Protein AF-A0A9D5BSG1-F1 (afdb_monomer_lite)

pLDDT: mean 74.58, std 15.32, range [22.7, 97.25]

Secondary structure (DSSP, 8-state):
---TTGGG---EEE---HHHHHH-S----S-SSTTGGG-SSS-----S--SS----TTS--SS-EEEPPHHHHHHHHHHHHHHHHTTT-SEEEEEEEE--EE------------------EEEEEEE-----SSTT----IIIIIHHHHHHHHHHHHHHHT-S----S-TTS-PEEEEEEESS-TTTSHHHHHHHHHHHHT-GGGTT--GGGB---HHHHHHHHHHHHHHHHHHT-TT----PPPTTS-SS-SSTHHHHHHH-TT-------S-SSS-S-TTTTSTT--SSS-PPP-------S---SSPPTTT-TTB-SSSSEEEEEE-TTS-EEEEE--------S-TTEEEETTEEEEPPP-TT-HHHHH-----PPEES--EEEEEEEE-HHHHHHHHHHHHHHHHHHHHHHHHHHH-

Structure (mmCIF, N/CA/C/O backbone):
data_AF-A0A9D5BSG1-F1
#
_entry.id   AF-A0A9D5BSG1-F1
#
loop_
_atom_site.group_PDB
_atom_site.id
_atom_site.type_symbol
_atom_site.label_atom_id
_atom_site.label_alt_id
_atom_site.label_comp_id
_atom_site.label_asym_id
_atom_site.label_entity_id
_atom_site.label_seq_id
_atom_site.pdbx_PDB_ins_code
_atom_site.Cartn_x
_atom_site.Cartn_y
_atom_site.Cartn_z
_atom_site.occupancy
_atom_site.B_iso_or_equiv
_atom_site.auth_seq_id
_atom_site.auth_comp_id
_atom_site.auth_asym_id
_atom_site.auth_atom_id
_atom_site.pdbx_PDB_model_num
ATOM 1 N N . MET A 1 1 ? 5.161 -13.682 25.935 1.00 36.16 1 MET A N 1
ATOM 2 C CA . MET A 1 1 ? 4.446 -13.387 27.194 1.00 36.16 1 MET A CA 1
ATOM 3 C C . MET A 1 1 ? 3.792 -12.031 26.997 1.00 36.16 1 MET A C 1
ATOM 5 O O . MET A 1 1 ? 4.500 -11.035 27.001 1.00 36.16 1 MET A O 1
ATOM 9 N N . ILE A 1 2 ? 2.499 -11.998 26.664 1.00 42.47 2 ILE A N 1
ATOM 10 C CA . ILE A 1 2 ? 1.765 -10.731 26.536 1.00 42.47 2 ILE A CA 1
ATOM 11 C C . ILE A 1 2 ? 1.784 -10.089 27.934 1.00 42.47 2 ILE A C 1
ATOM 13 O O . ILE A 1 2 ? 1.463 -10.794 28.895 1.00 42.47 2 ILE A O 1
ATOM 17 N N . PRO A 1 3 ? 2.225 -8.830 28.100 1.00 50.50 3 PRO A N 1
ATOM 18 C CA . PRO A 1 3 ? 2.220 -8.195 29.412 1.00 50.50 3 PRO A CA 1
ATOM 19 C C . PRO A 1 3 ? 0.795 -8.226 29.980 1.00 50.50 3 PRO A C 1
ATOM 21 O O . PRO A 1 3 ? -0.161 -7.931 29.267 1.00 50.50 3 PRO A O 1
ATOM 24 N N . THR A 1 4 ? 0.655 -8.571 31.262 1.00 55.19 4 THR A N 1
ATOM 25 C CA . THR A 1 4 ? -0.619 -8.704 32.009 1.00 55.19 4 THR A CA 1
ATOM 26 C C . THR A 1 4 ? -1.534 -7.478 31.926 1.00 55.19 4 THR A C 1
ATOM 28 O O . THR A 1 4 ? -2.711 -7.556 32.257 1.00 55.19 4 THR A O 1
ATOM 31 N N . PHE A 1 5 ? -1.004 -6.342 31.475 1.00 57.91 5 PHE A N 1
ATOM 32 C CA . PHE A 1 5 ? -1.766 -5.140 31.173 1.00 57.91 5 PHE A CA 1
ATOM 33 C C . PHE A 1 5 ? -2.680 -5.305 29.947 1.00 57.91 5 PHE A C 1
ATOM 35 O O . PHE A 1 5 ? -3.841 -4.916 30.005 1.00 57.91 5 PHE A O 1
ATOM 42 N N . ALA A 1 6 ? -2.204 -5.922 28.861 1.00 59.56 6 ALA A N 1
ATOM 43 C CA . ALA A 1 6 ? -2.944 -5.977 27.598 1.00 59.56 6 ALA A CA 1
ATOM 44 C C . ALA A 1 6 ? -4.174 -6.901 27.648 1.00 59.56 6 ALA A C 1
ATOM 46 O O . ALA A 1 6 ? -5.113 -6.691 26.891 1.00 59.56 6 ALA A O 1
ATOM 47 N N . SER A 1 7 ? -4.217 -7.880 28.561 1.00 67.19 7 SER A N 1
ATOM 48 C CA . SER A 1 7 ? -5.415 -8.710 28.776 1.00 67.19 7 SER A CA 1
ATOM 49 C C . SER A 1 7 ? -6.576 -7.951 29.425 1.00 67.19 7 SER A C 1
ATOM 51 O O . SER A 1 7 ? -7.697 -8.444 29.412 1.00 67.19 7 SER A O 1
ATOM 53 N N . ASN A 1 8 ? -6.312 -6.774 30.003 1.00 80.56 8 ASN A N 1
ATOM 54 C CA . ASN A 1 8 ? -7.318 -5.940 30.664 1.00 80.56 8 ASN A CA 1
ATOM 55 C C . ASN A 1 8 ? -7.768 -4.758 29.790 1.00 80.56 8 ASN A C 1
ATOM 57 O O . ASN A 1 8 ? -8.565 -3.936 30.238 1.00 80.56 8 ASN A O 1
ATOM 61 N N . VAL A 1 9 ? -7.240 -4.640 28.568 1.00 82.94 9 VAL A N 1
ATOM 62 C CA . VAL A 1 9 ? -7.575 -3.561 27.636 1.00 82.94 9 VAL A CA 1
ATOM 63 C C . VAL A 1 9 ? -8.669 -4.051 26.693 1.00 82.94 9 VAL A C 1
ATOM 65 O O . VAL A 1 9 ? -8.452 -4.973 25.914 1.00 82.94 9 VAL A O 1
ATOM 68 N N . ALA A 1 10 ? -9.843 -3.420 26.761 1.00 83.56 10 ALA A N 1
ATOM 69 C CA . ALA A 1 10 ? -10.976 -3.722 25.881 1.00 83.56 10 ALA A CA 1
ATOM 70 C C . ALA A 1 10 ? -10.884 -3.021 24.512 1.00 83.56 10 ALA A C 1
ATOM 72 O O . ALA A 1 10 ? -11.574 -3.411 23.578 1.00 83.56 10 ALA A O 1
ATOM 73 N N . GLY A 1 11 ? -10.041 -1.993 24.393 1.00 86.62 11 GLY A N 1
ATOM 74 C CA . GLY A 1 11 ? -9.815 -1.230 23.169 1.00 86.62 11 GLY A CA 1
ATOM 75 C C . GLY A 1 11 ? -8.970 0.014 23.430 1.00 86.62 11 GLY A C 1
ATOM 76 O O . GLY A 1 11 ? -8.761 0.402 24.583 1.00 86.62 11 GLY A O 1
ATOM 77 N N . VAL A 1 12 ? -8.468 0.629 22.361 1.00 89.44 12 VAL A N 1
ATOM 78 C CA . VAL A 1 12 ? -7.628 1.834 22.422 1.00 89.44 12 VAL A CA 1
ATOM 79 C C . VAL A 1 12 ? -8.203 2.914 21.511 1.00 89.44 12 VAL A C 1
ATOM 81 O O . VAL A 1 12 ? -8.534 2.665 20.354 1.00 89.44 12 VAL A O 1
ATOM 84 N N . LEU A 1 13 ? -8.298 4.134 22.034 1.00 89.44 13 LEU A N 1
ATOM 85 C CA . LEU A 1 13 ? -8.655 5.323 21.270 1.00 89.44 13 LEU A CA 1
ATOM 86 C C . LEU A 1 13 ? -7.396 6.162 21.072 1.00 89.44 13 LEU A C 1
ATOM 88 O O . LEU A 1 13 ? -6.718 6.498 22.041 1.00 89.44 13 LEU A O 1
ATOM 92 N N . VAL A 1 14 ? -7.074 6.468 19.820 1.00 88.94 14 VAL A N 1
ATOM 93 C CA . VAL A 1 14 ? -5.899 7.254 19.442 1.00 88.94 14 VAL A CA 1
ATOM 94 C C . VAL A 1 14 ? -6.359 8.649 19.054 1.00 88.94 14 VAL A C 1
ATOM 96 O O . VAL A 1 14 ? -7.242 8.822 18.215 1.00 88.94 14 VAL A O 1
ATOM 99 N N . GLU A 1 15 ? -5.774 9.656 19.687 1.00 85.94 15 GLU A N 1
ATOM 100 C CA . GLU A 1 15 ? -6.060 11.055 19.392 1.00 85.94 15 GLU A CA 1
ATOM 101 C C . GLU A 1 15 ? -5.424 11.461 18.058 1.00 85.94 15 GLU A C 1
ATOM 103 O O . GLU A 1 15 ? -4.269 11.124 17.792 1.00 85.94 15 GLU A O 1
ATOM 108 N N . SER A 1 16 ? -6.156 12.218 17.235 1.00 75.25 16 SER A N 1
ATOM 109 C CA . SER A 1 16 ? -5.575 12.895 16.073 1.00 75.25 16 SER A CA 1
ATOM 110 C C . SER A 1 16 ? -5.507 14.399 16.322 1.00 75.25 16 SER A C 1
ATOM 112 O O . SER A 1 16 ? -6.454 15.015 16.815 1.00 75.25 16 SER A O 1
ATOM 114 N N . GLY A 1 17 ? -4.370 15.010 15.992 1.00 68.06 17 GLY A N 1
ATOM 115 C CA . GLY A 1 17 ? -4.213 16.454 16.107 1.00 68.06 17 GLY A CA 1
ATOM 116 C C . GLY A 1 17 ? -2.871 16.961 15.573 1.00 68.06 17 GLY A C 1
ATOM 117 O O . GLY A 1 17 ? -1.854 16.277 15.720 1.00 68.06 17 GLY A O 1
ATOM 118 N N . PRO A 1 18 ? -2.833 18.181 15.005 1.00 64.81 18 PRO A N 1
ATOM 119 C CA . PRO A 1 18 ? -1.607 18.771 14.455 1.00 64.81 18 PRO A CA 1
ATOM 120 C C . PRO A 1 18 ? -0.539 19.014 15.534 1.00 64.81 18 PRO A C 1
ATOM 122 O O . PRO A 1 18 ? 0.660 18.974 15.265 1.00 64.81 18 PRO A O 1
ATOM 125 N N . GLU A 1 19 ? -0.947 19.206 16.792 1.00 66.31 19 GLU A N 1
ATOM 126 C CA . GLU A 1 19 ? -0.010 19.324 17.914 1.00 66.31 19 GLU A CA 1
ATOM 127 C C . GLU A 1 19 ? 0.771 18.035 18.192 1.00 66.31 19 GLU A C 1
ATOM 129 O O . GLU A 1 19 ? 1.887 18.102 18.706 1.00 66.31 19 GLU A O 1
ATOM 134 N N . ILE A 1 20 ? 0.203 16.869 17.868 1.00 68.25 20 ILE A N 1
ATOM 135 C CA . ILE A 1 20 ? 0.866 15.572 18.044 1.00 68.25 20 ILE A CA 1
ATOM 136 C C . ILE A 1 20 ? 1.926 15.397 16.955 1.00 68.25 20 ILE A C 1
ATOM 138 O O . ILE A 1 20 ? 3.060 15.051 17.275 1.00 68.25 20 ILE A O 1
ATOM 142 N N . GLN A 1 21 ? 1.605 15.736 15.700 1.00 64.88 21 GLN A N 1
ATOM 143 C CA . GLN A 1 21 ? 2.565 15.730 14.587 1.00 64.88 21 GLN A CA 1
ATOM 144 C C . GLN A 1 21 ? 3.803 16.575 14.900 1.00 64.88 21 GLN A C 1
ATOM 146 O O . GLN A 1 21 ? 4.923 16.091 14.782 1.00 64.88 21 GLN A O 1
ATOM 151 N N . ASN A 1 22 ? 3.603 17.796 15.403 1.00 67.31 22 ASN A N 1
ATOM 152 C CA . ASN A 1 22 ? 4.701 18.705 15.746 1.00 67.31 22 ASN A CA 1
ATOM 153 C C . ASN A 1 22 ? 5.566 18.222 16.925 1.00 67.31 22 ASN A C 1
ATOM 155 O O . ASN A 1 22 ? 6.707 18.660 17.074 1.00 67.31 22 ASN A O 1
ATOM 159 N N . LYS A 1 23 ? 5.035 17.345 17.787 1.00 72.75 23 LYS A N 1
ATOM 160 C CA . LYS A 1 23 ? 5.768 16.754 18.921 1.00 72.75 23 LYS A CA 1
ATOM 161 C C . LYS A 1 23 ? 6.520 15.479 18.535 1.00 72.75 23 LYS A C 1
ATOM 163 O O . LYS A 1 23 ? 7.481 15.117 19.216 1.00 72.75 23 LYS A O 1
ATOM 168 N N . LEU A 1 24 ? 6.093 14.788 17.479 1.00 74.12 24 LEU A N 1
ATOM 169 C CA . LEU A 1 24 ? 6.718 13.554 17.019 1.00 74.12 24 LEU A CA 1
ATOM 170 C C . LEU A 1 24 ? 7.955 13.860 16.169 1.00 74.12 24 LEU A C 1
ATOM 172 O O . LEU A 1 24 ? 7.935 14.695 15.272 1.00 74.12 24 LEU A O 1
ATOM 176 N N . LYS A 1 25 ? 9.052 13.142 16.431 1.00 75.06 25 LYS A N 1
ATOM 177 C CA . LYS A 1 25 ? 10.263 13.211 15.593 1.00 75.06 25 LYS A CA 1
ATOM 178 C C . LYS A 1 25 ? 10.107 12.464 14.259 1.00 75.06 25 LYS A C 1
ATOM 180 O O . LYS A 1 25 ? 10.869 12.746 13.340 1.00 75.06 25 LYS A O 1
ATOM 185 N N . GLY A 1 26 ? 9.158 11.529 14.186 1.00 77.69 26 GLY A N 1
ATOM 186 C CA . GLY A 1 26 ? 8.845 10.651 13.056 1.00 77.69 26 GLY A CA 1
ATOM 187 C C . GLY A 1 26 ? 8.003 9.461 13.533 1.00 77.69 26 GLY A C 1
ATOM 188 O O . GLY A 1 26 ? 8.078 9.089 14.711 1.00 77.69 26 GLY A O 1
ATOM 189 N N . PHE A 1 27 ? 7.169 8.902 12.657 1.00 82.00 27 PHE A N 1
ATOM 190 C CA . PHE A 1 27 ? 6.323 7.741 12.949 1.00 82.00 27 PHE A CA 1
ATOM 191 C C . PHE A 1 27 ? 5.944 6.991 11.665 1.00 82.00 27 PHE A C 1
ATOM 193 O O . PHE A 1 27 ? 5.107 7.473 10.902 1.00 82.00 27 PHE A O 1
ATOM 200 N N . SER A 1 28 ? 6.500 5.790 11.497 1.00 82.12 28 SER A N 1
ATOM 201 C CA . SER A 1 28 ? 6.151 4.826 10.448 1.00 82.12 28 SER A CA 1
ATOM 202 C C . SER A 1 28 ? 5.730 3.508 11.100 1.00 82.12 28 SER A C 1
ATOM 204 O O . SER A 1 28 ? 6.427 3.020 11.999 1.00 82.12 28 SER A O 1
ATOM 206 N N . PRO A 1 29 ? 4.592 2.925 10.698 1.00 80.88 29 PRO A N 1
ATOM 207 C CA . PRO A 1 29 ? 4.188 1.599 11.130 1.00 80.88 29 PRO A CA 1
ATOM 208 C C . PRO A 1 29 ? 4.658 0.491 10.151 1.00 80.88 29 PRO A C 1
ATOM 210 O O . PRO A 1 29 ? 4.385 -0.689 10.387 1.00 80.88 29 PRO A O 1
ATOM 213 N N . ALA A 1 30 ? 5.379 0.838 9.071 1.00 78.81 30 ALA A N 1
ATOM 214 C CA . ALA A 1 30 ? 5.901 -0.089 8.057 1.00 78.81 30 ALA A CA 1
ATOM 215 C C . ALA A 1 30 ? 7.306 -0.634 8.366 1.00 78.81 30 ALA A C 1
ATOM 217 O O . ALA A 1 30 ? 8.136 0.063 8.927 1.00 78.81 30 ALA A O 1
ATOM 218 N N . LEU A 1 31 ? 7.575 -1.906 8.025 1.00 77.06 31 LEU A N 1
ATOM 219 C CA . LEU A 1 31 ? 8.798 -2.614 8.447 1.00 77.06 31 LEU A CA 1
ATOM 220 C C . LEU A 1 31 ? 10.067 -1.784 8.185 1.00 77.06 31 LEU A C 1
ATOM 222 O O . LEU A 1 31 ? 10.185 -1.161 7.139 1.00 77.06 31 LEU A O 1
ATOM 226 N N . LYS A 1 32 ? 11.075 -1.901 9.063 1.00 78.31 32 LYS A N 1
ATOM 227 C CA . LYS A 1 32 ? 12.389 -1.224 8.932 1.00 78.31 32 LYS A CA 1
ATOM 228 C C . LYS A 1 32 ? 13.035 -1.339 7.543 1.00 78.31 32 LYS A C 1
ATOM 230 O O . LYS A 1 32 ? 13.809 -0.470 7.145 1.00 78.31 32 LYS A O 1
ATOM 235 N N . PHE A 1 33 ? 12.754 -2.445 6.856 1.00 83.19 33 PHE A N 1
ATOM 236 C CA . PHE A 1 33 ? 12.963 -2.607 5.425 1.00 83.19 33 PHE A CA 1
ATOM 237 C C . PHE A 1 33 ? 11.656 -3.142 4.817 1.00 83.19 33 PHE A C 1
ATOM 239 O O . PHE A 1 33 ? 11.379 -4.349 4.925 1.00 83.19 33 PHE A O 1
ATOM 246 N N . PRO A 1 34 ? 10.831 -2.258 4.223 1.00 84.44 34 PRO A N 1
ATOM 247 C CA . PRO A 1 34 ? 9.560 -2.642 3.632 1.00 84.44 34 PRO A CA 1
ATOM 248 C C . PRO A 1 34 ? 9.776 -3.696 2.551 1.00 84.44 34 PRO A C 1
ATOM 250 O O . PRO A 1 34 ? 10.683 -3.576 1.731 1.00 84.44 34 PRO A O 1
ATOM 253 N N . GLN A 1 35 ? 8.948 -4.743 2.560 1.00 84.69 35 GLN A N 1
ATOM 254 C CA . GLN A 1 35 ? 8.936 -5.763 1.503 1.00 84.69 35 GLN A CA 1
ATOM 255 C C . GLN A 1 35 ? 10.294 -6.461 1.275 1.00 84.69 35 GLN A C 1
ATOM 257 O O . GLN A 1 35 ? 10.566 -6.991 0.200 1.00 84.69 35 GLN A O 1
ATOM 262 N N . SER A 1 36 ? 11.141 -6.521 2.307 1.00 83.00 36 SER A N 1
ATOM 263 C CA . SER A 1 36 ? 12.488 -7.107 2.239 1.00 83.00 36 SER A CA 1
ATOM 264 C C . SER A 1 36 ? 12.536 -8.556 1.737 1.00 83.00 36 SER A C 1
ATOM 266 O O . SER A 1 36 ? 13.508 -8.950 1.096 1.00 83.00 36 SER A O 1
ATOM 268 N N . GLY A 1 37 ? 11.479 -9.346 1.966 1.00 83.12 37 GLY A N 1
ATOM 269 C CA . GLY A 1 37 ? 11.362 -10.725 1.472 1.00 83.12 37 GLY A CA 1
ATOM 270 C C . GLY A 1 37 ? 11.326 -10.856 -0.057 1.00 83.12 37 GLY A C 1
ATOM 271 O O . GLY A 1 37 ? 11.551 -11.944 -0.581 1.00 83.12 37 GLY A O 1
ATOM 272 N N . PHE A 1 38 ? 11.082 -9.755 -0.766 1.00 86.06 38 PHE A N 1
ATOM 273 C CA . PHE A 1 38 ? 11.041 -9.684 -2.225 1.00 86.06 38 PHE A CA 1
ATOM 274 C C . PHE A 1 38 ? 12.319 -9.095 -2.834 1.00 86.06 38 PHE A C 1
ATOM 276 O O . PHE A 1 38 ? 12.429 -9.003 -4.057 1.00 86.06 38 PHE A O 1
ATOM 283 N N . ALA A 1 39 ? 13.278 -8.671 -2.007 1.00 86.44 39 ALA A N 1
ATOM 284 C CA . ALA A 1 39 ? 14.503 -8.062 -2.496 1.00 86.44 39 ALA A CA 1
ATOM 285 C C . ALA A 1 39 ? 15.332 -9.079 -3.312 1.00 86.44 39 ALA A C 1
ATOM 287 O O . ALA A 1 39 ? 15.521 -10.218 -2.875 1.00 86.44 39 ALA A O 1
ATOM 288 N N . PRO A 1 40 ? 15.909 -8.680 -4.462 1.00 84.00 40 PRO A N 1
ATOM 289 C CA . PRO A 1 40 ? 16.719 -9.573 -5.297 1.00 84.00 40 PRO A CA 1
ATOM 290 C C . PRO A 1 40 ? 18.110 -9.872 -4.701 1.00 84.00 40 PRO A C 1
ATOM 292 O O . PRO A 1 40 ? 18.915 -10.585 -5.302 1.00 84.00 40 PRO A O 1
ATOM 295 N N . TYR A 1 41 ? 18.420 -9.330 -3.521 1.00 84.25 41 TYR A N 1
ATOM 296 C CA . TYR A 1 41 ? 19.705 -9.444 -2.837 1.00 84.25 41 TYR A CA 1
ATOM 297 C C . TYR A 1 41 ? 19.544 -10.003 -1.418 1.00 84.25 41 TYR A C 1
ATOM 299 O O . TYR A 1 41 ? 18.539 -9.804 -0.747 1.00 84.25 41 TYR A O 1
ATOM 307 N N . ARG A 1 42 ? 20.577 -10.703 -0.927 1.00 75.94 42 ARG A N 1
ATOM 308 C CA . ARG A 1 42 ? 20.530 -11.424 0.365 1.00 75.94 42 ARG A CA 1
ATOM 309 C C . ARG A 1 42 ? 20.624 -10.522 1.600 1.00 75.94 42 ARG A C 1
ATOM 311 O O . ARG A 1 42 ? 20.310 -10.966 2.701 1.00 75.94 42 ARG A O 1
ATOM 318 N N . SER A 1 43 ? 21.110 -9.291 1.447 1.00 75.62 43 SER A N 1
ATOM 319 C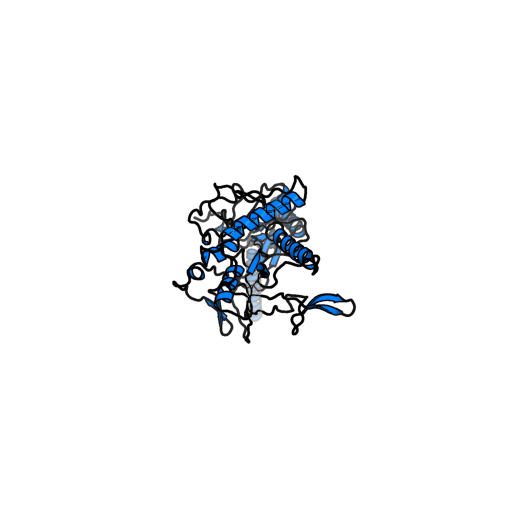 CA . SER A 1 43 ? 21.318 -8.369 2.567 1.00 75.62 43 SER A CA 1
ATOM 320 C C . SER A 1 43 ? 20.018 -7.658 2.947 1.00 75.62 43 SER A C 1
ATOM 322 O O . SER A 1 43 ? 19.792 -6.517 2.561 1.00 75.62 43 SER A O 1
ATOM 324 N N . ILE A 1 44 ? 19.179 -8.338 3.730 1.00 71.44 44 ILE A N 1
ATOM 325 C CA . ILE A 1 44 ? 17.874 -7.826 4.188 1.00 71.44 44 ILE A CA 1
ATOM 326 C C . ILE A 1 44 ? 17.914 -7.133 5.561 1.00 71.44 44 ILE A C 1
ATOM 328 O O . ILE A 1 44 ? 16.894 -6.660 6.044 1.00 71.44 44 ILE A O 1
ATOM 332 N N . ASN A 1 45 ? 19.085 -7.041 6.199 1.00 70.19 45 ASN A N 1
ATOM 333 C CA . ASN A 1 45 ? 19.253 -6.384 7.507 1.00 70.19 45 ASN A CA 1
ATOM 334 C C . ASN A 1 45 ? 19.492 -4.868 7.397 1.00 70.19 45 ASN A C 1
ATOM 336 O O . ASN A 1 45 ? 19.982 -4.244 8.339 1.00 70.19 45 ASN A O 1
ATOM 340 N N . TYR A 1 46 ? 19.214 -4.290 6.233 1.00 72.31 46 TYR A N 1
ATOM 341 C CA . TYR A 1 46 ? 19.394 -2.870 5.990 1.00 72.31 46 TYR A CA 1
ATOM 342 C C . TYR A 1 46 ? 18.304 -2.063 6.699 1.00 72.31 46 TYR A C 1
ATOM 344 O O . TYR A 1 46 ? 17.153 -2.486 6.764 1.00 72.31 46 TYR A O 1
ATOM 352 N N . LEU A 1 47 ? 18.675 -0.920 7.269 1.00 73.25 47 LEU A N 1
ATOM 353 C CA . LEU A 1 47 ? 17.768 -0.071 8.033 1.00 73.25 47 LEU A CA 1
ATOM 354 C C . LEU A 1 47 ? 17.464 1.175 7.213 1.00 73.25 47 LEU A C 1
ATOM 356 O O . LEU A 1 47 ? 18.250 2.118 7.218 1.00 73.25 47 LEU A O 1
ATOM 360 N N . MET A 1 48 ? 16.321 1.173 6.529 1.00 70.56 48 MET A N 1
ATOM 361 C CA . MET A 1 48 ? 15.844 2.352 5.799 1.00 70.56 48 MET A CA 1
ATOM 362 C C . MET A 1 48 ? 15.159 3.361 6.733 1.00 70.56 48 MET A C 1
ATOM 364 O O . MET A 1 48 ? 14.959 4.505 6.342 1.00 70.56 48 MET A O 1
ATOM 368 N N . GLU A 1 49 ? 14.868 2.953 7.977 1.00 66.69 49 GLU A N 1
ATOM 369 C CA . GLU A 1 49 ? 14.237 3.755 9.033 1.00 66.69 49 GLU A CA 1
ATOM 370 C C . GLU A 1 49 ? 15.014 3.635 10.368 1.00 66.69 49 GLU A C 1
ATOM 372 O O . GLU A 1 49 ? 14.799 2.684 11.130 1.00 66.69 49 GLU A O 1
ATOM 377 N N . PRO A 1 50 ? 15.956 4.547 10.678 1.00 56.25 50 PRO A N 1
ATOM 378 C CA . PRO A 1 50 ? 16.876 4.324 11.792 1.00 56.25 50 PRO A CA 1
ATOM 379 C C . PRO A 1 50 ? 16.280 4.515 13.196 1.00 56.25 50 PRO A C 1
ATOM 381 O O . PRO A 1 50 ? 16.702 3.794 14.091 1.00 56.25 50 PRO A O 1
ATOM 384 N N . ASP A 1 51 ? 15.319 5.427 13.424 1.00 52.66 51 ASP A N 1
ATOM 385 C CA . ASP A 1 51 ? 15.017 5.912 14.793 1.00 52.66 51 ASP A CA 1
ATOM 386 C C . ASP A 1 51 ? 13.561 6.395 15.041 1.00 52.66 51 ASP A C 1
ATOM 388 O O . ASP A 1 51 ? 13.342 7.436 15.673 1.00 52.66 51 ASP A O 1
ATOM 392 N N . TRP A 1 52 ? 12.532 5.677 14.571 1.00 58.88 52 TRP A N 1
ATOM 393 C CA . TRP A 1 52 ? 11.120 6.038 14.830 1.00 58.88 52 TRP A CA 1
ATOM 394 C C . TRP A 1 52 ? 10.398 5.057 15.763 1.00 58.88 52 TRP A C 1
ATOM 396 O O . TRP A 1 52 ? 10.863 3.945 16.022 1.00 58.88 52 TRP A O 1
ATOM 406 N N . ILE A 1 53 ? 9.260 5.492 16.322 1.00 55.41 53 ILE A N 1
ATOM 407 C CA . ILE A 1 53 ? 8.415 4.640 17.170 1.00 55.41 53 ILE A CA 1
ATOM 408 C C . ILE A 1 53 ? 7.828 3.527 16.301 1.00 55.41 53 ILE A C 1
ATOM 410 O O . ILE A 1 53 ? 7.050 3.799 15.392 1.00 55.41 53 ILE A O 1
ATOM 414 N N . TRP A 1 54 ? 8.197 2.286 16.618 1.00 50.44 54 TRP A N 1
ATOM 415 C CA . TRP A 1 54 ? 7.854 1.106 15.836 1.00 50.44 54 TRP A CA 1
ATOM 416 C C . TRP A 1 54 ? 6.615 0.387 16.374 1.00 50.44 54 TRP A C 1
ATOM 418 O O . TRP A 1 54 ? 6.648 -0.157 17.480 1.00 50.44 54 TRP A O 1
ATOM 428 N N . TYR A 1 55 ? 5.556 0.316 15.566 1.00 60.03 55 TYR A N 1
ATOM 429 C CA . TYR A 1 55 ? 4.434 -0.601 15.770 1.00 60.03 55 TYR A CA 1
ATOM 430 C C . TYR A 1 55 ? 4.160 -1.334 14.460 1.00 60.03 55 TYR A C 1
ATOM 432 O O . TYR A 1 55 ? 3.681 -0.736 13.504 1.00 60.03 55 TYR A O 1
ATOM 440 N N . ASN A 1 56 ? 4.475 -2.629 14.424 1.00 55.66 56 ASN A N 1
ATOM 441 C CA . ASN A 1 56 ? 4.219 -3.476 13.262 1.00 55.66 56 ASN A CA 1
ATOM 442 C C . ASN A 1 56 ? 2.704 -3.502 12.946 1.00 55.66 56 ASN A C 1
ATOM 444 O O . ASN A 1 56 ? 1.943 -4.058 13.742 1.00 55.66 56 ASN A O 1
ATOM 448 N N . VAL A 1 57 ? 2.274 -3.005 11.777 1.00 59.75 57 VAL A N 1
ATOM 449 C CA . VAL A 1 57 ? 0.878 -3.175 11.293 1.00 59.75 57 VAL A CA 1
ATOM 450 C C . VAL A 1 57 ? 0.489 -4.656 11.195 1.00 59.75 57 VAL A C 1
ATOM 452 O O . VAL A 1 57 ? -0.659 -5.018 11.414 1.00 59.75 57 VAL A O 1
ATOM 455 N N . GLU A 1 58 ? 1.457 -5.535 10.934 1.00 61.41 58 GLU A N 1
ATOM 456 C CA . GLU A 1 58 ? 1.241 -6.979 10.769 1.00 61.41 58 GLU A CA 1
ATOM 457 C C . GLU A 1 58 ? 1.037 -7.742 12.093 1.00 61.41 58 GLU A C 1
ATOM 459 O O . GLU A 1 58 ? 0.932 -8.969 12.100 1.00 61.41 58 GLU A O 1
ATOM 464 N N . HIS A 1 59 ? 1.009 -7.057 13.242 1.00 69.50 59 HIS A N 1
ATOM 465 C CA . HIS A 1 59 ? 0.669 -7.706 14.507 1.00 69.50 59 HIS A CA 1
ATOM 466 C C . HIS A 1 59 ? -0.844 -7.847 14.671 1.00 69.50 59 HIS A C 1
ATOM 468 O O . HIS A 1 59 ? -1.597 -6.883 14.574 1.00 69.50 59 HIS A O 1
ATOM 474 N N . ALA A 1 60 ? -1.286 -9.059 15.005 1.00 71.19 60 ALA A N 1
ATOM 475 C CA . ALA A 1 60 ? -2.668 -9.301 15.390 1.00 71.19 60 ALA A CA 1
ATOM 476 C C . ALA A 1 60 ? -2.934 -8.714 16.787 1.00 71.19 60 ALA A C 1
ATOM 478 O O . ALA A 1 60 ? -2.375 -9.174 17.788 1.00 71.19 60 ALA A O 1
ATOM 479 N N . TYR A 1 61 ? -3.797 -7.701 16.851 1.00 75.25 61 TYR A N 1
ATOM 480 C CA . TYR A 1 61 ? -4.300 -7.136 18.100 1.00 75.25 61 TYR A CA 1
ATOM 481 C C . TYR A 1 61 ? -5.618 -7.815 18.478 1.00 75.25 61 TYR A C 1
ATOM 483 O O . TYR A 1 61 ? -6.528 -7.931 17.663 1.00 75.25 61 TYR A O 1
ATOM 491 N N . ASN A 1 62 ? -5.742 -8.229 19.740 1.00 79.81 62 ASN A N 1
ATOM 492 C CA . ASN A 1 62 ? -6.961 -8.866 20.259 1.00 79.81 62 ASN A CA 1
ATOM 493 C C . ASN A 1 62 ? -8.011 -7.849 20.743 1.00 79.81 62 ASN A C 1
ATOM 495 O O . ASN A 1 62 ? -8.984 -8.230 21.389 1.00 79.81 62 ASN A O 1
ATOM 499 N N . PHE A 1 63 ? -7.791 -6.562 20.486 1.00 82.56 63 PHE A N 1
ATOM 500 C CA . PHE A 1 63 ? -8.675 -5.467 20.864 1.00 82.56 63 PHE A CA 1
ATOM 501 C C . PHE A 1 63 ? -8.709 -4.419 19.740 1.00 82.56 63 PHE A C 1
ATOM 503 O O . PHE A 1 63 ? -7.712 -4.253 19.032 1.00 82.56 63 PHE A O 1
ATOM 510 N N . PRO A 1 64 ? -9.832 -3.704 19.563 1.00 84.31 64 PRO A N 1
ATOM 511 C CA . PRO A 1 64 ? -9.966 -2.660 18.555 1.00 84.31 64 PRO A CA 1
ATOM 512 C C . PRO A 1 64 ? -9.113 -1.431 18.886 1.00 84.31 64 PRO A C 1
ATOM 514 O O . PRO A 1 64 ? -8.959 -1.047 20.049 1.00 84.31 64 PRO A O 1
ATOM 517 N N . VAL A 1 65 ? -8.606 -0.775 17.842 1.00 87.44 65 VAL A N 1
ATOM 518 C CA . VAL A 1 65 ? -7.904 0.510 17.930 1.00 87.44 65 VAL A CA 1
ATOM 519 C C . VAL A 1 65 ? -8.559 1.486 16.958 1.00 87.44 65 VAL A C 1
ATOM 521 O O . VAL A 1 65 ? -8.620 1.207 15.765 1.00 87.44 65 VAL A O 1
ATOM 524 N N . PHE A 1 66 ? -9.059 2.620 17.451 1.00 87.75 66 PHE A N 1
ATOM 525 C CA . PHE A 1 66 ? -9.736 3.629 16.627 1.00 87.75 66 PHE A CA 1
ATOM 526 C C . PHE A 1 66 ? -8.994 4.959 16.664 1.00 87.75 66 PHE A C 1
ATOM 528 O O . PHE A 1 66 ? -8.687 5.470 17.740 1.00 87.75 66 PHE A O 1
ATOM 535 N N . LEU A 1 67 ? -8.776 5.550 15.490 1.00 87.69 67 LEU A N 1
ATOM 536 C CA . LEU A 1 67 ? -8.310 6.926 15.369 1.00 87.69 67 LEU A CA 1
ATOM 537 C C . LEU A 1 67 ? -9.501 7.880 15.453 1.00 87.69 67 LEU A C 1
ATOM 539 O O . LEU A 1 67 ? -10.447 7.795 14.670 1.00 87.69 67 LEU A O 1
ATOM 543 N N . LEU A 1 68 ? -9.445 8.800 16.405 1.00 87.38 68 LEU A N 1
ATOM 544 C CA . LEU A 1 68 ? -10.486 9.791 16.625 1.00 87.38 68 LEU A CA 1
ATOM 545 C C . LEU A 1 68 ? -10.330 10.971 15.674 1.00 87.38 68 LEU A C 1
ATOM 547 O O . LEU A 1 68 ? -9.217 11.388 15.371 1.00 87.38 68 LEU A O 1
ATOM 551 N N . SER A 1 69 ? -11.447 11.563 15.251 1.00 85.38 69 SER A N 1
ATOM 552 C CA . SER A 1 69 ? -11.430 12.883 14.612 1.00 85.38 69 SER A CA 1
ATOM 553 C C . SER A 1 69 ? -11.093 13.976 15.632 1.00 85.38 69 SER A C 1
ATOM 555 O O . SER A 1 69 ? -11.340 13.797 16.824 1.00 85.38 69 SER A O 1
ATOM 557 N N . GLN A 1 70 ? -10.635 15.143 15.172 1.00 82.19 70 GLN A N 1
ATOM 558 C CA . GLN A 1 70 ? -10.330 16.275 16.057 1.00 82.19 70 GLN A CA 1
ATOM 559 C C . GLN A 1 70 ? -11.520 16.669 16.953 1.00 82.19 70 GLN A C 1
ATOM 561 O O . GLN A 1 70 ? -11.342 16.947 18.137 1.00 82.19 70 GLN A O 1
ATOM 566 N N . SER A 1 71 ? -12.747 16.643 16.417 1.00 84.81 71 SER A N 1
ATOM 567 C CA . SER A 1 71 ? -13.955 16.926 17.203 1.00 84.81 71 SER A CA 1
ATOM 568 C C . SER A 1 71 ? -14.225 15.837 18.242 1.00 84.81 71 SER A C 1
ATOM 570 O O . SER A 1 71 ? -14.564 16.147 19.380 1.00 84.81 71 SER A O 1
ATOM 572 N N . SER A 1 72 ? -14.079 14.566 17.858 1.00 86.62 72 SER A N 1
ATOM 573 C CA . SER A 1 72 ? -14.318 13.424 18.747 1.00 86.62 72 SER A CA 1
ATOM 574 C C . SER A 1 72 ? -13.283 13.350 19.870 1.00 86.62 72 SER A C 1
ATOM 576 O O . SER A 1 72 ? -13.635 13.001 20.993 1.00 86.62 72 SER A O 1
ATOM 578 N N . THR A 1 73 ? -12.027 13.710 19.585 1.00 87.19 73 THR A N 1
ATOM 579 C CA . THR A 1 73 ? -10.943 13.778 20.571 1.00 87.19 73 THR A CA 1
ATOM 580 C C . THR A 1 73 ? -11.288 14.722 21.715 1.00 87.19 73 THR A C 1
ATOM 582 O O . THR A 1 73 ? -11.177 14.318 22.866 1.00 87.19 73 THR A O 1
ATOM 585 N N . LEU A 1 74 ? -11.780 15.933 21.425 1.00 86.88 74 LEU A N 1
ATOM 586 C CA . LEU A 1 74 ? -12.155 16.895 22.469 1.00 86.88 74 LEU A CA 1
ATOM 587 C C . LEU A 1 74 ? -13.258 16.346 23.386 1.00 86.88 74 LEU A C 1
ATOM 589 O O . LEU A 1 74 ? -13.141 16.417 24.608 1.00 86.88 74 LEU A O 1
ATOM 593 N N . THR A 1 75 ? -14.299 15.744 22.804 1.00 86.31 75 THR A N 1
ATOM 594 C CA . THR A 1 75 ? -15.405 15.146 23.568 1.00 86.31 75 THR A CA 1
ATOM 595 C C . THR A 1 75 ? -14.936 13.982 24.444 1.00 86.31 75 THR A C 1
ATOM 597 O O . THR A 1 75 ? -15.325 13.873 25.605 1.00 86.31 75 THR A O 1
ATOM 600 N N . LEU A 1 76 ? -14.080 13.109 23.911 1.00 88.06 76 LEU A N 1
ATOM 601 C CA . LEU A 1 76 ? -13.575 11.947 24.644 1.00 88.06 76 LEU A CA 1
ATOM 602 C C . LEU A 1 76 ? -12.555 12.323 25.719 1.00 88.06 76 LEU A C 1
ATOM 604 O O . LEU A 1 76 ? -12.519 11.685 26.770 1.00 88.06 76 LEU A O 1
ATOM 608 N N . GLN A 1 77 ? -11.778 13.382 25.502 1.00 87.69 77 GLN A N 1
ATOM 609 C CA . GLN A 1 77 ? -10.889 13.932 26.517 1.00 87.69 77 GLN A CA 1
ATOM 610 C C . GLN A 1 77 ? -11.685 14.491 27.702 1.00 87.69 77 GLN A C 1
ATOM 612 O O . GLN A 1 77 ? -11.319 14.266 28.855 1.00 87.69 77 GLN A O 1
ATOM 617 N N . GLU A 1 78 ? -12.807 15.165 27.441 1.00 86.88 78 GLU A N 1
ATOM 618 C CA . GLU A 1 78 ? -13.710 15.639 28.492 1.00 86.88 78 GLU A CA 1
ATOM 619 C C . GLU A 1 78 ? -14.315 14.474 29.295 1.00 86.88 78 GLU A C 1
ATOM 621 O O . GLU A 1 78 ? -14.257 14.488 30.526 1.00 86.88 78 GLU A O 1
ATOM 626 N N . ALA A 1 79 ? -14.800 13.427 28.620 1.00 86.44 79 ALA A N 1
ATOM 627 C CA . ALA A 1 79 ? -15.307 12.213 29.271 1.00 86.44 79 ALA A CA 1
ATOM 628 C C . ALA A 1 79 ? -14.227 11.511 30.123 1.00 86.44 79 ALA A C 1
ATOM 630 O O . ALA A 1 79 ? -14.459 11.140 31.277 1.00 86.44 79 ALA A O 1
ATOM 631 N N . ALA A 1 80 ? -13.001 11.392 29.605 1.00 86.62 80 ALA A N 1
ATOM 632 C CA . ALA A 1 80 ? -11.878 10.817 30.344 1.00 86.62 80 ALA A CA 1
ATOM 633 C C . ALA A 1 80 ? -11.529 11.638 31.602 1.00 86.62 80 ALA A C 1
ATOM 635 O O . ALA A 1 80 ? -11.328 11.073 32.681 1.00 86.62 80 ALA A O 1
ATOM 636 N N . LEU A 1 81 ? -11.520 12.972 31.495 1.00 87.38 81 LEU A N 1
ATOM 637 C CA . LEU A 1 81 ? -11.296 13.873 32.630 1.00 87.38 81 LEU A CA 1
ATOM 638 C C . LEU A 1 81 ? -12.423 13.787 33.669 1.00 87.38 81 LEU A C 1
ATOM 640 O O . LEU A 1 81 ? -12.159 13.875 34.872 1.00 87.38 81 LEU A O 1
ATOM 644 N N . ASN A 1 82 ? -13.671 13.605 33.233 1.00 84.75 82 ASN A N 1
ATOM 645 C CA . ASN A 1 82 ? -14.810 13.420 34.131 1.00 84.75 82 ASN A CA 1
ATOM 646 C C . ASN A 1 82 ? -14.673 12.130 34.943 1.00 84.75 82 ASN A C 1
ATOM 648 O O . ASN A 1 82 ? -14.827 12.162 36.169 1.00 84.75 82 ASN A O 1
ATOM 652 N N . ASN A 1 83 ? -14.284 11.025 34.306 1.00 84.62 83 ASN A N 1
ATOM 653 C CA . ASN A 1 83 ? -13.976 9.767 34.991 1.00 84.62 83 ASN A CA 1
ATOM 654 C C . ASN A 1 83 ? -12.828 9.915 36.000 1.00 84.62 83 ASN A C 1
ATOM 656 O O . ASN A 1 83 ? -12.899 9.391 37.114 1.00 84.62 83 ASN A O 1
ATOM 660 N N . GLU A 1 84 ? -11.777 10.667 35.658 1.00 84.44 84 GLU A N 1
ATOM 661 C CA . GLU A 1 84 ? -10.647 10.875 36.565 1.00 84.44 84 GLU A CA 1
ATOM 662 C C . GLU A 1 84 ? -11.031 11.698 37.804 1.00 84.44 84 GLU A C 1
ATOM 664 O O . GLU A 1 84 ? -10.634 11.365 38.927 1.00 84.44 84 GLU A O 1
ATOM 669 N N . LYS A 1 85 ? -11.834 12.751 37.620 1.00 83.69 85 LYS A N 1
ATOM 670 C CA . LYS A 1 85 ? -12.341 13.583 38.723 1.00 83.69 85 LYS A CA 1
ATOM 671 C C . LYS A 1 85 ? -13.322 12.822 39.615 1.00 83.69 85 LYS A C 1
ATOM 673 O O . LYS A 1 85 ? -13.436 13.128 40.800 1.00 83.69 85 LYS A O 1
ATOM 678 N N . SER A 1 86 ? -14.010 11.821 39.069 1.00 71.94 86 SER A N 1
ATOM 679 C CA . SER A 1 86 ? -15.113 11.113 39.718 1.00 71.94 86 SER A CA 1
ATOM 680 C C . SER A 1 86 ? -14.793 9.651 40.074 1.00 71.94 86 SER A C 1
ATOM 682 O O . SER A 1 86 ? -15.686 8.813 40.120 1.00 71.94 86 SER A O 1
ATOM 684 N N . LYS A 1 87 ? -13.541 9.340 40.457 1.00 65.50 87 LYS A N 1
ATOM 685 C CA . LYS A 1 87 ? -13.043 7.987 40.833 1.00 65.50 87 LYS A CA 1
ATOM 686 C C . LYS A 1 87 ? -13.868 7.184 41.864 1.00 65.50 87 LYS A C 1
ATOM 688 O O . LYS A 1 87 ? -13.583 6.009 42.074 1.00 65.50 87 LYS A O 1
ATOM 693 N N . LYS A 1 88 ? -14.846 7.793 42.548 1.00 60.47 88 LYS A N 1
ATOM 694 C CA . LYS A 1 88 ? -15.776 7.142 43.500 1.00 60.47 88 LYS A CA 1
ATOM 695 C C . LYS A 1 88 ? -17.259 7.305 43.124 1.00 60.47 88 LYS A C 1
ATOM 697 O O . LYS A 1 88 ? -18.124 7.093 43.971 1.00 60.47 88 LYS A O 1
ATOM 702 N N . SER A 1 89 ? -17.558 7.735 41.902 1.00 61.66 89 SER A N 1
ATOM 703 C CA . SER A 1 89 ? -18.928 7.891 41.417 1.00 61.66 89 SER A CA 1
ATOM 704 C C . SER A 1 89 ? -19.586 6.533 41.170 1.00 61.66 89 SER A C 1
ATOM 706 O O . SER A 1 89 ? -18.922 5.528 40.921 1.00 61.66 89 SER A O 1
ATOM 708 N N . TYR A 1 90 ? -20.915 6.508 41.252 1.00 68.56 90 TYR A N 1
ATOM 709 C CA . TYR A 1 90 ? -21.728 5.344 40.893 1.00 68.56 90 TYR A CA 1
ATOM 710 C C . TYR A 1 90 ? -21.913 5.210 39.374 1.00 68.56 90 TYR A C 1
ATOM 712 O O . TYR A 1 90 ? -22.505 4.232 38.928 1.00 68.56 90 TYR A O 1
ATOM 720 N N . THR A 1 91 ? -21.431 6.184 38.600 1.00 74.56 91 THR A N 1
ATOM 721 C CA . THR A 1 91 ? -21.456 6.220 37.134 1.00 74.56 91 THR A CA 1
ATOM 722 C C . THR A 1 91 ? -20.060 6.444 36.572 1.00 74.56 91 THR A C 1
ATOM 724 O O . THR A 1 91 ? -19.254 7.139 37.192 1.00 74.56 91 THR A O 1
ATOM 727 N N . ALA A 1 92 ? -19.793 5.871 35.401 1.00 77.00 92 ALA A N 1
ATOM 728 C CA . ALA A 1 92 ? -18.580 6.099 34.622 1.00 77.00 92 ALA A CA 1
ATOM 729 C C . ALA A 1 92 ? -18.927 6.251 33.136 1.00 77.00 92 ALA A C 1
ATOM 731 O O . ALA A 1 92 ? -19.798 5.542 32.635 1.00 77.00 92 ALA A O 1
ATOM 732 N N . ASP A 1 93 ? -18.239 7.146 32.435 1.00 80.94 93 ASP A N 1
ATOM 733 C CA . ASP A 1 93 ? -18.316 7.260 30.980 1.00 80.94 93 ASP A CA 1
ATOM 734 C C . ASP A 1 93 ? -17.542 6.100 30.341 1.00 80.94 93 ASP A C 1
ATOM 736 O O . ASP A 1 93 ? -16.353 5.912 30.609 1.00 80.94 93 ASP A O 1
ATOM 740 N N . VAL A 1 94 ? -18.205 5.310 29.501 1.00 83.81 94 VAL A N 1
ATOM 741 C CA . VAL A 1 94 ? -17.629 4.139 28.833 1.00 83.81 94 VAL A CA 1
ATOM 742 C C . VAL A 1 94 ? -17.720 4.319 27.323 1.00 83.81 94 VAL A C 1
ATOM 744 O O . VAL A 1 94 ? -18.709 4.834 26.800 1.00 83.81 94 VAL A O 1
ATOM 747 N N . ALA A 1 95 ? -16.668 3.889 26.627 1.00 84.56 95 ALA A N 1
ATOM 748 C CA . ALA A 1 95 ? -16.637 3.789 25.178 1.00 84.56 95 ALA A CA 1
ATOM 749 C C . ALA A 1 95 ? -16.806 2.322 24.759 1.00 84.56 95 ALA A C 1
ATOM 751 O O . ALA A 1 95 ? -16.065 1.451 25.217 1.00 84.56 95 ALA A O 1
ATOM 752 N N . GLU A 1 96 ? -17.774 2.062 23.889 1.00 83.81 96 GLU A N 1
ATOM 753 C CA . GLU A 1 96 ? -18.054 0.747 23.320 1.00 83.81 96 GLU A CA 1
ATOM 754 C C . GLU A 1 96 ? -17.707 0.736 21.831 1.00 83.81 96 GLU A C 1
ATOM 756 O O . GLU A 1 96 ? -18.092 1.637 21.078 1.00 83.81 96 GLU A O 1
ATOM 761 N N . PHE A 1 97 ? -16.982 -0.304 21.425 1.00 79.00 97 PHE A N 1
ATOM 762 C CA . PHE A 1 97 ? -16.547 -0.526 20.054 1.00 79.00 97 PHE A CA 1
ATOM 763 C C . PHE A 1 97 ? -17.461 -1.542 19.373 1.00 79.00 97 PHE A C 1
ATOM 765 O O . PHE A 1 97 ? -17.594 -2.670 19.844 1.00 79.00 97 PHE A O 1
ATOM 772 N N . ASP A 1 98 ? -18.026 -1.160 18.235 1.00 72.06 98 ASP A N 1
ATOM 773 C CA . ASP A 1 98 ? -18.758 -2.050 17.340 1.00 72.06 98 ASP A CA 1
ATOM 774 C C . ASP A 1 98 ? -17.861 -2.336 16.128 1.00 72.06 98 ASP A C 1
ATOM 776 O O . ASP A 1 98 ? -17.803 -1.554 15.178 1.00 72.06 98 ASP A O 1
ATOM 780 N N . LEU A 1 99 ? -17.050 -3.394 16.229 1.00 58.09 99 LEU A N 1
ATOM 781 C CA . LEU A 1 99 ? -16.139 -3.849 15.176 1.00 58.09 99 LEU A CA 1
ATOM 782 C C . LEU A 1 99 ? -16.142 -5.380 15.134 1.00 58.09 99 LEU A C 1
ATOM 784 O O . LEU A 1 99 ? -15.375 -6.039 15.836 1.00 58.09 99 LEU A O 1
ATOM 788 N N . VAL A 1 100 ? -17.017 -5.948 14.303 1.00 54.84 100 VAL A N 1
ATOM 789 C CA . VAL A 1 100 ? -17.087 -7.395 14.059 1.00 54.84 100 VAL A CA 1
ATOM 790 C C . VAL A 1 100 ? -16.610 -7.688 12.641 1.00 54.84 100 VAL A C 1
ATOM 792 O O . VAL A 1 100 ? -17.268 -7.329 11.667 1.00 54.84 100 VAL A O 1
ATOM 795 N N . MET A 1 101 ? -15.468 -8.362 12.543 1.00 41.81 101 MET A N 1
ATOM 796 C CA . MET A 1 101 ? -14.868 -8.810 11.286 1.00 41.81 101 MET A CA 1
ATOM 797 C C . MET A 1 101 ? -15.419 -10.200 10.894 1.00 41.81 101 MET A C 1
ATOM 799 O O . MET A 1 101 ? -15.448 -11.111 11.719 1.00 41.81 101 MET A O 1
ATOM 803 N N . GLN A 1 102 ? -15.861 -10.374 9.647 1.00 33.16 102 GLN A N 1
ATOM 804 C CA . GLN A 1 102 ? -16.458 -11.578 9.046 1.00 33.16 102 GLN A CA 1
ATOM 805 C C . GLN A 1 102 ? -15.910 -11.770 7.624 1.00 33.16 102 GLN A C 1
ATOM 807 O O . GLN A 1 102 ? -15.678 -10.795 6.944 1.00 33.16 102 GLN A O 1
ATOM 812 N N . CYS A 1 103 ? -15.754 -12.984 7.096 1.00 31.08 103 CYS A N 1
ATOM 813 C CA . CYS A 1 103 ? -15.199 -13.181 5.744 1.00 31.08 103 CYS A CA 1
ATOM 814 C C . CYS A 1 103 ? -16.200 -13.928 4.840 1.00 31.08 103 CYS A C 1
ATOM 816 O O . CYS A 1 103 ? -16.595 -15.038 5.197 1.00 31.08 103 CYS A O 1
ATOM 818 N N . LEU A 1 104 ? -16.639 -13.339 3.711 1.00 26.31 104 LEU A N 1
ATOM 819 C CA . LEU A 1 104 ? -17.455 -14.017 2.677 1.00 26.31 104 LEU A CA 1
ATOM 820 C C . LEU A 1 104 ? -17.469 -13.259 1.327 1.00 26.31 104 LEU A C 1
ATOM 822 O O . LEU A 1 104 ? -17.663 -12.051 1.318 1.00 26.31 104 LEU A O 1
ATOM 826 N N . VAL A 1 105 ? -17.347 -13.942 0.181 1.00 26.91 105 VAL A N 1
ATOM 827 C CA . VAL A 1 105 ? -17.351 -13.310 -1.163 1.00 26.91 105 VAL A CA 1
ATOM 828 C C . VAL A 1 105 ? -18.176 -14.135 -2.172 1.00 26.91 105 VAL A C 1
ATOM 830 O O . VAL A 1 105 ? -18.106 -15.365 -2.112 1.00 26.91 105 VAL A O 1
ATOM 833 N N . ILE A 1 106 ? -18.962 -13.477 -3.054 1.00 24.42 106 ILE A N 1
ATOM 834 C CA . ILE A 1 106 ? -19.765 -14.075 -4.157 1.00 24.42 106 ILE A CA 1
ATOM 835 C C . ILE A 1 106 ? -19.838 -13.136 -5.393 1.00 24.42 106 ILE A C 1
ATOM 837 O O . ILE A 1 106 ? -20.392 -12.058 -5.222 1.00 24.42 106 ILE A O 1
ATOM 841 N N . ALA A 1 107 ? -19.438 -13.572 -6.615 1.00 28.30 107 ALA A N 1
ATOM 842 C CA . ALA A 1 107 ? -19.910 -13.063 -7.948 1.00 28.30 107 ALA A CA 1
ATOM 843 C C . ALA A 1 107 ? -19.454 -13.886 -9.209 1.00 28.30 107 ALA A C 1
ATOM 845 O O . ALA A 1 107 ? -18.914 -14.973 -9.076 1.00 28.30 107 ALA A O 1
ATOM 846 N N . SER A 1 108 ? -19.734 -13.466 -10.462 1.00 27.28 108 SER A N 1
ATOM 847 C CA . SER A 1 108 ? -19.742 -14.306 -11.707 1.00 27.28 108 SER A CA 1
ATOM 848 C C . SER A 1 108 ? -19.260 -13.595 -13.018 1.00 27.28 108 SER A C 1
ATOM 850 O O . SER A 1 108 ? -19.187 -12.368 -12.987 1.00 27.28 108 SER A O 1
ATOM 852 N N . PRO A 1 109 ? -19.014 -14.315 -14.163 1.00 29.81 109 PRO A N 1
ATOM 853 C CA . PRO A 1 109 ? -18.081 -13.915 -15.252 1.00 29.81 109 PRO A CA 1
ATOM 854 C C . PRO A 1 109 ? -18.665 -13.382 -16.571 1.00 29.81 109 PRO A C 1
ATOM 856 O O . PRO A 1 109 ? -19.850 -13.588 -16.829 1.00 29.81 109 PRO A O 1
ATOM 859 N N . ILE A 1 110 ? -17.782 -12.831 -17.445 1.00 24.16 110 ILE A N 1
ATOM 860 C CA . ILE A 1 110 ? -17.712 -13.016 -18.928 1.00 24.16 110 ILE A CA 1
ATOM 861 C C . ILE A 1 110 ? -16.398 -12.444 -19.544 1.00 24.16 110 ILE A C 1
ATOM 863 O O . ILE A 1 110 ? -15.828 -11.468 -19.074 1.00 24.16 110 ILE A O 1
ATOM 867 N N . ASN A 1 111 ? -15.963 -13.086 -20.639 1.00 22.70 111 ASN A N 1
ATOM 868 C CA . ASN A 1 111 ? -14.691 -13.007 -21.381 1.00 22.70 111 ASN A CA 1
ATOM 869 C C . ASN A 1 111 ? -14.773 -12.129 -22.667 1.00 22.70 111 ASN A C 1
ATOM 871 O O . ASN A 1 111 ? -15.888 -11.843 -23.102 1.00 22.70 111 ASN A O 1
ATOM 875 N N . ILE A 1 112 ? -13.634 -11.818 -23.325 1.00 25.56 112 ILE A N 1
ATOM 876 C CA . ILE A 1 112 ? -13.329 -11.950 -24.788 1.00 25.56 112 ILE A CA 1
ATOM 877 C C . ILE A 1 112 ? -12.131 -11.062 -25.254 1.00 25.56 112 ILE A C 1
ATOM 879 O O . ILE A 1 112 ? -12.001 -9.896 -24.900 1.00 25.56 112 ILE A O 1
ATOM 883 N N . SER A 1 113 ? -11.373 -11.687 -26.166 1.00 25.30 113 SER A N 1
ATOM 884 C CA . SER A 1 113 ? -10.067 -11.497 -26.826 1.00 25.30 113 SER A CA 1
ATOM 885 C C . SER A 1 113 ? -9.762 -10.301 -27.764 1.00 25.30 113 SER A C 1
ATOM 887 O O . SER A 1 113 ? -10.591 -9.932 -28.598 1.00 25.30 113 SER A O 1
ATOM 889 N N . SER A 1 114 ? -8.475 -9.923 -27.842 1.00 31.98 114 SER A N 1
ATOM 890 C CA . SER A 1 114 ? -7.507 -10.157 -28.954 1.00 31.98 114 SER A CA 1
ATOM 891 C C . SER A 1 114 ? -6.582 -8.980 -29.346 1.00 31.98 114 SER A C 1
ATOM 893 O O . SER A 1 114 ? -6.873 -7.804 -29.141 1.00 31.98 114 SER A O 1
ATOM 895 N N . SER A 1 115 ? -5.435 -9.379 -29.915 1.00 35.47 115 SER A N 1
ATOM 896 C CA . SER A 1 115 ? -4.091 -8.768 -29.981 1.00 35.47 115 SER A CA 1
ATOM 897 C C . SER A 1 115 ? -3.698 -8.218 -31.363 1.00 35.47 115 SER A C 1
ATOM 899 O O . SER A 1 115 ? -4.194 -8.764 -32.338 1.00 35.47 115 SER A O 1
ATOM 901 N N . GLU A 1 116 ? -2.748 -7.256 -31.449 1.00 42.69 116 GLU A N 1
ATOM 902 C CA . GLU A 1 116 ? -1.731 -7.137 -32.537 1.00 42.69 116 GLU A CA 1
ATOM 903 C C . GLU A 1 116 ? -0.422 -6.381 -32.114 1.00 42.69 116 GLU A C 1
ATOM 905 O O . GLU A 1 116 ? -0.385 -5.662 -31.116 1.00 42.69 116 GLU A O 1
ATOM 910 N N . GLN A 1 117 ? 0.679 -6.594 -32.867 1.00 49.66 117 GLN A N 1
ATOM 911 C CA . GLN A 1 117 ? 2.123 -6.562 -32.501 1.00 49.66 117 GLN A CA 1
ATOM 912 C C . GLN A 1 117 ? 2.880 -5.194 -32.411 1.00 49.66 117 GLN A C 1
ATOM 914 O O . GLN A 1 117 ? 3.087 -4.500 -33.399 1.00 49.66 117 GLN A O 1
ATOM 919 N N . SER A 1 118 ? 3.372 -4.868 -31.209 1.00 56.84 118 SER A N 1
ATOM 920 C CA . SER A 1 118 ? 4.739 -4.594 -30.690 1.00 56.84 118 SER A CA 1
ATOM 921 C C . SER A 1 118 ? 5.908 -3.886 -31.457 1.00 56.84 118 SER A C 1
ATOM 923 O O . SER A 1 118 ? 6.463 -4.413 -32.426 1.00 56.84 118 SER A O 1
ATOM 925 N N . LYS A 1 119 ? 6.429 -2.797 -30.858 1.00 65.56 119 LYS A N 1
ATOM 926 C CA . LYS A 1 119 ? 7.750 -2.136 -31.069 1.00 65.56 119 LYS A CA 1
ATOM 927 C C . LYS A 1 119 ? 8.662 -2.353 -29.830 1.00 65.56 119 LYS A C 1
ATOM 929 O O . LYS A 1 119 ? 8.125 -2.806 -28.825 1.00 65.56 119 LYS A O 1
ATOM 934 N N . PRO A 1 120 ? 9.980 -2.035 -29.834 1.00 73.25 120 PRO A N 1
ATOM 935 C CA . PRO A 1 120 ? 10.801 -2.008 -28.607 1.00 73.25 120 PRO A CA 1
ATOM 936 C C . PRO A 1 120 ? 10.229 -1.032 -27.570 1.00 73.25 120 PRO A C 1
ATOM 938 O O . PRO A 1 120 ? 9.724 0.012 -27.973 1.00 73.25 120 PRO A O 1
ATOM 941 N N . ILE A 1 121 ? 10.291 -1.340 -26.272 1.00 78.25 121 ILE A N 1
ATOM 942 C CA . ILE A 1 121 ? 9.529 -0.650 -25.219 1.00 78.25 121 ILE A CA 1
ATOM 943 C C . ILE A 1 121 ? 10.452 -0.107 -24.121 1.00 78.25 121 ILE A C 1
ATOM 945 O O . ILE A 1 121 ? 11.295 -0.830 -23.595 1.00 78.25 121 ILE A O 1
ATOM 949 N N . ILE A 1 122 ? 10.221 1.142 -23.714 1.00 81.44 122 ILE A N 1
ATOM 950 C CA . ILE A 1 122 ? 10.722 1.716 -22.459 1.00 81.44 122 ILE A CA 1
ATOM 951 C C . ILE A 1 122 ? 9.535 1.856 -21.503 1.00 81.44 122 ILE A C 1
ATOM 953 O O . ILE A 1 122 ? 8.497 2.402 -21.883 1.00 81.44 122 ILE A O 1
ATOM 957 N N . LEU A 1 123 ? 9.685 1.376 -20.267 1.00 84.00 123 LEU A N 1
ATOM 958 C CA . LEU A 1 123 ? 8.671 1.508 -19.222 1.00 84.00 123 LEU A CA 1
ATOM 959 C C . LEU A 1 123 ? 9.036 2.642 -18.261 1.00 84.00 123 LEU A C 1
ATOM 961 O O . L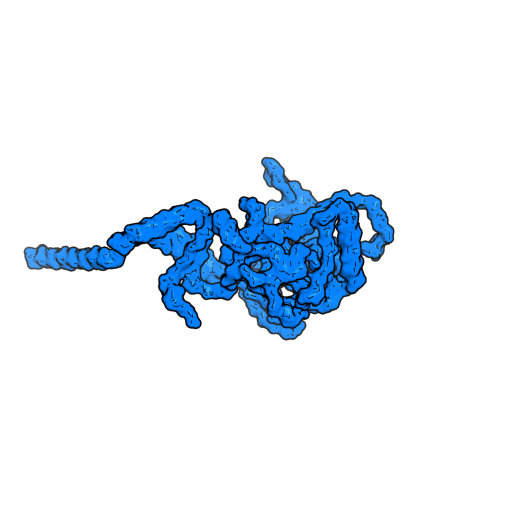EU A 1 123 ? 10.129 2.651 -17.702 1.00 84.00 123 LEU A O 1
ATOM 965 N N . ALA A 1 124 ? 8.099 3.560 -18.037 1.00 84.75 124 ALA A N 1
ATOM 966 C CA . ALA A 1 124 ? 8.153 4.535 -16.954 1.00 84.75 124 ALA A CA 1
ATOM 967 C C . ALA A 1 124 ? 7.083 4.163 -15.923 1.00 84.75 124 ALA A C 1
ATOM 969 O O . ALA A 1 124 ? 5.895 4.142 -16.246 1.00 84.75 124 ALA A O 1
ATOM 970 N N . VAL A 1 125 ? 7.510 3.822 -14.708 1.00 87.25 125 VAL A N 1
ATOM 971 C CA . VAL A 1 125 ? 6.666 3.177 -13.695 1.00 87.25 125 VAL A CA 1
ATOM 972 C C . VAL A 1 125 ? 6.606 4.018 -12.421 1.00 87.25 125 VAL A C 1
ATOM 974 O O . VAL A 1 125 ? 7.636 4.519 -11.977 1.00 87.25 125 VAL A O 1
ATOM 977 N N . ALA A 1 126 ? 5.421 4.122 -11.817 1.00 84.75 126 ALA A N 1
ATOM 978 C CA . ALA A 1 126 ? 5.215 4.667 -10.474 1.00 84.75 126 ALA A CA 1
ATOM 979 C C . ALA A 1 126 ? 4.213 3.809 -9.681 1.00 84.75 126 ALA A C 1
ATOM 981 O O . ALA A 1 126 ? 3.323 3.196 -10.272 1.00 84.75 126 ALA A O 1
ATOM 982 N N . SER A 1 127 ? 4.327 3.777 -8.353 1.00 84.50 127 SER A N 1
ATOM 983 C CA . SER A 1 127 ? 3.308 3.206 -7.459 1.00 84.50 127 SER A CA 1
ATOM 984 C C . SER A 1 127 ? 2.273 4.267 -7.076 1.00 84.50 127 SER A C 1
ATOM 986 O O . SER A 1 127 ? 2.634 5.427 -6.896 1.00 84.50 127 SER A O 1
ATOM 988 N N . MET A 1 128 ? 1.006 3.876 -6.933 1.00 80.06 128 MET A N 1
ATOM 989 C CA . MET A 1 128 ? -0.125 4.760 -6.597 1.00 80.06 128 MET A CA 1
ATOM 990 C C . MET A 1 128 ? -0.714 4.508 -5.213 1.00 80.06 128 MET A C 1
ATOM 992 O O . MET A 1 128 ? -1.452 5.341 -4.700 1.00 80.06 128 MET A O 1
ATOM 996 N N . ASP A 1 129 ? -0.449 3.349 -4.623 1.00 78.25 129 ASP A N 1
ATOM 997 C CA . ASP A 1 129 ? -1.003 2.979 -3.331 1.00 78.25 129 ASP A CA 1
ATOM 998 C C . ASP A 1 129 ? -0.036 3.264 -2.186 1.00 78.25 129 ASP A C 1
ATOM 1000 O O . ASP A 1 129 ? 1.185 3.286 -2.343 1.00 78.25 129 ASP A O 1
ATOM 1004 N N . SER A 1 130 ? -0.619 3.475 -1.013 1.00 81.88 130 SER A N 1
ATOM 1005 C CA . SER A 1 130 ? 0.100 3.578 0.246 1.00 81.88 130 SER A CA 1
ATOM 1006 C C . SER A 1 130 ? -0.579 2.698 1.294 1.00 81.88 130 SER A C 1
ATOM 1008 O O . SER A 1 130 ? -1.667 2.155 1.080 1.00 81.88 130 SER A O 1
ATOM 1010 N N . ALA A 1 131 ? 0.059 2.554 2.446 1.00 82.50 131 ALA A N 1
ATOM 1011 C CA . ALA A 1 131 ? -0.484 1.868 3.606 1.00 82.50 131 ALA A CA 1
ATOM 1012 C C . ALA A 1 131 ? -0.524 2.811 4.812 1.00 82.50 131 ALA A C 1
ATOM 1014 O O . ALA A 1 131 ? 0.137 3.844 4.846 1.00 82.50 131 ALA A O 1
ATOM 1015 N N . SER A 1 132 ? -1.340 2.466 5.801 1.00 84.12 132 SER A N 1
ATOM 1016 C CA . SER A 1 132 ? -1.432 3.161 7.082 1.00 84.12 132 SER A CA 1
ATOM 1017 C C . SER A 1 132 ? -1.983 2.202 8.122 1.00 84.12 132 SER A C 1
ATOM 1019 O O . SER A 1 132 ? -2.757 1.304 7.794 1.00 84.12 132 SER A O 1
ATOM 1021 N N . PHE A 1 133 ? -1.637 2.415 9.392 1.00 84.69 133 PHE A N 1
ATOM 1022 C CA . PHE A 1 133 ? -2.272 1.688 10.496 1.00 84.69 133 PHE A CA 1
ATOM 1023 C C . PHE A 1 133 ? -3.797 1.916 10.525 1.00 84.69 133 PHE A C 1
ATOM 1025 O O . PHE A 1 133 ? -4.555 1.043 10.937 1.00 84.69 133 PHE A O 1
ATOM 1032 N N . PHE A 1 134 ? -4.257 3.077 10.046 1.00 86.00 134 PHE A N 1
ATOM 1033 C CA . PHE A 1 134 ? -5.673 3.399 9.903 1.00 86.00 134 PHE A CA 1
ATOM 1034 C C . PHE A 1 134 ? -6.015 3.532 8.418 1.00 86.00 134 PHE A C 1
ATOM 1036 O O . PHE A 1 134 ? -5.738 4.568 7.818 1.00 86.00 134 PHE A O 1
ATOM 1043 N N . ARG A 1 135 ? -6.642 2.501 7.835 1.00 78.62 135 ARG A N 1
ATOM 1044 C CA . ARG A 1 135 ? -6.975 2.412 6.395 1.00 78.62 135 ARG A CA 1
ATOM 1045 C C . ARG A 1 135 ? -7.653 3.668 5.830 1.00 78.62 135 ARG A C 1
ATOM 1047 O O . ARG A 1 135 ? -7.281 4.146 4.762 1.00 78.62 135 ARG A O 1
ATOM 1054 N N . ASP A 1 136 ? -8.581 4.258 6.588 1.00 77.06 136 ASP A N 1
ATOM 1055 C CA . ASP A 1 136 ? -9.362 5.433 6.169 1.00 77.06 136 ASP A CA 1
ATOM 1056 C C . ASP A 1 136 ? -8.537 6.735 6.197 1.00 77.06 136 ASP A C 1
ATOM 1058 O O . ASP A 1 136 ? -8.986 7.787 5.742 1.00 77.06 136 ASP A O 1
ATOM 1062 N N . LYS A 1 137 ? -7.319 6.676 6.744 1.00 79.94 137 LYS A N 1
ATOM 1063 C CA . LYS A 1 137 ? -6.333 7.756 6.803 1.00 79.94 137 LYS A CA 1
ATOM 1064 C C . LYS A 1 137 ? -5.025 7.283 6.175 1.00 79.94 137 LYS A C 1
ATOM 1066 O O . LYS A 1 137 ? -3.996 7.183 6.843 1.00 79.94 137 LYS A O 1
ATOM 1071 N N . THR A 1 138 ? -5.093 6.987 4.882 1.00 77.62 138 THR A N 1
ATOM 1072 C CA . THR A 1 138 ? -3.951 6.569 4.062 1.00 77.62 138 THR A CA 1
ATOM 1073 C C . THR A 1 138 ? -3.657 7.657 3.040 1.00 77.62 138 THR A C 1
ATOM 1075 O O . THR A 1 138 ? -4.090 7.568 1.904 1.00 77.62 138 THR A O 1
ATOM 1078 N N . PHE A 1 139 ? -2.992 8.737 3.439 1.00 77.81 139 PHE A N 1
ATOM 1079 C CA . PHE A 1 139 ? -2.751 9.869 2.536 1.00 77.81 139 PHE A CA 1
ATOM 1080 C C . PHE A 1 139 ? -1.578 9.605 1.590 1.00 77.81 139 PHE A C 1
ATOM 1082 O O . PHE A 1 139 ? -1.719 9.761 0.380 1.00 77.81 139 PHE A O 1
ATOM 1089 N N . GLY A 1 140 ? -0.435 9.173 2.132 1.00 65.62 140 GLY A N 1
ATOM 1090 C CA . GLY A 1 140 ? 0.764 8.879 1.349 1.00 65.62 140 GLY A CA 1
ATOM 1091 C C . GLY A 1 140 ? 1.238 10.092 0.547 1.00 65.62 140 GLY A C 1
ATOM 1092 O O . GLY A 1 140 ? 1.415 10.029 -0.661 1.00 65.62 140 GLY A O 1
ATOM 1093 N N . ALA A 1 141 ? 1.355 11.252 1.170 1.00 69.50 141 ALA A N 1
ATOM 1094 C CA . ALA A 1 141 ? 1.614 12.469 0.425 1.00 69.50 141 ALA A CA 1
ATOM 1095 C C . ALA A 1 141 ? 2.978 12.445 -0.295 1.00 69.50 141 ALA A C 1
ATOM 1097 O O . ALA A 1 141 ? 3.035 12.786 -1.478 1.00 69.50 141 ALA A O 1
ATOM 1098 N N . ASP A 1 142 ? 4.019 11.915 0.349 1.00 68.69 142 ASP A N 1
ATOM 1099 C CA . ASP A 1 142 ? 5.313 11.692 -0.311 1.00 68.69 142 ASP A CA 1
ATOM 1100 C C . ASP A 1 142 ? 5.381 10.343 -1.057 1.00 68.69 142 ASP A C 1
ATOM 1102 O O . ASP A 1 142 ? 6.170 10.176 -1.985 1.00 68.69 142 ASP A O 1
ATOM 1106 N N . SER A 1 143 ? 4.542 9.373 -0.679 1.00 60.97 143 SER A N 1
ATOM 1107 C CA . SER A 1 143 ? 4.698 7.956 -1.042 1.00 60.97 143 SER A CA 1
ATOM 1108 C C . SER A 1 143 ? 3.379 7.277 -1.467 1.00 60.97 143 SER A C 1
ATOM 1110 O O . SER A 1 143 ? 3.028 6.227 -0.912 1.00 60.97 143 SER A O 1
ATOM 1112 N N . PRO A 1 144 ? 2.559 7.911 -2.341 1.00 65.38 144 PRO A N 1
ATOM 1113 C CA . PRO A 1 144 ? 2.716 7.782 -3.798 1.00 65.38 144 PRO A CA 1
ATOM 1114 C C . PRO A 1 144 ? 2.316 9.015 -4.650 1.00 65.38 144 PRO A C 1
ATOM 1116 O O . PRO A 1 144 ? 2.404 8.970 -5.881 1.00 65.38 144 PRO A O 1
ATOM 1119 N N . ASN A 1 145 ? 1.863 10.121 -4.048 1.00 72.19 145 ASN A N 1
ATOM 1120 C CA . ASN A 1 145 ? 1.280 11.232 -4.816 1.00 72.19 145 ASN A CA 1
ATOM 1121 C C . ASN A 1 145 ? 2.320 11.975 -5.667 1.00 72.19 145 ASN A C 1
ATOM 1123 O O . ASN A 1 145 ? 2.037 12.326 -6.814 1.00 72.19 145 ASN A O 1
ATOM 1127 N N . ILE A 1 146 ? 3.529 12.186 -5.134 1.00 76.88 146 ILE A N 1
ATOM 1128 C CA . ILE A 1 146 ? 4.605 12.894 -5.843 1.00 76.88 146 ILE A CA 1
ATOM 1129 C C . ILE A 1 146 ? 5.050 12.133 -7.110 1.00 76.88 146 ILE A C 1
ATOM 1131 O O . ILE A 1 146 ? 5.060 12.750 -8.180 1.00 76.88 146 ILE A O 1
ATOM 1135 N N . PRO A 1 147 ? 5.364 10.818 -7.069 1.00 75.19 147 PRO A N 1
ATOM 1136 C CA . PRO A 1 147 ? 5.721 10.066 -8.276 1.00 75.19 147 PRO A CA 1
ATOM 1137 C C . PRO A 1 147 ? 4.626 10.044 -9.351 1.00 75.19 147 PRO A C 1
ATOM 1139 O O . PRO A 1 147 ? 4.923 10.206 -10.536 1.00 75.19 147 PRO A O 1
ATOM 1142 N N . VAL A 1 148 ? 3.355 9.879 -8.963 1.00 74.12 148 VAL A N 1
ATOM 1143 C CA . VAL A 1 148 ? 2.226 9.855 -9.911 1.00 74.12 148 VAL A CA 1
ATOM 1144 C C . VAL A 1 148 ? 1.999 11.228 -10.551 1.00 74.12 148 VAL A C 1
ATOM 1146 O O . VAL A 1 148 ? 1.779 11.314 -11.764 1.00 74.12 148 VAL A O 1
ATOM 1149 N N . ASP A 1 149 ? 2.100 12.311 -9.778 1.00 77.19 149 ASP A N 1
ATOM 1150 C CA . ASP A 1 149 ? 2.036 13.681 -10.299 1.00 77.19 149 ASP A CA 1
ATOM 1151 C C . ASP A 1 149 ? 3.207 13.974 -11.253 1.00 77.19 149 ASP A C 1
ATOM 1153 O O . ASP A 1 149 ? 3.003 14.521 -12.341 1.00 77.19 149 ASP A O 1
ATOM 1157 N N . ALA A 1 150 ? 4.423 13.535 -10.912 1.00 76.19 150 ALA A N 1
ATOM 1158 C CA . ALA A 1 150 ? 5.592 13.661 -11.780 1.00 76.19 150 ALA A CA 1
ATOM 1159 C C . ALA A 1 150 ? 5.399 12.920 -13.115 1.00 76.19 150 ALA A C 1
ATOM 1161 O O . ALA A 1 150 ? 5.659 13.491 -14.180 1.00 76.19 150 ALA A O 1
ATOM 1162 N N . LEU A 1 151 ? 4.881 11.687 -13.078 1.00 75.69 151 LEU A N 1
ATOM 1163 C CA . LEU A 1 151 ? 4.574 10.902 -14.275 1.00 75.69 151 LEU A CA 1
ATOM 1164 C C . LEU A 1 151 ? 3.508 11.590 -15.138 1.00 75.69 151 LEU A C 1
ATOM 1166 O O . LEU A 1 151 ? 3.675 11.729 -16.350 1.00 75.69 151 LEU A O 1
ATOM 1170 N N . SER A 1 152 ? 2.445 12.086 -14.503 1.00 71.31 152 SER A N 1
ATOM 1171 C CA . SER A 1 152 ? 1.338 12.789 -15.162 1.00 71.31 152 SER A CA 1
ATOM 1172 C C . SER A 1 152 ? 1.806 14.073 -15.846 1.00 71.31 152 SER A C 1
ATOM 1174 O O . SER A 1 152 ? 1.472 14.328 -17.007 1.00 71.31 152 SER A O 1
ATOM 1176 N N . LYS A 1 153 ? 2.651 14.859 -15.170 1.00 74.50 153 LYS A N 1
ATOM 1177 C CA . LYS A 1 153 ? 3.310 16.031 -15.758 1.00 74.50 153 LYS A CA 1
ATOM 1178 C C . LYS A 1 153 ? 4.202 15.625 -16.925 1.00 74.50 153 LYS A C 1
ATOM 1180 O O . LYS A 1 153 ? 4.137 16.269 -17.968 1.00 74.50 153 LYS A O 1
ATOM 1185 N N . GLY A 1 154 ? 4.991 14.559 -16.794 1.00 71.44 154 GLY A N 1
ATOM 1186 C CA . GLY A 1 154 ? 5.830 14.028 -17.873 1.00 71.44 154 GLY A CA 1
ATOM 1187 C C . GLY A 1 154 ? 5.029 13.667 -19.129 1.00 71.44 154 GLY A C 1
ATOM 1188 O O . GLY A 1 154 ? 5.396 14.077 -20.233 1.00 71.44 154 GLY A O 1
ATOM 1189 N N . ILE A 1 155 ? 3.892 12.984 -18.960 1.00 71.31 155 ILE A N 1
ATOM 1190 C CA . ILE A 1 155 ? 2.946 12.683 -20.045 1.00 71.31 155 ILE A CA 1
ATOM 1191 C C . ILE A 1 155 ? 2.449 13.981 -20.691 1.00 71.31 155 ILE A C 1
ATOM 1193 O O . ILE A 1 155 ? 2.522 14.126 -21.913 1.00 71.31 155 ILE A O 1
ATOM 1197 N N . LEU A 1 156 ? 1.994 14.949 -19.888 1.00 70.88 156 LEU A N 1
ATOM 1198 C CA . LEU A 1 156 ? 1.511 16.236 -20.389 1.00 70.88 156 LEU A CA 1
ATOM 1199 C C . LEU A 1 156 ? 2.592 16.957 -21.207 1.00 70.88 156 LEU A C 1
ATOM 1201 O O . LEU A 1 156 ? 2.339 17.339 -22.349 1.00 70.88 156 LEU A O 1
ATOM 1205 N N . TRP A 1 157 ? 3.811 17.080 -20.679 1.00 71.81 157 TRP A N 1
ATOM 1206 C CA . TRP A 1 157 ? 4.936 17.691 -21.393 1.00 71.81 157 TRP A CA 1
ATOM 1207 C C . TRP A 1 157 ? 5.222 16.985 -22.721 1.00 71.81 157 TRP A C 1
ATOM 1209 O O . TRP A 1 157 ? 5.359 17.651 -23.747 1.00 71.81 157 TRP A O 1
ATOM 1219 N N . MET A 1 158 ? 5.224 15.650 -22.741 1.00 69.25 158 MET A N 1
ATOM 1220 C CA . MET A 1 158 ? 5.454 14.877 -23.963 1.00 69.25 158 MET A CA 1
ATOM 1221 C C . MET A 1 158 ? 4.357 15.105 -25.014 1.00 69.25 158 MET A C 1
ATOM 1223 O O . MET A 1 158 ? 4.653 15.243 -26.200 1.00 69.25 158 MET A O 1
ATOM 1227 N N . THR A 1 159 ? 3.090 15.204 -24.595 1.00 65.62 159 THR A N 1
ATOM 1228 C CA . THR A 1 159 ? 1.976 15.496 -25.516 1.00 65.62 159 THR A CA 1
ATOM 1229 C C . THR A 1 159 ? 2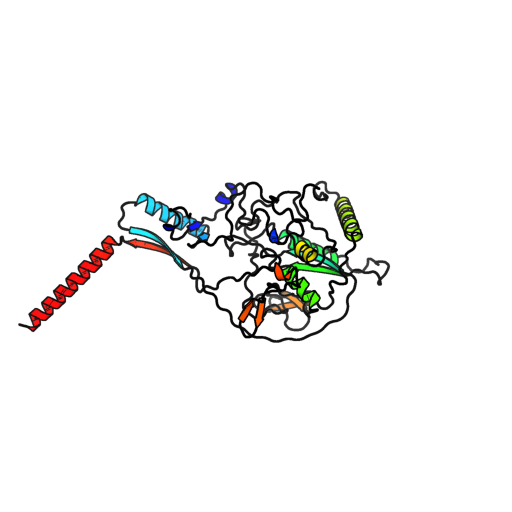.022 16.919 -26.083 1.00 65.62 159 THR A C 1
ATOM 1231 O O . THR A 1 159 ? 1.622 17.135 -27.231 1.00 65.62 159 THR A O 1
ATOM 1234 N N . LEU A 1 160 ? 2.541 17.884 -25.315 1.00 65.69 160 LEU A N 1
ATOM 1235 C CA . LEU A 1 160 ? 2.687 19.281 -25.734 1.00 65.69 160 LEU A CA 1
ATOM 1236 C C . LEU A 1 160 ? 3.852 19.494 -26.712 1.00 65.69 160 LEU A C 1
ATOM 1238 O O . LEU A 1 160 ? 3.768 20.376 -27.564 1.00 65.69 160 LEU A O 1
ATOM 1242 N N . ILE A 1 161 ? 4.894 18.657 -26.667 1.00 66.75 161 ILE A N 1
ATOM 1243 C CA . ILE A 1 161 ? 6.078 18.709 -27.557 1.00 66.75 161 ILE A CA 1
ATOM 1244 C C . ILE A 1 161 ? 5.756 18.260 -29.018 1.00 66.75 161 ILE A C 1
ATOM 1246 O O . ILE A 1 161 ? 6.625 17.991 -29.841 1.00 66.75 161 ILE A O 1
ATOM 1250 N N . ASN A 1 162 ? 4.481 18.224 -29.407 1.00 52.53 162 ASN A N 1
ATOM 1251 C CA . ASN A 1 162 ? 3.958 17.481 -30.555 1.00 52.53 162 ASN A CA 1
ATOM 1252 C C . ASN A 1 162 ? 4.630 17.724 -31.940 1.00 52.53 162 ASN A C 1
ATOM 1254 O O . ASN A 1 162 ? 4.793 18.846 -32.423 1.00 52.53 162 ASN A O 1
ATOM 1258 N N . ARG A 1 163 ? 4.852 16.593 -32.633 1.00 49.75 163 ARG A N 1
ATOM 1259 C CA . ARG A 1 163 ? 4.914 16.327 -34.096 1.00 49.75 163 ARG A CA 1
ATOM 1260 C C . ARG A 1 163 ? 5.987 16.938 -35.000 1.00 49.75 163 ARG A C 1
ATOM 1262 O O . ARG A 1 163 ? 6.149 16.405 -36.094 1.00 49.75 163 ARG A O 1
ATOM 1269 N N . ASN A 1 164 ? 6.712 17.983 -34.611 1.00 44.06 164 ASN A N 1
ATOM 1270 C CA . ASN A 1 164 ? 7.684 18.625 -35.519 1.00 44.06 164 ASN A CA 1
ATOM 1271 C C . ASN A 1 164 ? 9.149 18.256 -35.260 1.00 44.06 164 ASN A C 1
ATOM 1273 O O . ASN A 1 164 ? 10.024 18.644 -36.035 1.00 44.06 164 ASN A O 1
ATOM 1277 N N . VAL A 1 165 ? 9.433 17.485 -34.209 1.00 50.59 165 VAL A N 1
ATOM 1278 C CA . VAL A 1 165 ? 10.749 16.866 -34.052 1.00 50.59 165 VAL A CA 1
ATOM 1279 C C . VAL A 1 165 ? 10.783 15.666 -34.992 1.00 50.59 165 VAL A C 1
ATOM 1281 O O . VAL A 1 165 ? 10.249 14.601 -34.687 1.00 50.59 165 VAL A O 1
ATOM 1284 N N . ILE A 1 166 ? 11.356 15.872 -36.179 1.00 44.84 166 ILE A N 1
ATOM 1285 C CA . ILE A 1 166 ? 11.728 14.796 -37.097 1.00 44.84 166 ILE A CA 1
ATOM 1286 C C . ILE A 1 166 ? 12.782 13.966 -36.363 1.00 44.84 166 ILE A C 1
ATOM 1288 O O . ILE A 1 166 ? 13.973 14.265 -36.406 1.00 44.84 166 ILE A O 1
ATOM 1292 N N . LEU A 1 167 ? 12.333 12.954 -35.623 1.00 50.53 167 LEU A N 1
ATOM 1293 C CA . LEU A 1 167 ? 13.208 11.899 -35.146 1.00 50.53 167 LEU A CA 1
ATOM 1294 C C . LEU A 1 167 ? 13.596 11.095 -36.384 1.00 50.53 167 LEU A C 1
ATOM 1296 O O . LEU A 1 167 ? 12.771 10.421 -37.005 1.00 50.53 167 LEU A O 1
ATOM 1300 N N . SER A 1 168 ? 14.839 11.293 -36.801 1.00 43.66 168 SER A N 1
ATOM 1301 C CA . SER A 1 168 ? 15.453 10.714 -37.986 1.00 43.66 168 SER A CA 1
ATOM 1302 C C . SER A 1 168 ? 15.590 9.196 -37.841 1.00 43.66 168 SER A C 1
ATOM 1304 O O . SER A 1 168 ? 16.655 8.720 -37.474 1.00 43.66 168 SER A O 1
ATOM 1306 N N . ASP A 1 169 ? 14.490 8.475 -38.078 1.00 47.41 169 ASP A N 1
ATOM 1307 C CA . ASP A 1 169 ? 14.349 7.112 -38.624 1.00 47.41 169 ASP A CA 1
ATOM 1308 C C . ASP A 1 169 ? 13.096 6.423 -38.021 1.00 47.41 169 ASP A C 1
ATOM 1310 O O . ASP A 1 169 ? 13.104 5.981 -36.872 1.00 47.41 169 ASP A O 1
ATOM 1314 N N . PRO A 1 170 ? 11.978 6.302 -38.764 1.00 50.34 170 PRO A N 1
ATOM 1315 C CA . PRO A 1 170 ? 10.735 5.725 -38.246 1.00 50.34 170 PRO A CA 1
ATOM 1316 C C . PRO A 1 170 ? 10.812 4.220 -37.925 1.00 50.34 170 PRO A C 1
ATOM 1318 O O . PRO A 1 170 ? 9.874 3.688 -37.329 1.00 50.34 170 PRO A O 1
ATOM 1321 N N . LYS A 1 171 ? 11.898 3.524 -38.301 1.00 46.69 171 LYS A N 1
ATOM 1322 C CA . LYS A 1 171 ? 12.106 2.092 -38.017 1.00 46.69 171 LYS A CA 1
ATOM 1323 C C . LYS A 1 171 ? 12.858 1.801 -36.708 1.00 46.69 171 LYS A C 1
ATOM 1325 O O . LYS A 1 171 ? 12.899 0.639 -36.317 1.00 46.69 171 LYS A O 1
ATOM 1330 N N . SER A 1 172 ? 13.393 2.813 -36.016 1.00 54.03 172 SER A N 1
ATOM 1331 C CA . SER A 1 172 ? 14.130 2.670 -34.742 1.00 54.03 172 SER A CA 1
ATOM 1332 C C . SER A 1 172 ? 13.407 3.271 -33.526 1.00 54.03 172 SER A C 1
ATOM 1334 O O . SER A 1 172 ? 13.970 3.339 -32.436 1.00 54.03 172 SER A O 1
ATOM 1336 N N . LEU A 1 173 ? 12.153 3.708 -33.686 1.00 64.94 173 LEU A N 1
ATOM 1337 C CA . LEU A 1 173 ? 11.401 4.371 -32.620 1.00 64.94 173 LEU A CA 1
ATOM 1338 C C . LEU A 1 173 ? 10.983 3.380 -31.524 1.00 64.94 173 LEU A C 1
ATOM 1340 O O . LEU A 1 173 ? 10.118 2.527 -31.743 1.00 64.94 173 LEU A O 1
ATOM 1344 N N . MET A 1 174 ? 11.566 3.546 -30.337 1.00 69.62 174 MET A N 1
ATOM 1345 C CA . MET A 1 174 ? 11.099 2.909 -29.108 1.00 69.62 174 MET A CA 1
ATOM 1346 C C . MET A 1 174 ? 9.726 3.464 -28.703 1.00 69.62 174 MET A C 1
ATOM 1348 O O . MET A 1 174 ? 9.415 4.641 -28.894 1.00 69.62 174 MET A O 1
ATOM 1352 N N . GLN A 1 175 ? 8.887 2.603 -28.145 1.00 75.12 175 GLN A N 1
ATOM 1353 C CA . GLN A 1 175 ? 7.594 2.926 -27.569 1.00 75.12 175 GLN A CA 1
ATOM 1354 C C . GLN A 1 175 ? 7.772 3.205 -26.075 1.00 75.12 175 GLN A C 1
ATOM 1356 O O . GLN A 1 175 ? 8.177 2.326 -25.323 1.00 75.12 175 GLN A O 1
ATOM 1361 N N . LEU A 1 176 ? 7.443 4.416 -25.633 1.00 75.88 176 LEU A N 1
ATOM 1362 C CA . LEU A 1 176 ? 7.400 4.747 -24.210 1.00 75.88 176 LEU A CA 1
ATOM 1363 C C . LEU A 1 176 ? 6.022 4.388 -23.646 1.00 75.88 176 LEU A C 1
ATOM 1365 O O . LEU A 1 176 ? 5.001 4.824 -24.182 1.00 75.88 176 LEU A O 1
ATOM 1369 N N . VAL A 1 177 ? 5.990 3.593 -22.580 1.00 79.81 177 VAL A N 1
ATOM 1370 C CA . VAL A 1 177 ? 4.761 3.173 -21.898 1.00 79.81 177 VAL A CA 1
ATOM 1371 C C . VAL A 1 177 ? 4.832 3.627 -20.450 1.00 79.81 177 VAL A C 1
ATOM 1373 O O . VAL A 1 177 ? 5.759 3.284 -19.720 1.00 79.81 177 VAL A O 1
ATOM 1376 N N . PHE A 1 178 ? 3.834 4.404 -20.046 1.00 79.94 178 PHE A N 1
ATOM 1377 C CA . PHE A 1 178 ? 3.669 4.870 -18.677 1.00 79.94 178 PHE A CA 1
ATOM 1378 C C . PHE A 1 178 ? 2.752 3.904 -17.933 1.00 79.94 178 PHE A C 1
ATOM 1380 O O . PHE A 1 178 ? 1.670 3.585 -18.429 1.00 79.94 178 PHE A O 1
ATOM 1387 N N . ILE A 1 179 ? 3.184 3.434 -16.766 1.00 83.19 179 ILE A N 1
ATOM 1388 C CA . ILE A 1 179 ? 2.430 2.492 -15.942 1.00 83.19 179 ILE A CA 1
ATOM 1389 C C . ILE A 1 179 ? 2.364 3.022 -14.518 1.00 83.19 179 ILE A C 1
ATOM 1391 O O . ILE A 1 179 ? 3.363 3.448 -13.943 1.00 83.19 179 ILE A O 1
ATOM 1395 N N . VAL A 1 180 ? 1.167 2.963 -13.952 1.00 81.69 180 VAL A N 1
ATOM 1396 C CA . VAL A 1 180 ? 0.908 3.293 -12.558 1.00 81.69 180 VAL A CA 1
ATOM 1397 C C . VAL A 1 180 ? 0.408 2.019 -11.885 1.00 81.69 180 VAL A C 1
ATOM 1399 O O . VAL A 1 180 ? -0.661 1.519 -12.234 1.00 81.69 180 VAL A O 1
ATOM 1402 N N . PHE A 1 181 ? 1.206 1.453 -10.982 1.00 83.62 181 PHE A N 1
ATOM 1403 C CA . PHE A 1 181 ? 0.862 0.225 -10.271 1.00 83.62 181 PHE A CA 1
ATOM 1404 C C . PHE A 1 181 ? 0.103 0.519 -8.980 1.00 83.62 181 PHE A C 1
ATOM 1406 O O . PHE A 1 181 ? 0.351 1.511 -8.300 1.00 83.62 181 PHE A O 1
ATOM 1413 N N . THR A 1 182 ? -0.816 -0.381 -8.643 1.00 81.44 182 THR A N 1
ATOM 1414 C CA . THR A 1 182 ? -1.557 -0.387 -7.382 1.00 81.44 182 THR A CA 1
ATOM 1415 C C . THR A 1 182 ? -1.368 -1.733 -6.684 1.00 81.44 182 THR A C 1
ATOM 1417 O O . THR A 1 182 ? -1.076 -2.735 -7.339 1.00 81.44 182 THR A O 1
ATOM 1420 N N . GLY A 1 183 ? -1.507 -1.770 -5.362 1.00 79.25 183 GLY A N 1
ATOM 1421 C CA . GLY A 1 183 ? -1.169 -2.938 -4.548 1.00 79.25 183 GLY A CA 1
ATOM 1422 C C . GLY A 1 183 ? 0.339 -3.167 -4.400 1.00 79.25 183 GLY A C 1
ATOM 1423 O O . GLY A 1 183 ? 0.756 -4.274 -4.056 1.00 79.25 183 GLY A O 1
ATOM 1424 N N . GLU A 1 184 ? 1.164 -2.153 -4.668 1.00 86.06 184 GLU A N 1
ATOM 1425 C CA . GLU A 1 184 ? 2.611 -2.224 -4.503 1.00 86.06 184 GLU A CA 1
ATOM 1426 C C . GLU A 1 184 ? 3.008 -2.289 -3.031 1.00 86.06 184 GLU A C 1
ATOM 1428 O O . GLU A 1 184 ? 3.887 -3.076 -2.703 1.00 86.06 184 GLU A O 1
ATOM 1433 N N . ALA A 1 185 ? 2.323 -1.574 -2.130 1.00 85.31 185 ALA A N 1
ATOM 1434 C CA . ALA A 1 185 ? 2.563 -1.627 -0.682 1.00 85.31 185 ALA A CA 1
ATOM 1435 C C . ALA A 1 185 ? 2.245 -3.008 -0.069 1.00 85.31 185 ALA A C 1
ATOM 1437 O O . ALA A 1 185 ? 2.709 -3.336 1.022 1.00 85.31 185 ALA A O 1
ATOM 1438 N N . TRP A 1 186 ? 1.490 -3.840 -0.791 1.00 85.44 186 TRP A N 1
ATOM 1439 C CA . TRP A 1 186 ? 0.971 -5.134 -0.343 1.00 85.44 186 TRP A CA 1
ATOM 1440 C C . TRP A 1 186 ? 1.737 -6.324 -0.940 1.00 85.44 186 TRP A C 1
ATOM 1442 O O . TRP A 1 186 ? 1.180 -7.404 -1.132 1.00 85.44 186 TRP A O 1
ATOM 1452 N N . GLY A 1 187 ? 3.034 -6.156 -1.209 1.00 86.00 187 GLY A N 1
ATOM 1453 C CA . GLY A 1 187 ? 3.887 -7.211 -1.763 1.00 86.00 187 GLY A CA 1
ATOM 1454 C C . GLY A 1 187 ? 3.945 -7.196 -3.286 1.00 86.00 187 GLY A C 1
ATOM 1455 O O . GLY A 1 187 ? 3.940 -8.261 -3.905 1.00 86.00 187 GLY A O 1
ATOM 1456 N N . TYR A 1 188 ? 3.981 -6.001 -3.886 1.00 89.19 188 TYR A N 1
ATOM 1457 C CA . TYR A 1 188 ? 4.108 -5.813 -5.334 1.00 89.19 188 TYR A CA 1
ATOM 1458 C C . TYR A 1 188 ? 2.992 -6.493 -6.153 1.00 89.19 188 TYR A C 1
ATOM 1460 O O . TYR A 1 188 ? 3.238 -7.001 -7.248 1.00 89.19 188 TYR A O 1
ATOM 1468 N N . LEU A 1 189 ? 1.760 -6.553 -5.626 1.00 85.94 189 LEU A N 1
ATOM 1469 C CA . LEU A 1 189 ? 0.654 -7.305 -6.240 1.00 85.94 189 LEU A CA 1
ATOM 1470 C C . LEU A 1 189 ? 0.373 -6.838 -7.673 1.00 85.94 189 LEU A C 1
ATOM 1472 O O . LEU A 1 189 ? 0.186 -7.667 -8.564 1.00 85.94 189 LEU A O 1
ATOM 1476 N N . GLY A 1 190 ? 0.377 -5.523 -7.908 1.00 82.38 190 GLY A N 1
ATOM 1477 C CA . GLY A 1 190 ? 0.114 -4.935 -9.220 1.00 82.38 190 GLY A CA 1
ATOM 1478 C C . GLY A 1 190 ? 1.185 -5.272 -10.247 1.00 82.38 190 GLY A C 1
ATOM 1479 O O . GLY A 1 190 ? 0.878 -5.834 -11.299 1.00 82.38 190 GLY A O 1
ATOM 1480 N N . SER A 1 191 ? 2.447 -4.973 -9.946 1.00 89.50 191 SER A N 1
ATOM 1481 C CA . SER A 1 191 ? 3.566 -5.229 -10.859 1.00 89.50 191 SER A CA 1
ATOM 1482 C C . SER A 1 191 ? 3.768 -6.719 -11.140 1.00 89.50 191 SER A C 1
ATOM 1484 O O . SER A 1 191 ? 4.022 -7.110 -12.281 1.00 89.50 191 SER A O 1
ATOM 1486 N N . ARG A 1 192 ? 3.576 -7.583 -10.141 1.00 88.19 192 ARG A N 1
ATOM 1487 C CA . ARG A 1 192 ? 3.679 -9.040 -10.304 1.00 88.19 192 ARG A CA 1
ATOM 1488 C C . ARG A 1 192 ? 2.532 -9.604 -11.131 1.00 88.19 192 ARG A C 1
ATOM 1490 O O . ARG A 1 192 ? 2.776 -10.425 -12.017 1.00 88.19 192 ARG A O 1
ATOM 1497 N N . ARG A 1 193 ? 1.301 -9.132 -10.906 1.00 85.31 193 ARG A N 1
ATOM 1498 C CA . ARG A 1 193 ? 0.159 -9.516 -11.742 1.00 85.31 193 ARG A CA 1
ATOM 1499 C C . ARG A 1 193 ? 0.355 -9.058 -13.176 1.00 85.31 193 ARG A C 1
ATOM 1501 O O . ARG A 1 193 ? 0.188 -9.865 -14.078 1.00 85.31 193 ARG A O 1
ATOM 1508 N N . PHE A 1 194 ? 0.798 -7.824 -13.394 1.00 87.00 194 PHE A N 1
ATOM 1509 C CA . PHE A 1 194 ? 1.123 -7.319 -14.726 1.00 87.00 194 PHE A CA 1
ATOM 1510 C C . PHE A 1 194 ? 2.146 -8.200 -15.458 1.00 87.00 194 PHE A C 1
ATOM 1512 O O . PHE A 1 194 ? 1.960 -8.532 -16.627 1.00 87.00 194 PHE A O 1
ATOM 1519 N N . LEU A 1 195 ? 3.201 -8.636 -14.765 1.00 88.31 195 LEU A N 1
ATOM 1520 C CA . LEU A 1 195 ? 4.195 -9.546 -15.332 1.00 88.31 195 LEU A CA 1
ATOM 1521 C C . LEU A 1 195 ? 3.616 -10.922 -15.686 1.00 88.31 195 LEU A C 1
ATOM 1523 O O . LEU A 1 195 ? 4.031 -11.487 -16.699 1.00 88.31 195 LEU A O 1
ATOM 1527 N N . LEU A 1 196 ? 2.670 -11.439 -14.896 1.00 86.38 196 LEU A N 1
ATOM 1528 C CA . LEU A 1 196 ? 1.934 -12.663 -15.220 1.00 86.38 196 LEU A CA 1
ATOM 1529 C C . LEU A 1 196 ? 1.012 -12.462 -16.431 1.00 86.38 196 LEU A C 1
ATOM 1531 O O . LEU A 1 196 ? 0.988 -13.301 -17.325 1.00 86.38 196 LEU A O 1
ATOM 1535 N N . GLU A 1 197 ? 0.277 -11.351 -16.491 1.00 83.56 197 GLU A N 1
ATOM 1536 C CA . GLU A 1 197 ? -0.602 -11.021 -17.621 1.00 83.56 197 GLU A CA 1
ATOM 1537 C C . GLU A 1 197 ? 0.187 -10.933 -18.939 1.00 83.56 197 GLU A C 1
ATOM 1539 O O . GLU A 1 197 ? -0.296 -11.386 -19.977 1.00 83.56 197 GLU A O 1
ATOM 1544 N N . LEU A 1 198 ? 1.431 -10.431 -18.896 1.00 84.88 198 LEU A N 1
ATOM 1545 C CA . LEU A 1 198 ? 2.351 -10.435 -20.042 1.00 84.88 198 LEU A CA 1
ATOM 1546 C C . LEU A 1 198 ? 2.729 -11.848 -20.507 1.00 84.88 198 LEU A C 1
ATOM 1548 O O . LEU A 1 198 ? 2.840 -12.066 -21.713 1.00 84.88 198 LEU A O 1
ATOM 1552 N N . ASP A 1 199 ? 2.909 -12.802 -19.590 1.00 87.31 199 ASP A N 1
ATOM 1553 C CA . ASP A 1 199 ? 3.201 -14.200 -19.947 1.00 87.31 199 ASP A CA 1
ATOM 1554 C C . ASP A 1 199 ? 1.977 -14.908 -20.518 1.00 87.31 199 ASP A C 1
ATOM 1556 O O . ASP A 1 199 ? 2.085 -15.683 -21.469 1.00 87.31 199 ASP A O 1
ATOM 1560 N N . LEU A 1 200 ? 0.807 -14.614 -19.951 1.00 85.38 200 LEU A N 1
ATOM 1561 C CA . LEU A 1 200 ? -0.474 -15.119 -20.431 1.00 85.38 200 LEU A CA 1
ATOM 1562 C C . LEU A 1 200 ? -0.908 -14.458 -21.746 1.00 85.38 200 LEU A C 1
ATOM 1564 O O . LEU A 1 200 ? -1.814 -14.972 -22.400 1.00 85.38 200 LEU A O 1
ATOM 1568 N N . GLN A 1 201 ? -0.262 -13.352 -22.134 1.00 82.50 201 GLN A N 1
ATOM 1569 C CA . GLN A 1 201 ? -0.618 -12.520 -23.286 1.00 82.50 201 GLN A CA 1
ATOM 1570 C C . GLN A 1 201 ? -2.097 -12.120 -23.266 1.00 82.50 201 GLN A C 1
ATOM 1572 O O . GLN A 1 201 ? -2.794 -12.213 -24.278 1.00 82.50 201 GLN A O 1
ATOM 1577 N N . SER A 1 202 ? -2.581 -11.704 -22.096 1.00 76.25 202 SER A N 1
ATOM 1578 C CA . SER A 1 202 ? -3.981 -11.328 -21.937 1.00 76.25 202 SER A CA 1
ATOM 1579 C C . SER A 1 202 ? -4.322 -10.022 -22.653 1.00 76.25 202 SER A C 1
ATOM 1581 O O . SER A 1 202 ? -3.462 -9.212 -23.015 1.00 76.25 202 SER A O 1
ATOM 1583 N N . ASP A 1 203 ? -5.618 -9.783 -22.826 1.00 72.56 203 ASP A N 1
ATOM 1584 C CA . ASP A 1 203 ? -6.132 -8.614 -23.542 1.00 72.56 203 ASP A CA 1
ATOM 1585 C C . ASP A 1 203 ? -5.767 -7.288 -22.859 1.00 72.56 203 ASP A C 1
ATOM 1587 O O . ASP A 1 203 ? -5.551 -6.267 -23.526 1.00 72.56 203 ASP A O 1
ATOM 1591 N N . ALA A 1 204 ? -5.618 -7.318 -21.531 1.00 69.69 204 ALA A N 1
ATOM 1592 C CA . ALA A 1 204 ? -5.244 -6.167 -20.716 1.00 69.69 204 ALA A CA 1
ATOM 1593 C C . ALA A 1 204 ? -3.865 -5.603 -21.103 1.00 69.69 204 ALA A C 1
ATOM 1595 O O . ALA A 1 204 ? -3.654 -4.389 -21.067 1.00 69.69 204 ALA A O 1
ATOM 1596 N N . VAL A 1 205 ? -2.950 -6.472 -21.544 1.00 74.06 205 VAL A N 1
ATOM 1597 C CA . VAL A 1 205 ? -1.576 -6.123 -21.942 1.00 74.06 205 VAL A CA 1
ATOM 1598 C C . VAL A 1 205 ? -1.319 -6.307 -23.438 1.00 74.06 205 VAL A C 1
ATOM 1600 O O . VAL A 1 205 ? -0.175 -6.259 -23.889 1.00 74.06 205 VAL A O 1
ATOM 1603 N N . SER A 1 206 ? -2.374 -6.489 -24.234 1.00 75.38 206 SER A N 1
ATOM 1604 C CA . SER A 1 206 ? -2.260 -6.663 -25.682 1.00 75.38 206 SER A CA 1
ATOM 1605 C C . SER A 1 206 ? -1.421 -5.549 -26.326 1.00 75.38 206 SER A C 1
ATOM 1607 O O . SER A 1 206 ? -1.703 -4.360 -26.168 1.00 75.38 206 SER A O 1
ATOM 1609 N N . GLY A 1 207 ? -0.434 -5.951 -27.129 1.00 71.19 207 GLY A N 1
ATOM 1610 C CA . GLY A 1 207 ? 0.513 -5.054 -27.798 1.00 71.19 207 GLY A CA 1
ATOM 1611 C C . GLY A 1 207 ? 1.804 -4.817 -27.010 1.00 71.19 207 GLY A C 1
ATOM 1612 O O . GLY A 1 207 ? 2.773 -4.316 -27.579 1.00 71.19 207 GLY A O 1
ATOM 1613 N N . LEU A 1 208 ? 1.849 -5.234 -25.742 1.00 75.75 208 LEU A N 1
ATOM 1614 C CA . LEU A 1 208 ? 3.057 -5.293 -24.927 1.00 75.75 208 LEU A CA 1
ATOM 1615 C C . LEU A 1 208 ? 3.577 -6.729 -24.892 1.00 75.75 208 LEU A C 1
ATOM 1617 O O . LEU A 1 208 ? 2.815 -7.690 -24.830 1.00 75.75 208 LEU A O 1
ATOM 1621 N N . ASN A 1 209 ? 4.895 -6.884 -24.922 1.00 80.25 209 ASN A N 1
ATOM 1622 C CA . ASN A 1 209 ? 5.536 -8.169 -24.684 1.00 80.25 209 ASN A CA 1
ATOM 1623 C C . ASN A 1 209 ? 6.838 -7.925 -23.924 1.00 80.25 209 ASN A C 1
ATOM 1625 O O . ASN A 1 209 ? 7.629 -7.054 -24.292 1.00 80.25 209 ASN A O 1
ATOM 1629 N N . TYR A 1 210 ? 7.043 -8.711 -22.867 1.00 80.88 210 TYR A N 1
ATOM 1630 C CA . TYR A 1 210 ? 8.228 -8.662 -22.016 1.00 80.88 210 TYR A CA 1
ATOM 1631 C C . TYR A 1 210 ? 9.533 -8.751 -22.830 1.00 80.88 210 TYR A C 1
ATOM 1633 O O . TYR A 1 210 ? 10.447 -7.952 -22.652 1.00 80.88 210 TYR A O 1
ATOM 1641 N N . SER A 1 211 ? 9.520 -9.646 -23.823 1.00 80.69 211 SER A N 1
ATOM 1642 C CA . SER A 1 211 ? 10.159 -9.540 -25.136 1.00 80.69 211 SER A CA 1
ATOM 1643 C C . SER A 1 211 ? 11.022 -8.323 -25.459 1.00 80.69 211 SER A C 1
ATOM 1645 O O . SER A 1 211 ? 12.212 -8.404 -25.778 1.00 80.69 211 SER A O 1
ATOM 1647 N N . LEU A 1 212 ? 10.309 -7.210 -25.512 1.00 79.50 212 LEU A N 1
ATOM 1648 C CA . LEU A 1 212 ? 10.666 -5.996 -26.229 1.00 79.50 212 LEU A CA 1
ATOM 1649 C C . LEU A 1 212 ? 11.063 -4.885 -25.280 1.00 79.50 212 LEU A C 1
ATOM 1651 O O . LEU A 1 212 ? 11.461 -3.821 -25.743 1.00 79.50 212 LEU A O 1
ATOM 1655 N N . ILE A 1 213 ? 10.896 -5.115 -23.979 1.00 80.19 213 ILE A N 1
ATOM 1656 C CA . ILE A 1 213 ? 11.372 -4.202 -22.958 1.00 80.19 213 ILE A CA 1
ATOM 1657 C C . ILE A 1 213 ? 12.894 -4.166 -23.080 1.00 80.19 213 ILE A C 1
ATOM 1659 O O . ILE A 1 213 ? 13.548 -5.213 -23.145 1.00 80.19 213 ILE A O 1
ATOM 1663 N N . GLU A 1 214 ? 13.441 -2.959 -23.167 1.00 74.56 214 GLU A N 1
ATOM 1664 C CA . GLU A 1 214 ? 14.877 -2.735 -23.284 1.00 74.56 214 GLU A CA 1
ATOM 1665 C C . GLU A 1 214 ? 15.608 -3.336 -22.070 1.00 74.56 214 GLU A C 1
ATOM 1667 O O . GLU A 1 214 ? 15.294 -3.032 -20.920 1.00 74.56 214 GLU A O 1
ATOM 1672 N N . ARG A 1 215 ? 16.576 -4.225 -22.325 1.00 71.31 215 ARG A N 1
ATOM 1673 C CA . ARG A 1 215 ? 17.297 -4.988 -21.284 1.00 71.31 215 ARG A CA 1
ATOM 1674 C C . ARG A 1 215 ? 18.803 -4.739 -21.272 1.00 71.31 215 ARG A C 1
ATOM 1676 O O . ARG A 1 215 ? 19.519 -5.391 -20.517 1.00 71.31 215 ARG A O 1
ATOM 1683 N N . THR A 1 216 ? 19.314 -3.842 -22.115 1.00 70.56 216 THR A N 1
ATOM 1684 C CA . THR A 1 216 ? 20.756 -3.590 -22.166 1.00 70.56 216 THR A CA 1
ATOM 1685 C C . THR A 1 216 ? 21.192 -2.724 -20.987 1.00 70.56 216 THR A C 1
ATOM 1687 O O . THR A 1 216 ? 20.532 -1.753 -20.624 1.00 70.56 216 THR A O 1
ATOM 1690 N N . SER A 1 217 ? 22.362 -3.024 -20.426 1.00 69.69 217 SER A N 1
ATOM 1691 C CA . SER A 1 217 ? 23.015 -2.140 -19.454 1.00 69.69 217 SER A CA 1
ATOM 1692 C C . SER A 1 217 ? 23.516 -0.830 -20.084 1.00 69.69 217 SER A C 1
ATOM 1694 O O . SER A 1 217 ? 23.854 0.113 -19.370 1.00 69.69 217 SER A O 1
ATOM 1696 N N . SER A 1 218 ? 23.555 -0.736 -21.422 1.00 74.44 218 SER A N 1
ATOM 1697 C CA . SER A 1 218 ? 23.800 0.531 -22.126 1.00 74.44 218 SER A CA 1
ATOM 1698 C C . SER A 1 218 ? 22.671 1.518 -21.846 1.00 74.44 218 SER A C 1
ATOM 1700 O O . SER A 1 218 ? 22.934 2.659 -21.474 1.00 74.44 218 SER A O 1
ATOM 1702 N N . ALA A 1 219 ? 21.420 1.045 -21.894 1.00 75.38 219 ALA A N 1
ATOM 1703 C CA . ALA A 1 219 ? 20.239 1.874 -21.681 1.00 75.38 219 ALA A CA 1
ATOM 1704 C C . ALA A 1 219 ? 20.216 2.542 -20.295 1.00 75.38 219 ALA A C 1
ATOM 1706 O O . ALA A 1 219 ? 19.766 3.679 -20.170 1.00 75.38 219 ALA A O 1
ATOM 1707 N N . THR A 1 220 ? 20.746 1.896 -19.249 1.00 81.38 220 THR A N 1
ATOM 1708 C CA . THR A 1 220 ? 20.831 2.510 -17.910 1.00 81.38 220 THR A CA 1
ATOM 1709 C C . THR A 1 220 ? 21.847 3.646 -17.855 1.00 81.38 220 THR A C 1
ATOM 1711 O O . THR A 1 220 ? 21.573 4.676 -17.241 1.00 81.38 220 THR A O 1
ATOM 1714 N N . ASN A 1 221 ? 22.997 3.492 -18.520 1.00 83.69 221 ASN A N 1
ATOM 1715 C CA . ASN A 1 221 ? 24.009 4.549 -18.591 1.00 83.69 221 ASN A CA 1
ATOM 1716 C C . ASN A 1 221 ? 23.506 5.726 -19.432 1.00 83.69 221 ASN A C 1
ATOM 1718 O O . ASN A 1 221 ? 23.617 6.871 -19.008 1.00 83.69 221 ASN A O 1
ATOM 1722 N N . GLU A 1 222 ? 22.872 5.438 -20.570 1.00 84.62 222 GLU A N 1
ATOM 1723 C CA . GLU A 1 222 ? 22.242 6.447 -21.426 1.00 84.62 222 GLU A CA 1
ATOM 1724 C C . GLU A 1 222 ? 21.133 7.207 -20.685 1.00 84.62 222 GLU A C 1
ATOM 1726 O O . GLU A 1 222 ? 21.033 8.427 -20.803 1.00 84.62 222 GLU A O 1
ATOM 1731 N N . THR A 1 223 ? 20.339 6.514 -19.860 1.00 85.25 223 THR A N 1
ATOM 1732 C CA . THR A 1 223 ? 19.310 7.146 -19.016 1.00 85.25 223 THR A CA 1
ATOM 1733 C C . THR A 1 223 ? 19.936 8.071 -17.972 1.00 85.25 223 THR A C 1
ATOM 1735 O O . THR A 1 223 ? 19.467 9.194 -17.784 1.00 85.25 223 THR A O 1
ATOM 1738 N N . LEU A 1 224 ? 21.012 7.640 -17.307 1.00 87.19 224 LEU A N 1
ATOM 1739 C CA . LEU A 1 224 ? 21.723 8.470 -16.333 1.00 87.19 224 LEU A CA 1
ATOM 1740 C C . LEU A 1 224 ? 22.340 9.714 -16.988 1.00 87.19 224 LEU A C 1
ATOM 1742 O O . LEU A 1 224 ? 22.248 10.812 -16.436 1.00 87.19 224 LEU A O 1
ATOM 1746 N N . ASP A 1 225 ? 22.929 9.562 -18.171 1.00 88.31 225 ASP A N 1
ATOM 1747 C CA . ASP A 1 225 ? 23.483 10.680 -18.933 1.00 88.31 225 ASP A CA 1
ATOM 1748 C C . ASP A 1 225 ? 22.379 11.645 -19.385 1.00 88.31 225 ASP A C 1
ATOM 1750 O O . ASP A 1 225 ? 22.533 12.860 -19.255 1.00 88.31 225 ASP A O 1
ATOM 1754 N N . ALA A 1 226 ? 21.223 11.133 -19.817 1.00 87.44 226 ALA A N 1
ATOM 1755 C CA . ALA A 1 226 ? 20.062 11.956 -20.150 1.00 87.44 226 ALA A CA 1
ATOM 1756 C C . ALA A 1 226 ? 19.554 12.764 -18.942 1.00 87.44 226 ALA A C 1
ATOM 1758 O O . ALA A 1 226 ? 19.228 13.944 -19.088 1.00 87.44 226 ALA A O 1
ATOM 1759 N N . LEU A 1 227 ? 19.535 12.174 -17.742 1.00 88.62 227 LEU A N 1
ATOM 1760 C CA . LEU A 1 227 ? 19.159 12.874 -16.509 1.00 88.62 227 LEU A CA 1
ATOM 1761 C C . LEU A 1 227 ? 20.156 13.980 -16.141 1.00 88.62 227 LEU A C 1
ATOM 1763 O O . LEU A 1 227 ? 19.742 15.060 -15.723 1.00 88.62 227 LEU A O 1
ATOM 1767 N N . ARG A 1 228 ? 21.457 13.753 -16.348 1.00 88.50 228 ARG A N 1
ATOM 1768 C CA . ARG A 1 228 ? 22.493 14.781 -16.148 1.00 88.50 228 ARG A CA 1
ATOM 1769 C C . ARG A 1 228 ? 22.358 15.930 -17.144 1.00 88.50 228 ARG A C 1
ATOM 1771 O O . ARG A 1 228 ? 22.401 17.090 -16.752 1.00 88.50 228 ARG A O 1
ATOM 1778 N N . ILE A 1 229 ? 22.096 15.624 -18.414 1.00 88.31 229 ILE A N 1
ATOM 1779 C CA . ILE A 1 229 ? 21.821 16.645 -19.437 1.00 88.31 229 ILE A CA 1
ATOM 1780 C C . ILE A 1 229 ? 20.564 17.452 -19.075 1.00 88.31 229 ILE A C 1
ATOM 1782 O O . ILE A 1 229 ? 20.533 18.675 -19.241 1.00 88.31 229 ILE A O 1
ATOM 1786 N N . ALA A 1 230 ? 19.522 16.787 -18.566 1.00 86.69 230 ALA A N 1
ATOM 1787 C CA . ALA A 1 230 ? 18.311 17.454 -18.101 1.00 86.69 230 ALA A CA 1
ATOM 1788 C C . ALA A 1 230 ? 18.602 18.377 -16.906 1.00 86.69 230 ALA A C 1
ATOM 1790 O O . ALA A 1 230 ? 18.160 19.524 -16.913 1.00 86.69 230 ALA A O 1
ATOM 1791 N N . GLN A 1 231 ? 19.401 17.925 -15.934 1.00 87.56 231 GLN A N 1
ATOM 1792 C CA . GLN A 1 231 ? 19.864 18.742 -14.810 1.00 87.56 231 GLN A CA 1
ATOM 1793 C C . GLN A 1 231 ? 20.581 20.014 -15.294 1.00 87.56 231 GLN A C 1
ATOM 1795 O O . GLN A 1 231 ? 20.202 21.121 -14.904 1.00 87.56 231 GLN A O 1
ATOM 1800 N N . ASP A 1 232 ? 21.552 19.871 -16.200 1.00 87.25 232 ASP A N 1
ATOM 1801 C CA . ASP A 1 232 ? 22.309 20.997 -16.763 1.00 87.25 232 ASP A CA 1
ATOM 1802 C C . ASP A 1 232 ? 21.402 21.987 -17.516 1.00 87.25 232 ASP A C 1
ATOM 1804 O O . ASP A 1 232 ? 21.623 23.203 -17.505 1.00 87.25 232 ASP A O 1
ATOM 1808 N N . SER A 1 233 ? 20.337 21.480 -18.142 1.00 86.88 233 SER A N 1
ATOM 1809 C CA . SER A 1 233 ? 19.376 22.285 -18.901 1.00 86.88 233 SER A CA 1
ATOM 1810 C C . SER A 1 233 ? 18.487 23.158 -18.010 1.00 86.88 233 SER A C 1
ATOM 1812 O O . SER A 1 233 ? 18.108 24.257 -18.423 1.00 86.88 233 SER A O 1
ATOM 1814 N N . VAL A 1 234 ? 18.169 22.708 -16.790 1.00 85.19 234 VAL A N 1
ATOM 1815 C CA . VAL A 1 234 ? 17.311 23.451 -15.850 1.00 85.19 234 VAL A CA 1
ATOM 1816 C C . VAL A 1 234 ? 18.049 24.639 -15.212 1.00 85.19 234 VAL A C 1
ATOM 1818 O O . VAL A 1 234 ? 17.399 25.585 -14.766 1.00 85.19 234 VAL A O 1
ATOM 1821 N N . LYS A 1 235 ? 19.395 24.650 -15.227 1.00 79.44 235 LYS A N 1
ATOM 1822 C CA . LYS A 1 235 ? 20.244 25.727 -14.669 1.00 79.44 235 LYS A CA 1
ATOM 1823 C C . LYS A 1 235 ? 19.867 26.102 -13.228 1.00 79.44 235 LYS A C 1
ATOM 1825 O O . LYS A 1 235 ? 19.788 27.282 -12.887 1.00 79.44 235 LYS A O 1
ATOM 1830 N N . SER A 1 236 ? 19.593 25.099 -12.399 1.00 81.19 236 SER A N 1
ATOM 1831 C CA . SER A 1 236 ? 19.241 25.282 -10.993 1.00 81.19 236 SER A CA 1
ATOM 1832 C C . SER A 1 236 ? 20.243 24.570 -10.101 1.00 81.19 236 SER A C 1
ATOM 1834 O O . SER A 1 236 ? 20.494 23.383 -10.286 1.00 81.19 236 SER A O 1
ATOM 1836 N N . ASP A 1 237 ? 20.735 25.270 -9.082 1.00 76.88 237 ASP A N 1
ATOM 1837 C CA . ASP A 1 237 ? 21.595 24.684 -8.047 1.00 76.88 237 ASP A CA 1
ATOM 1838 C C . ASP A 1 237 ? 20.806 23.786 -7.070 1.00 76.88 237 ASP A C 1
ATOM 1840 O O . ASP A 1 237 ? 21.388 23.137 -6.205 1.00 76.88 237 ASP A O 1
ATOM 1844 N N . HIS A 1 238 ? 19.472 23.752 -7.187 1.00 81.06 238 HIS A N 1
ATOM 1845 C CA . HIS A 1 238 ? 18.583 23.003 -6.296 1.00 81.06 238 HIS A CA 1
ATOM 1846 C C . HIS A 1 238 ? 18.215 21.605 -6.807 1.00 81.06 238 HIS A C 1
ATOM 1848 O O . HIS A 1 238 ? 17.611 20.839 -6.062 1.00 81.06 238 HIS A O 1
ATOM 1854 N N . ILE A 1 239 ? 18.558 21.264 -8.053 1.00 81.75 239 ILE A N 1
ATOM 1855 C CA . ILE A 1 239 ? 18.298 19.941 -8.630 1.00 81.75 239 ILE A CA 1
ATOM 1856 C C . ILE A 1 239 ? 19.643 19.274 -8.877 1.00 81.75 239 ILE A C 1
ATOM 1858 O O . ILE A 1 239 ? 20.418 19.723 -9.719 1.00 81.75 239 ILE A O 1
ATOM 1862 N N . VAL A 1 240 ? 19.921 18.206 -8.133 1.00 85.00 240 VAL A N 1
ATOM 1863 C CA . VAL A 1 240 ? 21.179 17.462 -8.231 1.00 85.00 240 VAL A CA 1
ATOM 1864 C C . VAL A 1 240 ? 20.864 15.991 -8.450 1.00 85.00 240 VAL A C 1
ATOM 1866 O O . VAL A 1 240 ? 20.236 15.360 -7.605 1.00 85.00 240 VAL A O 1
ATOM 1869 N N . VAL A 1 241 ? 21.312 15.440 -9.577 1.00 87.38 241 VAL A N 1
ATOM 1870 C CA . VAL A 1 241 ? 21.209 14.011 -9.879 1.00 87.38 241 VAL A CA 1
ATOM 1871 C C . VAL A 1 241 ? 22.498 13.333 -9.433 1.00 87.38 241 VAL A C 1
ATOM 1873 O O . VAL A 1 241 ? 23.579 13.601 -9.962 1.00 87.38 241 VAL A O 1
ATOM 1876 N N . LEU A 1 242 ? 22.386 12.436 -8.456 1.00 88.19 242 LEU A N 1
ATOM 1877 C CA . LEU A 1 242 ? 23.502 11.660 -7.922 1.00 88.19 242 LEU A CA 1
ATOM 1878 C C . LEU A 1 242 ? 23.275 10.169 -8.165 1.00 88.19 242 LEU A C 1
ATOM 1880 O O . LEU A 1 242 ? 22.145 9.692 -8.212 1.00 88.19 242 LEU A O 1
ATOM 1884 N N . SER A 1 243 ? 24.370 9.428 -8.319 1.00 89.31 243 SER A N 1
ATOM 1885 C CA . SER A 1 243 ? 24.321 7.967 -8.290 1.00 89.31 243 SER A CA 1
ATOM 1886 C C . SER A 1 243 ? 24.236 7.488 -6.843 1.00 89.31 243 SER A C 1
ATOM 1888 O O . SER A 1 243 ? 24.879 8.071 -5.969 1.00 89.31 243 SER A O 1
ATOM 1890 N N . ALA A 1 244 ? 23.480 6.414 -6.616 1.00 88.62 244 ALA A N 1
ATOM 1891 C CA . ALA A 1 244 ? 23.320 5.813 -5.297 1.00 88.62 244 ALA A CA 1
ATOM 1892 C C . ALA A 1 244 ? 24.668 5.401 -4.685 1.00 88.62 244 ALA A C 1
ATOM 1894 O O . ALA A 1 244 ? 25.594 4.968 -5.383 1.00 88.62 244 ALA A O 1
ATOM 1895 N N . ASN A 1 245 ? 24.768 5.512 -3.366 1.00 88.94 245 ASN A N 1
ATOM 1896 C CA . ASN A 1 245 ? 25.968 5.171 -2.623 1.00 88.94 245 ASN A CA 1
ATOM 1897 C C . ASN A 1 245 ? 26.278 3.670 -2.700 1.00 88.94 245 ASN A C 1
ATOM 1899 O O . ASN A 1 245 ? 25.415 2.815 -2.511 1.00 88.94 245 ASN A O 1
ATOM 1903 N N . ALA A 1 246 ? 27.555 3.341 -2.917 1.00 86.81 246 ALA A N 1
ATOM 1904 C CA . ALA A 1 246 ? 28.039 1.965 -3.039 1.00 86.81 246 ALA A CA 1
ATOM 1905 C C . ALA A 1 246 ? 27.861 1.123 -1.759 1.00 86.81 246 ALA A C 1
ATOM 1907 O O . ALA A 1 246 ? 28.022 -0.094 -1.801 1.00 86.81 246 ALA A O 1
ATOM 1908 N N . SER A 1 247 ? 27.560 1.763 -0.625 1.00 85.75 247 SER A N 1
ATOM 1909 C CA . SER A 1 247 ? 27.265 1.082 0.643 1.00 85.75 247 SER A CA 1
ATOM 1910 C C . SER A 1 247 ? 25.840 0.515 0.708 1.00 85.75 247 SER A C 1
ATOM 1912 O O . SER A 1 247 ? 25.549 -0.275 1.607 1.00 85.75 247 SER A O 1
ATOM 1914 N N . ASN A 1 248 ? 24.956 0.900 -0.220 1.00 87.38 248 ASN A N 1
ATOM 1915 C CA . ASN A 1 248 ? 23.590 0.391 -0.282 1.00 87.38 248 ASN A CA 1
ATOM 1916 C C . ASN A 1 248 ? 23.582 -1.099 -0.672 1.00 87.38 248 ASN A C 1
ATOM 1918 O O . ASN A 1 248 ? 24.358 -1.521 -1.532 1.00 87.38 248 ASN A O 1
ATOM 1922 N N . PRO A 1 249 ? 22.696 -1.921 -0.079 1.00 85.31 249 PRO A N 1
ATOM 1923 C CA . PRO A 1 249 ? 22.651 -3.365 -0.334 1.00 85.31 249 PRO A CA 1
ATOM 1924 C C . PRO A 1 249 ? 22.171 -3.716 -1.752 1.00 85.31 249 PRO A C 1
ATOM 1926 O O . PRO A 1 249 ? 22.362 -4.847 -2.203 1.00 85.31 249 PRO A O 1
ATOM 1929 N N . GLY A 1 250 ? 21.541 -2.762 -2.438 1.00 87.19 250 GLY A N 1
ATOM 1930 C CA . GLY A 1 250 ? 20.986 -2.888 -3.776 1.00 87.19 250 GLY A CA 1
ATOM 1931 C C . GLY A 1 250 ? 19.971 -1.778 -4.038 1.00 87.19 250 GLY A C 1
ATOM 1932 O O . GLY A 1 250 ? 20.072 -0.695 -3.464 1.00 87.19 250 GLY A O 1
ATOM 1933 N N . ILE A 1 251 ? 18.991 -2.057 -4.898 1.00 90.44 251 ILE A N 1
ATOM 1934 C CA . ILE A 1 251 ? 17.901 -1.117 -5.194 1.00 90.44 251 ILE A CA 1
ATOM 1935 C C . ILE A 1 251 ? 16.934 -0.965 -4.003 1.00 90.44 251 ILE A C 1
ATOM 1937 O O . ILE A 1 251 ? 16.710 -1.945 -3.285 1.00 90.44 251 ILE A O 1
ATOM 1941 N N . PRO A 1 252 ? 16.337 0.219 -3.795 1.00 91.06 252 PRO A N 1
ATOM 1942 C CA . PRO A 1 252 ? 15.297 0.429 -2.785 1.00 91.06 252 PRO A CA 1
ATOM 1943 C C . PRO A 1 252 ? 13.985 -0.306 -3.144 1.00 91.06 252 PRO A C 1
ATOM 1945 O O . PRO A 1 252 ? 13.809 -0.689 -4.311 1.00 91.06 252 PRO A O 1
ATOM 1948 N N . PRO A 1 253 ? 13.073 -0.533 -2.165 1.00 90.19 253 PRO A N 1
ATOM 1949 C CA . PRO A 1 253 ? 11.747 -1.105 -2.404 1.00 90.19 253 PRO A CA 1
ATOM 1950 C C . PRO A 1 253 ? 11.033 -0.394 -3.549 1.00 90.19 253 PRO A C 1
ATOM 1952 O O . PRO A 1 253 ? 10.735 0.790 -3.463 1.00 90.19 253 PRO A O 1
ATOM 1955 N N . SER A 1 254 ? 10.795 -1.110 -4.640 1.00 92.44 254 SER A N 1
ATOM 1956 C CA . SER A 1 254 ? 10.198 -0.554 -5.852 1.00 92.44 254 SER A CA 1
ATOM 1957 C C . SER A 1 254 ? 9.673 -1.681 -6.727 1.00 92.44 254 SER A C 1
ATOM 1959 O O . SER A 1 254 ? 10.158 -2.815 -6.651 1.00 92.44 254 SER A O 1
ATOM 1961 N N . SER A 1 255 ? 8.744 -1.363 -7.630 1.00 91.44 255 SER A N 1
ATOM 1962 C CA . SER A 1 255 ? 8.208 -2.321 -8.603 1.00 91.44 255 SER A CA 1
ATOM 1963 C C . SER A 1 255 ? 9.308 -3.022 -9.407 1.00 91.44 255 SER A C 1
ATOM 1965 O O . SER A 1 255 ? 9.128 -4.161 -9.826 1.00 91.44 255 SER A O 1
ATOM 1967 N N . LEU A 1 256 ? 10.482 -2.394 -9.581 1.00 92.31 256 LEU A N 1
ATOM 1968 C CA . LEU A 1 256 ? 11.638 -2.997 -10.250 1.00 92.31 256 LEU A CA 1
ATOM 1969 C C . LEU A 1 256 ? 12.103 -4.301 -9.575 1.00 92.31 256 LEU A C 1
ATOM 1971 O O . LEU A 1 256 ? 12.603 -5.187 -10.266 1.00 92.31 256 LEU A O 1
ATOM 1975 N N . MET A 1 257 ? 11.885 -4.475 -8.264 1.00 91.56 257 MET A N 1
ATOM 1976 C CA . MET A 1 257 ? 12.152 -5.744 -7.575 1.00 91.56 257 MET A CA 1
ATOM 1977 C C . MET A 1 257 ? 11.337 -6.900 -8.165 1.00 91.56 257 MET A C 1
ATOM 1979 O O . MET A 1 257 ? 11.876 -7.992 -8.339 1.00 91.56 257 MET A O 1
ATOM 1983 N N . ALA A 1 258 ? 10.073 -6.667 -8.540 1.00 89.69 258 ALA A N 1
ATOM 1984 C CA . ALA A 1 258 ? 9.243 -7.684 -9.185 1.00 89.69 258 ALA A CA 1
ATOM 1985 C C . ALA A 1 258 ? 9.790 -8.073 -10.567 1.00 89.69 258 ALA A C 1
ATOM 1987 O O . ALA A 1 258 ? 9.853 -9.258 -10.895 1.00 89.69 258 ALA A O 1
ATOM 1988 N N . PHE A 1 259 ? 10.249 -7.094 -11.353 1.00 90.00 259 PHE A N 1
ATOM 1989 C CA . PHE A 1 259 ? 10.847 -7.342 -12.669 1.00 90.00 259 PHE A CA 1
ATOM 1990 C C . PHE A 1 259 ? 12.180 -8.095 -12.562 1.00 90.00 259 PHE A C 1
ATOM 1992 O O . PHE A 1 259 ? 12.395 -9.056 -13.297 1.00 90.00 259 PHE A O 1
ATOM 1999 N N . LEU A 1 260 ? 13.043 -7.719 -11.614 1.00 89.75 260 LEU A N 1
ATOM 2000 C CA . LEU A 1 260 ? 14.299 -8.428 -11.337 1.00 89.75 260 LEU A CA 1
ATOM 2001 C C . LEU A 1 260 ? 14.070 -9.838 -10.782 1.00 89.75 260 LEU A C 1
ATOM 2003 O O . LEU A 1 260 ? 14.866 -10.739 -11.040 1.00 89.75 260 LEU A O 1
ATOM 2007 N N . GLY A 1 261 ? 12.984 -10.035 -10.030 1.00 87.12 261 GLY A N 1
ATOM 2008 C CA . GLY A 1 261 ? 12.552 -11.347 -9.558 1.00 87.12 261 GLY A CA 1
ATOM 2009 C C . GLY A 1 261 ? 12.112 -12.277 -10.692 1.00 87.12 261 GLY A C 1
ATOM 2010 O O . GLY A 1 261 ? 12.295 -13.488 -10.581 1.00 87.12 261 GLY A O 1
ATOM 2011 N N . LYS A 1 262 ? 11.576 -11.718 -11.788 1.00 86.25 262 LYS A N 1
ATOM 2012 C CA . LYS A 1 262 ? 11.244 -12.459 -13.013 1.00 86.25 262 LYS A CA 1
ATOM 2013 C C . LYS A 1 262 ? 12.479 -12.800 -13.837 1.00 86.25 262 LYS A C 1
ATOM 2015 O O . LYS A 1 262 ? 12.674 -13.951 -14.217 1.00 86.25 262 LYS A O 1
ATOM 2020 N N . ASP A 1 263 ? 13.282 -11.785 -14.136 1.00 86.38 263 ASP A N 1
ATOM 2021 C CA . ASP A 1 263 ? 14.502 -11.899 -14.927 1.00 86.38 263 ASP A CA 1
ATOM 2022 C C . ASP A 1 263 ? 15.572 -10.986 -14.328 1.00 86.38 263 ASP A C 1
ATOM 2024 O O . ASP A 1 263 ? 15.464 -9.754 -14.350 1.00 86.38 263 ASP A O 1
ATOM 2028 N N . SER A 1 264 ? 16.641 -11.603 -13.834 1.00 85.56 264 SER A N 1
ATOM 2029 C CA . SER A 1 264 ? 17.781 -10.900 -13.250 1.00 85.56 264 SER A CA 1
ATOM 2030 C C . SER A 1 264 ? 18.578 -10.083 -14.270 1.00 85.56 264 SER A C 1
ATOM 2032 O O . SER A 1 264 ? 19.398 -9.259 -13.869 1.00 85.56 264 SER A O 1
ATOM 2034 N N . LEU A 1 265 ? 18.344 -10.285 -15.574 1.00 83.56 265 LEU A N 1
ATOM 2035 C CA . LEU A 1 265 ? 18.918 -9.483 -16.656 1.00 83.56 265 LEU A CA 1
ATOM 2036 C C . LEU A 1 265 ? 18.108 -8.215 -16.957 1.00 83.56 265 LEU A C 1
ATOM 2038 O O . LEU A 1 265 ? 18.505 -7.440 -17.831 1.00 83.56 265 LEU A O 1
ATOM 2042 N N . THR A 1 266 ? 16.985 -7.984 -16.268 1.00 86.88 266 THR A N 1
ATOM 2043 C CA . THR A 1 266 ? 16.252 -6.721 -16.401 1.00 86.88 266 THR A CA 1
ATOM 2044 C C . THR A 1 266 ? 17.158 -5.565 -15.988 1.00 86.88 266 THR A C 1
ATOM 2046 O O . THR A 1 266 ? 17.685 -5.539 -14.879 1.00 86.88 266 THR A O 1
ATOM 2049 N N . SER A 1 267 ? 17.310 -4.585 -16.874 1.00 86.56 267 SER A N 1
ATOM 2050 C CA . SER A 1 267 ? 18.014 -3.341 -16.575 1.00 86.56 267 SER A CA 1
ATOM 2051 C C . SER A 1 267 ? 16.993 -2.242 -16.281 1.00 86.56 267 SER A C 1
ATOM 2053 O O . SER A 1 267 ? 15.973 -2.147 -16.959 1.00 86.56 267 SER A O 1
ATOM 2055 N N . GLY A 1 268 ? 17.244 -1.419 -15.264 1.00 89.38 268 GLY A N 1
ATOM 2056 C CA . GLY A 1 268 ? 16.334 -0.348 -14.865 1.00 89.38 268 GLY A CA 1
ATOM 2057 C C . GLY A 1 268 ? 17.008 0.670 -13.952 1.00 89.38 268 GLY A C 1
ATOM 2058 O O . GLY A 1 268 ? 18.021 0.374 -13.320 1.00 89.38 268 GLY A O 1
ATOM 2059 N N . VAL A 1 269 ? 16.441 1.874 -13.901 1.00 91.06 269 VAL A N 1
ATOM 2060 C CA . VAL A 1 269 ? 16.872 2.964 -13.018 1.00 91.06 269 VAL A CA 1
ATOM 2061 C C . VAL A 1 269 ? 15.716 3.287 -12.080 1.00 91.06 269 VAL A C 1
ATOM 2063 O O . VAL A 1 269 ? 14.592 3.474 -12.540 1.00 91.06 269 VAL A O 1
ATOM 2066 N N . VAL A 1 270 ? 15.993 3.347 -10.778 1.00 91.94 270 VAL A N 1
ATOM 2067 C CA . VAL A 1 270 ? 15.039 3.815 -9.763 1.00 91.94 270 VAL A CA 1
ATOM 2068 C C . VAL A 1 270 ? 15.460 5.215 -9.342 1.00 91.94 270 VAL A C 1
ATOM 2070 O O . VAL A 1 270 ? 16.643 5.450 -9.091 1.00 91.94 270 VAL A O 1
ATOM 2073 N N . LEU A 1 271 ? 14.503 6.139 -9.316 1.00 90.75 271 LEU A N 1
ATOM 2074 C CA . LEU A 1 271 ? 14.711 7.514 -8.880 1.00 90.75 271 LEU A CA 1
ATOM 2075 C C . LEU A 1 271 ? 14.060 7.684 -7.515 1.00 90.75 271 LEU A C 1
ATOM 2077 O O . LEU A 1 271 ? 12.862 7.462 -7.386 1.00 90.75 271 LEU A O 1
ATOM 2081 N N . GLU A 1 272 ? 14.855 8.097 -6.536 1.00 89.50 272 GLU A N 1
ATOM 2082 C CA . GLU A 1 272 ? 14.413 8.354 -5.167 1.00 89.50 272 GLU A CA 1
ATOM 2083 C C . GLU A 1 272 ? 14.911 9.724 -4.705 1.00 89.50 272 GLU A C 1
ATOM 2085 O O . GLU A 1 272 ? 15.895 10.256 -5.228 1.00 89.50 272 GLU A O 1
ATOM 2090 N N . ASP A 1 273 ? 14.247 10.285 -3.697 1.00 87.62 273 ASP A N 1
ATOM 2091 C CA . ASP A 1 273 ? 14.636 11.535 -3.037 1.00 87.62 273 ASP A CA 1
ATOM 2092 C C . ASP A 1 273 ? 15.627 11.323 -1.874 1.00 87.62 273 ASP A C 1
ATOM 2094 O O . ASP A 1 273 ? 16.004 12.270 -1.178 1.00 87.62 273 ASP A O 1
ATOM 2098 N N . PHE A 1 274 ? 16.061 10.079 -1.663 1.00 87.31 274 PHE A N 1
ATOM 2099 C CA . PHE A 1 274 ? 16.990 9.675 -0.619 1.00 87.31 274 PHE A CA 1
ATOM 2100 C C . PHE A 1 274 ? 18.116 8.787 -1.163 1.00 87.31 274 PHE A C 1
ATOM 2102 O O . PHE A 1 274 ? 18.006 8.183 -2.226 1.00 87.31 274 PHE A O 1
ATOM 2109 N N . ASP A 1 275 ? 19.212 8.689 -0.404 1.00 86.69 275 ASP A N 1
ATOM 2110 C CA . ASP A 1 275 ? 20.357 7.833 -0.752 1.00 86.69 275 ASP A CA 1
ATOM 2111 C C . ASP A 1 275 ? 20.406 6.558 0.099 1.00 86.69 275 ASP A C 1
ATOM 2113 O O . ASP A 1 275 ? 20.429 5.452 -0.431 1.00 86.69 275 ASP A O 1
ATOM 2117 N N . THR A 1 276 ? 20.390 6.697 1.428 1.00 84.50 276 THR A N 1
ATOM 2118 C CA . THR A 1 276 ? 20.520 5.557 2.356 1.00 84.50 276 THR A CA 1
ATOM 2119 C C . THR A 1 276 ? 19.257 5.302 3.179 1.00 84.50 276 THR A C 1
ATOM 2121 O O . THR A 1 276 ? 18.866 4.154 3.368 1.00 84.50 276 THR A O 1
ATOM 2124 N N . VAL A 1 277 ? 18.615 6.354 3.677 1.00 85.44 277 VAL A N 1
ATOM 2125 C CA . VAL A 1 277 ? 17.499 6.314 4.632 1.00 85.44 277 VAL A CA 1
ATOM 2126 C C . VAL A 1 277 ? 16.396 7.218 4.114 1.00 85.44 277 VAL A C 1
ATOM 2128 O O . VAL A 1 277 ? 16.718 8.283 3.593 1.00 85.44 277 VAL A O 1
ATOM 2131 N N . PHE A 1 278 ? 15.129 6.838 4.295 1.00 84.31 278 PHE A N 1
ATOM 2132 C CA . PHE A 1 278 ? 14.000 7.639 3.825 1.00 84.31 278 PHE A CA 1
ATOM 2133 C C . PHE A 1 278 ? 14.044 9.077 4.353 1.00 84.31 278 PHE A C 1
ATOM 2135 O O . PHE A 1 278 ? 14.231 9.322 5.550 1.00 84.31 278 PHE A O 1
ATOM 2142 N N . THR A 1 279 ? 13.807 10.031 3.453 1.00 84.81 279 THR A N 1
ATOM 2143 C CA . THR A 1 279 ? 13.609 11.440 3.814 1.00 84.81 279 THR A CA 1
ATOM 2144 C C . THR A 1 279 ? 12.252 11.635 4.505 1.00 84.81 279 THR A C 1
ATOM 2146 O O . THR A 1 279 ? 12.153 12.396 5.476 1.00 84.81 279 THR A O 1
ATOM 2149 N N . ASN A 1 280 ? 11.224 10.900 4.058 1.00 83.50 280 ASN A N 1
ATOM 2150 C CA . ASN A 1 280 ? 9.874 10.922 4.623 1.00 83.50 280 ASN A CA 1
ATOM 2151 C C . ASN A 1 280 ? 9.833 10.279 6.017 1.00 83.50 280 ASN A C 1
ATOM 2153 O O . ASN A 1 280 ? 9.962 9.067 6.159 1.00 83.50 280 ASN A O 1
ATOM 2157 N N . LYS A 1 281 ? 9.565 11.090 7.046 1.00 84.62 281 LYS A N 1
ATOM 2158 C CA . LYS A 1 281 ? 9.519 10.671 8.461 1.00 84.62 281 LYS A CA 1
ATOM 2159 C C . LYS A 1 281 ? 8.231 9.977 8.892 1.00 84.62 281 LYS A C 1
ATOM 2161 O O . LYS A 1 281 ? 8.117 9.547 10.043 1.00 84.62 281 LYS A O 1
ATOM 2166 N N . PHE A 1 282 ? 7.250 9.942 8.005 1.00 84.06 282 PHE A N 1
ATOM 2167 C CA . PHE A 1 282 ? 5.910 9.436 8.251 1.00 84.06 282 PHE A CA 1
ATOM 2168 C C . PHE A 1 282 ? 5.512 8.389 7.212 1.00 84.06 282 PHE A C 1
ATOM 2170 O O . PHE A 1 282 ? 4.328 8.202 6.969 1.00 84.06 282 PHE A O 1
ATOM 2177 N N . TYR A 1 283 ? 6.485 7.696 6.616 1.00 84.94 283 TYR A N 1
ATOM 2178 C CA . TYR A 1 283 ? 6.242 6.662 5.615 1.00 84.94 283 TYR A CA 1
ATOM 2179 C C . TYR A 1 283 ? 5.121 5.697 6.040 1.00 84.94 283 TYR A C 1
ATOM 2181 O O . TYR A 1 283 ? 5.077 5.234 7.181 1.00 84.94 283 TYR A O 1
ATOM 2189 N N . HIS A 1 284 ? 4.170 5.457 5.132 1.00 84.69 284 HIS A N 1
ATOM 2190 C CA . HIS A 1 284 ? 2.984 4.625 5.366 1.00 84.69 284 HIS A CA 1
ATOM 2191 C C . HIS A 1 284 ? 2.236 4.920 6.678 1.00 84.69 284 HIS A C 1
ATOM 2193 O O . HIS A 1 284 ? 1.803 4.023 7.407 1.00 84.69 284 HIS A O 1
ATOM 2199 N N . SER A 1 285 ? 2.081 6.201 6.999 1.00 84.62 285 SER A N 1
ATOM 2200 C CA . SER A 1 285 ? 1.415 6.656 8.211 1.00 84.62 285 SER A CA 1
ATOM 2201 C C . SER A 1 285 ? 0.234 7.560 7.899 1.00 84.62 285 SER A C 1
ATOM 2203 O O . SER A 1 285 ? 0.230 8.324 6.938 1.00 84.62 285 SER A O 1
ATOM 2205 N N . HIS A 1 286 ? -0.740 7.579 8.806 1.00 82.44 286 HIS A N 1
ATOM 2206 C CA . HIS A 1 286 ? -1.821 8.568 8.813 1.00 82.44 286 HIS A CA 1
ATOM 2207 C C . HIS A 1 286 ? -1.336 10.019 8.977 1.00 82.44 286 HIS A C 1
ATOM 2209 O O . HIS A 1 286 ? -2.138 10.945 8.865 1.00 82.44 286 HIS A O 1
ATOM 2215 N N . LEU A 1 287 ? -0.046 10.212 9.272 1.00 81.69 287 LEU A N 1
ATOM 2216 C CA . LEU A 1 287 ? 0.612 11.510 9.385 1.00 81.69 287 LEU A CA 1
ATOM 2217 C C . LEU A 1 287 ? 1.375 11.921 8.111 1.00 81.69 287 LEU A C 1
ATOM 2219 O O . LEU A 1 287 ? 1.900 13.030 8.088 1.00 81.69 287 LEU A O 1
ATOM 2223 N N . ASP A 1 288 ? 1.428 11.070 7.078 1.00 79.25 288 ASP A N 1
ATOM 2224 C CA . ASP A 1 288 ? 2.012 11.379 5.759 1.00 79.25 288 ASP A CA 1
ATOM 2225 C C . ASP A 1 288 ? 1.071 12.277 4.941 1.00 79.25 288 ASP A C 1
ATOM 2227 O O . ASP A 1 288 ? 0.503 11.856 3.935 1.00 79.25 288 ASP A O 1
ATOM 2231 N N . ASP A 1 289 ? 0.816 13.488 5.438 1.00 73.94 289 ASP A N 1
ATOM 2232 C CA . ASP A 1 289 ? -0.118 14.453 4.858 1.00 73.94 289 ASP A CA 1
ATOM 2233 C C . ASP A 1 289 ? 0.608 15.751 4.464 1.00 73.94 289 ASP A C 1
ATOM 2235 O O . ASP A 1 289 ? 1.294 16.366 5.280 1.00 73.94 289 ASP A O 1
ATOM 2239 N N . LEU A 1 290 ? 0.402 16.213 3.225 1.00 61.97 290 LEU A N 1
ATOM 2240 C CA . LEU A 1 290 ? 0.937 17.476 2.691 1.00 61.97 290 LEU A CA 1
ATOM 2241 C C . LEU A 1 290 ? 0.039 18.690 2.997 1.00 61.97 290 LEU A C 1
ATOM 2243 O O . LEU A 1 290 ? 0.206 19.740 2.384 1.00 61.97 290 LEU A O 1
ATOM 2247 N N . SER A 1 291 ? -0.859 18.579 3.980 1.00 55.44 291 SER A N 1
ATOM 2248 C CA . SER A 1 291 ? -1.927 19.511 4.373 1.00 55.44 291 SER A CA 1
ATOM 2249 C C . SER A 1 291 ? -3.292 19.235 3.715 1.00 55.44 291 SER A C 1
ATOM 2251 O O . SER A 1 291 ? -3.720 19.847 2.737 1.00 55.44 291 SER A O 1
ATOM 2253 N N . ASN A 1 292 ? -4.028 18.329 4.361 1.00 44.38 292 ASN A N 1
ATOM 2254 C CA . ASN A 1 292 ? -5.483 18.278 4.511 1.00 44.38 292 ASN A CA 1
ATOM 2255 C C . ASN A 1 292 ? -6.349 18.167 3.241 1.00 44.38 292 ASN A C 1
ATOM 2257 O O . ASN A 1 292 ? -7.555 18.411 3.308 1.00 44.38 292 ASN A O 1
ATOM 2261 N N . THR A 1 293 ? -5.777 17.808 2.089 1.00 47.53 293 THR A N 1
ATOM 2262 C CA . THR A 1 293 ? -6.526 17.758 0.814 1.00 47.53 293 THR A CA 1
ATOM 2263 C C . THR A 1 293 ? -6.240 16.545 -0.070 1.00 47.53 293 THR A C 1
ATOM 2265 O O . THR A 1 293 ? -6.886 16.404 -1.108 1.00 47.53 293 THR A O 1
ATOM 2268 N N . CYS A 1 294 ? -5.342 15.638 0.326 1.00 51.81 294 CYS A N 1
ATOM 2269 C CA . CYS A 1 294 ? -5.090 14.436 -0.469 1.00 51.81 294 CYS A CA 1
ATOM 2270 C C . CYS A 1 294 ? -6.186 13.373 -0.231 1.00 51.81 294 CYS A C 1
ATOM 2272 O O . CYS A 1 294 ? -6.549 13.123 0.924 1.00 51.81 294 CYS A O 1
ATOM 2274 N N . PRO A 1 295 ? -6.728 12.743 -1.292 1.00 62.69 295 PRO A N 1
ATOM 2275 C CA . PRO A 1 295 ? -7.609 11.586 -1.156 1.00 62.69 295 PRO A CA 1
ATOM 2276 C C . PRO A 1 295 ? -6.864 10.394 -0.530 1.00 62.69 295 PRO A C 1
ATOM 2278 O O . PRO A 1 295 ? -5.635 10.348 -0.519 1.00 62.69 295 PRO A O 1
ATOM 2281 N N . SER A 1 296 ? -7.615 9.438 0.024 1.00 70.00 296 SER A N 1
ATOM 2282 C CA . SER A 1 296 ? -7.032 8.202 0.558 1.00 70.00 296 SER A CA 1
ATOM 2283 C C . SER A 1 296 ? -6.496 7.333 -0.585 1.00 70.00 296 SER A C 1
ATOM 2285 O O . SER A 1 296 ? -7.238 7.019 -1.511 1.00 70.00 296 SER A O 1
ATOM 2287 N N . ASN A 1 297 ? -5.239 6.909 -0.481 1.00 74.44 297 ASN A N 1
ATOM 2288 C CA . ASN A 1 297 ? -4.502 6.055 -1.414 1.00 74.44 297 ASN A CA 1
ATOM 2289 C C . ASN A 1 297 ? -4.478 4.582 -0.972 1.00 74.44 297 ASN A C 1
ATOM 2291 O O . ASN A 1 297 ? -3.538 3.839 -1.257 1.00 74.44 297 ASN A O 1
ATOM 2295 N N . TYR A 1 298 ? -5.502 4.153 -0.234 1.00 78.88 298 TYR A N 1
ATOM 2296 C CA . TYR A 1 298 ? -5.703 2.743 0.084 1.00 78.88 298 TYR A CA 1
ATOM 2297 C C . TYR A 1 298 ? -6.193 1.983 -1.160 1.00 78.88 298 TYR A C 1
ATOM 2299 O O . TYR A 1 298 ? -7.123 2.428 -1.828 1.00 78.88 298 TYR A O 1
ATOM 2307 N N . VAL A 1 299 ? -5.597 0.820 -1.445 1.00 69.25 299 VAL A N 1
ATOM 2308 C CA . VAL A 1 299 ? -5.862 0.009 -2.655 1.00 69.25 299 VAL A CA 1
ATOM 2309 C C . VAL A 1 299 ? -7.310 -0.503 -2.772 1.00 69.25 299 VAL A C 1
ATOM 2311 O O . VAL A 1 299 ? -7.777 -0.782 -3.873 1.00 69.25 299 VAL A O 1
ATOM 2314 N N . GLY A 1 300 ? -8.048 -0.586 -1.661 1.00 70.06 300 GLY A N 1
ATOM 2315 C CA . GLY A 1 300 ? -9.409 -1.127 -1.646 1.00 70.06 300 GLY A CA 1
ATOM 2316 C C . GLY A 1 300 ? -9.452 -2.654 -1.781 1.00 70.06 300 GLY A C 1
ATOM 2317 O O . GLY A 1 300 ? -8.431 -3.333 -1.694 1.00 70.06 300 GLY A O 1
ATOM 2318 N N . VAL A 1 301 ? -10.657 -3.203 -1.970 1.00 72.12 301 VAL A N 1
ATOM 2319 C CA . VAL A 1 301 ? -10.901 -4.654 -2.043 1.00 72.12 301 VAL A CA 1
ATOM 2320 C C . VAL A 1 301 ? -11.603 -4.994 -3.346 1.00 72.12 301 VAL A C 1
ATOM 2322 O O . VAL A 1 301 ? -12.625 -4.396 -3.679 1.00 72.12 301 VAL A O 1
ATOM 2325 N N . ILE A 1 302 ? -11.082 -5.993 -4.058 1.00 69.75 302 ILE A N 1
ATOM 2326 C CA . ILE A 1 302 ? -11.754 -6.571 -5.223 1.00 69.75 302 ILE A CA 1
ATOM 2327 C C . ILE A 1 302 ? -12.757 -7.613 -4.721 1.00 69.75 302 ILE A C 1
ATOM 2329 O O . ILE A 1 302 ? -12.376 -8.694 -4.270 1.00 69.75 302 ILE A O 1
ATOM 2333 N N . VAL A 1 303 ? -14.041 -7.261 -4.768 1.00 66.94 303 VAL A N 1
ATOM 2334 C CA . VAL A 1 303 ? -15.137 -8.123 -4.295 1.00 66.94 303 VAL A CA 1
ATOM 2335 C C . VAL A 1 303 ? -15.594 -9.081 -5.394 1.00 66.94 303 VAL A C 1
ATOM 2337 O O . VAL A 1 303 ? -15.806 -10.263 -5.133 1.00 66.94 303 VAL A O 1
ATOM 2340 N N . ASP A 1 304 ? -15.679 -8.583 -6.623 1.00 67.62 304 ASP A N 1
ATOM 2341 C CA . ASP A 1 304 ? -16.237 -9.319 -7.753 1.00 67.62 304 ASP A CA 1
ATOM 2342 C C . ASP A 1 304 ? -15.145 -9.858 -8.688 1.00 67.62 304 ASP A C 1
ATOM 2344 O O . ASP A 1 304 ? -13.950 -9.814 -8.386 1.00 67.62 304 ASP A O 1
ATOM 2348 N N . GLU A 1 305 ? -15.555 -10.405 -9.833 1.00 70.50 305 GLU A N 1
ATOM 2349 C CA . GLU A 1 305 ? -14.619 -10.915 -10.826 1.00 70.50 305 GLU A CA 1
ATOM 2350 C C . GLU A 1 305 ? -13.673 -9.810 -11.317 1.00 70.50 305 GLU A C 1
ATOM 2352 O O . GLU A 1 305 ? -14.136 -8.755 -11.765 1.00 70.50 305 GLU A O 1
ATOM 2357 N N . PRO A 1 306 ? -12.348 -10.026 -11.261 1.00 68.12 306 PRO A N 1
ATOM 2358 C CA . PRO A 1 306 ? -11.398 -9.034 -11.731 1.00 68.12 306 PRO A CA 1
ATOM 2359 C C . PRO A 1 306 ? -11.558 -8.828 -13.241 1.00 68.12 306 PRO A C 1
ATOM 2361 O O . PRO A 1 306 ? -11.348 -9.748 -14.030 1.00 68.12 306 PRO A O 1
ATOM 2364 N N . SER A 1 307 ? -11.885 -7.599 -13.639 1.00 63.91 307 SER A N 1
ATOM 2365 C CA . SER A 1 307 ? -12.023 -7.204 -15.041 1.00 63.91 307 SER A CA 1
ATOM 2366 C C . SER A 1 307 ? -10.984 -6.153 -15.434 1.00 63.91 307 SER A C 1
ATOM 2368 O O . SER A 1 307 ? -10.586 -5.308 -14.633 1.00 63.91 307 SER A O 1
ATOM 2370 N N . SER A 1 308 ? -10.573 -6.176 -16.704 1.00 56.75 308 SER A N 1
ATOM 2371 C CA . SER A 1 308 ? -9.799 -5.103 -17.341 1.00 56.75 308 SER A CA 1
ATOM 2372 C C . SER A 1 308 ? -10.652 -3.877 -17.693 1.00 56.75 308 SER A C 1
ATOM 2374 O O . SER A 1 308 ? -10.122 -2.870 -18.161 1.00 56.75 308 SER A O 1
ATOM 2376 N N . THR A 1 309 ? -11.973 -3.951 -17.511 1.00 56.47 309 THR A N 1
ATOM 2377 C CA . THR A 1 309 ? -12.880 -2.801 -17.585 1.00 56.47 309 THR A CA 1
ATOM 2378 C C . THR A 1 309 ? -13.187 -2.319 -16.170 1.00 56.47 309 THR A C 1
ATOM 2380 O O . THR A 1 309 ? -13.759 -3.092 -15.397 1.00 56.47 309 THR A O 1
ATOM 2383 N N . PRO A 1 310 ? -12.858 -1.070 -15.809 1.00 54.03 310 PRO A N 1
ATOM 2384 C CA . PRO A 1 310 ? -13.217 -0.545 -14.499 1.00 54.03 310 PRO A CA 1
ATOM 2385 C C . PRO A 1 310 ? -14.731 -0.410 -14.379 1.00 54.03 310 PRO A C 1
ATOM 2387 O O . PRO A 1 310 ? -15.405 -0.055 -15.349 1.00 54.03 310 PRO A O 1
ATOM 2390 N N . ASP A 1 311 ? -15.255 -0.650 -13.183 1.00 52.69 311 ASP A N 1
ATOM 2391 C CA . ASP A 1 311 ? -16.646 -0.337 -12.885 1.00 52.69 311 ASP A CA 1
ATOM 2392 C C . ASP A 1 311 ? -16.842 1.192 -12.870 1.00 52.69 311 ASP A C 1
ATOM 2394 O O . ASP A 1 311 ? -16.099 1.935 -12.222 1.00 52.69 311 ASP A O 1
ATOM 2398 N N . ILE A 1 312 ? -17.856 1.663 -13.600 1.00 48.47 312 ILE A N 1
ATOM 2399 C CA . ILE A 1 312 ? -18.206 3.084 -13.759 1.00 48.47 312 ILE A CA 1
ATOM 2400 C C . ILE A 1 312 ? -18.587 3.703 -12.401 1.00 48.47 312 ILE A C 1
ATOM 2402 O O . ILE A 1 312 ? -18.428 4.905 -12.201 1.00 48.47 312 ILE A O 1
ATOM 2406 N N . GLY A 1 313 ? -19.041 2.891 -11.437 1.00 43.97 313 GLY A N 1
ATOM 2407 C CA . GLY A 1 313 ? -19.291 3.339 -10.063 1.00 43.97 313 GLY A CA 1
ATOM 2408 C C . GLY A 1 313 ? -18.028 3.747 -9.290 1.00 43.97 313 GLY A C 1
ATOM 2409 O O . GLY A 1 313 ? -18.113 4.579 -8.388 1.00 43.97 313 GLY A O 1
ATOM 2410 N N . TYR A 1 314 ? -16.864 3.203 -9.663 1.00 44.09 314 TYR A N 1
ATOM 2411 C CA . TYR A 1 314 ? -15.566 3.460 -9.024 1.00 44.09 314 TYR A CA 1
ATOM 2412 C C . TYR A 1 314 ? -14.666 4.400 -9.837 1.00 44.09 314 TYR A C 1
ATOM 2414 O O . TYR A 1 314 ? -13.721 4.968 -9.291 1.00 44.09 314 TYR A O 1
ATOM 2422 N N . VAL A 1 315 ? -14.966 4.600 -11.125 1.00 48.38 315 VAL A N 1
ATOM 2423 C CA . VAL A 1 315 ? -14.260 5.534 -12.007 1.00 48.38 315 VAL A CA 1
ATOM 2424 C C . VAL A 1 315 ? -15.285 6.433 -12.695 1.00 48.38 315 VAL A C 1
ATOM 2426 O O . VAL A 1 315 ? -15.980 6.001 -13.610 1.00 48.38 315 VAL A O 1
ATOM 2429 N N . SER A 1 316 ? -15.358 7.703 -12.286 1.00 41.16 316 SER A N 1
ATOM 2430 C CA . SER A 1 316 ? -16.363 8.673 -12.763 1.00 41.16 316 SER A CA 1
ATOM 2431 C C . SER A 1 316 ? -16.269 9.037 -14.254 1.00 41.16 316 SER A C 1
ATOM 2433 O O . SER A 1 316 ? -17.136 9.741 -14.768 1.00 41.16 316 SER A O 1
ATOM 2435 N N . ASP A 1 317 ? -15.238 8.553 -14.953 1.00 46.12 317 ASP A N 1
ATOM 2436 C CA . ASP A 1 317 ? -14.715 9.167 -16.176 1.00 46.12 317 ASP A CA 1
ATOM 2437 C C . ASP A 1 317 ? -14.632 8.194 -17.376 1.00 46.12 317 ASP A C 1
ATOM 2439 O O . ASP A 1 317 ? -13.892 8.431 -18.330 1.00 46.12 317 ASP A O 1
ATOM 2443 N N . ILE A 1 318 ? -15.372 7.075 -17.392 1.00 50.72 318 ILE A N 1
ATOM 2444 C CA . ILE A 1 318 ? -15.279 6.070 -18.477 1.00 50.72 318 ILE A CA 1
ATOM 2445 C C . ILE A 1 318 ? -16.565 5.980 -19.307 1.00 50.72 318 ILE A C 1
ATOM 2447 O O . ILE A 1 318 ? -17.662 5.834 -18.773 1.00 50.72 318 ILE A O 1
ATOM 2451 N N . SER A 1 319 ? -16.419 6.008 -20.642 1.00 48.38 319 SER A N 1
ATOM 2452 C CA . SER A 1 319 ? -17.499 5.664 -21.582 1.00 48.38 319 SER A CA 1
ATOM 2453 C C . SER A 1 319 ? -17.416 4.208 -22.027 1.00 48.38 319 SER A C 1
ATOM 2455 O O . SER A 1 319 ? -16.352 3.708 -22.385 1.00 48.38 319 SER A O 1
ATOM 2457 N N . SER A 1 320 ? -18.563 3.535 -22.041 1.00 49.41 320 SER A N 1
ATOM 2458 C CA . SER A 1 320 ? -18.673 2.076 -22.051 1.00 49.41 320 SER A CA 1
ATOM 2459 C C . SER A 1 320 ? -18.314 1.357 -23.359 1.00 49.41 320 SER A C 1
ATOM 2461 O O . SER A 1 320 ? -18.507 0.151 -23.382 1.00 49.41 320 SER A O 1
ATOM 2463 N N . ASN A 1 321 ? -17.865 2.006 -24.450 1.00 49.31 321 ASN A N 1
ATOM 2464 C CA . ASN A 1 321 ? -17.773 1.271 -25.730 1.00 49.31 321 ASN A CA 1
ATOM 2465 C C . ASN A 1 321 ? -16.778 1.706 -26.830 1.00 49.31 321 ASN A C 1
ATOM 2467 O O . ASN A 1 321 ? -16.758 1.035 -27.851 1.00 49.31 321 ASN A O 1
ATOM 2471 N N . ASP A 1 322 ? -15.935 2.739 -26.682 1.00 52.12 322 ASP A N 1
ATOM 2472 C CA . ASP A 1 322 ? -15.192 3.278 -27.854 1.00 52.12 322 ASP A CA 1
ATOM 2473 C C . ASP A 1 322 ? -13.697 3.611 -27.631 1.00 52.12 322 ASP A C 1
ATOM 2475 O O . ASP A 1 322 ? -13.105 4.361 -28.412 1.00 52.12 322 ASP A O 1
ATOM 2479 N N . GLY A 1 323 ? -13.053 3.115 -26.565 1.00 54.97 323 GLY A N 1
ATOM 2480 C CA . GLY A 1 323 ? -11.660 3.504 -26.254 1.00 54.97 323 GLY A CA 1
ATOM 2481 C C . GLY A 1 323 ? -11.520 5.003 -25.941 1.00 54.97 323 GLY A C 1
ATOM 2482 O O . GLY A 1 323 ? -10.489 5.630 -26.199 1.00 54.97 323 GLY A O 1
ATOM 2483 N N . ARG A 1 324 ? -12.603 5.603 -25.432 1.00 57.94 324 ARG A N 1
ATOM 2484 C CA . ARG A 1 324 ? -12.682 7.011 -25.047 1.00 57.94 324 ARG A CA 1
ATOM 2485 C C . ARG A 1 324 ? -12.841 7.138 -23.536 1.00 57.94 324 ARG A C 1
ATOM 2487 O O . ARG A 1 324 ? -13.664 6.451 -22.932 1.00 57.94 324 ARG A O 1
ATOM 2494 N N . VAL A 1 325 ? -12.091 8.063 -22.955 1.00 60.81 325 VAL A N 1
ATOM 2495 C CA . VAL A 1 325 ? -12.147 8.442 -21.539 1.00 60.81 325 VAL A CA 1
ATOM 2496 C C . VAL A 1 325 ? -12.836 9.801 -21.447 1.00 60.81 325 VAL A C 1
ATOM 2498 O O . VAL A 1 325 ? -12.468 10.727 -22.168 1.00 60.81 325 VAL A O 1
ATOM 2501 N N . CYS A 1 326 ? -13.865 9.920 -20.615 1.00 61.19 326 CYS A N 1
ATOM 2502 C CA . CYS A 1 326 ? -14.636 11.142 -20.416 1.00 61.19 326 CYS A CA 1
ATOM 2503 C C . CYS A 1 326 ? -14.064 11.952 -19.259 1.00 61.19 326 CYS A C 1
ATOM 2505 O O . CYS A 1 326 ? -14.272 11.626 -18.107 1.00 61.19 326 CYS A O 1
ATOM 2507 N N . ILE A 1 327 ? -13.358 13.030 -19.583 1.00 61.59 327 ILE A N 1
ATOM 2508 C CA . ILE A 1 327 ? -12.490 13.774 -18.653 1.00 61.59 327 ILE A CA 1
ATOM 2509 C C . ILE A 1 327 ? -13.185 14.944 -17.944 1.00 61.59 327 ILE A C 1
ATOM 2511 O O . ILE A 1 327 ? -12.549 15.704 -17.214 1.00 61.59 327 ILE A O 1
ATOM 2515 N N . ARG A 1 328 ? -14.463 15.192 -18.246 1.00 57.41 328 ARG A N 1
ATOM 2516 C CA . ARG A 1 328 ? -15.200 16.349 -17.725 1.00 57.41 328 ARG A CA 1
ATOM 2517 C C . ARG A 1 328 ? -16.694 16.175 -17.913 1.00 57.41 328 ARG A C 1
ATOM 2519 O O . ARG A 1 328 ? -17.107 15.951 -19.042 1.00 57.41 328 ARG A O 1
ATOM 2526 N N . ALA A 1 329 ? -17.490 16.399 -16.870 1.00 60.25 329 ALA A N 1
ATOM 2527 C CA . ALA A 1 329 ? -18.930 16.614 -16.997 1.00 60.25 329 ALA A CA 1
ATOM 2528 C C . ALA A 1 329 ? -19.222 18.088 -17.335 1.00 60.25 329 ALA A C 1
ATOM 2530 O O . ALA A 1 329 ? -18.777 18.996 -16.625 1.00 60.25 329 ALA A O 1
ATOM 2531 N N . GLU A 1 330 ? -19.940 18.345 -18.426 1.00 66.06 330 GLU A N 1
ATOM 2532 C CA . GLU A 1 330 ? -20.496 19.667 -18.715 1.00 66.06 330 GLU A CA 1
ATOM 2533 C C . GLU A 1 330 ? -21.800 19.909 -17.942 1.00 66.06 330 GLU A C 1
ATOM 2535 O O . GLU A 1 330 ? -22.410 19.007 -17.366 1.00 66.06 330 GLU A O 1
ATOM 2540 N N . THR A 1 331 ? -22.230 21.171 -17.906 1.00 67.31 331 THR A N 1
ATOM 2541 C CA . THR A 1 331 ? -23.429 21.623 -17.181 1.00 67.31 331 THR A CA 1
ATOM 2542 C C . THR A 1 331 ? -24.733 20.994 -17.680 1.00 67.31 331 THR A C 1
ATOM 2544 O O . THR A 1 331 ? -25.754 21.101 -17.010 1.00 67.31 331 THR A O 1
ATOM 2547 N N . ASP A 1 332 ? -24.716 20.359 -18.852 1.00 66.62 332 ASP A N 1
ATOM 2548 C CA . ASP A 1 332 ? -25.831 19.610 -19.438 1.00 66.62 332 ASP A CA 1
ATOM 2549 C C . ASP A 1 332 ? -25.830 18.115 -19.049 1.00 66.62 332 ASP A C 1
ATOM 2551 O O . ASP A 1 332 ? -26.674 17.351 -19.522 1.00 66.62 332 ASP A O 1
ATOM 2555 N N . GLY A 1 333 ? -24.892 17.693 -18.194 1.00 61.62 333 GLY A N 1
ATOM 2556 C CA . GLY A 1 333 ? -24.717 16.305 -17.776 1.00 61.62 333 GLY A CA 1
ATOM 2557 C C . GLY A 1 333 ? -24.043 15.418 -18.825 1.00 61.62 333 GLY A 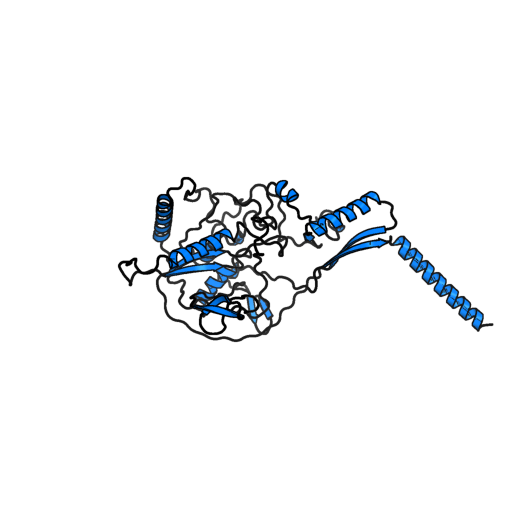C 1
ATOM 2558 O O . GLY A 1 333 ? -23.978 14.205 -18.626 1.00 61.62 333 GLY A O 1
ATOM 2559 N N . LYS A 1 334 ? -23.540 15.976 -19.936 1.00 62.12 334 LYS A N 1
ATOM 2560 C CA . LYS A 1 334 ? -22.776 15.223 -20.938 1.00 62.12 334 LYS A CA 1
ATOM 2561 C C . LYS A 1 334 ? -21.280 15.358 -20.686 1.00 62.12 334 LYS A C 1
ATOM 2563 O O . LYS A 1 334 ? -20.766 16.436 -20.402 1.00 62.12 334 LYS A O 1
ATOM 2568 N N . GLY A 1 335 ? -20.577 14.233 -20.780 1.00 66.19 335 GLY A N 1
ATOM 2569 C CA . GLY A 1 335 ? -19.130 14.177 -20.621 1.00 66.19 335 GLY A CA 1
ATOM 2570 C C . GLY A 1 335 ? -18.378 14.564 -21.899 1.00 66.19 335 GLY A C 1
ATOM 2571 O O . GLY A 1 335 ? -18.788 14.173 -22.992 1.00 66.19 335 GLY A O 1
ATOM 2572 N N . VAL A 1 336 ? -17.250 15.272 -21.788 1.00 66.25 336 VAL A N 1
ATOM 2573 C CA . VAL A 1 336 ? -16.292 15.424 -22.898 1.00 66.25 336 VAL A CA 1
ATOM 2574 C C . VAL A 1 336 ? -15.396 14.194 -22.929 1.00 66.25 336 VAL A C 1
ATOM 2576 O O . VAL A 1 336 ? -14.570 14.011 -22.038 1.00 66.25 336 VAL A O 1
ATOM 2579 N N . CYS A 1 337 ? -15.545 13.362 -23.959 1.00 65.31 337 CYS A N 1
ATOM 2580 C CA . CYS A 1 337 ? -14.780 12.126 -24.098 1.00 65.31 337 CYS A CA 1
ATOM 2581 C C . CYS A 1 337 ? -13.654 12.264 -25.123 1.00 65.31 337 CYS A C 1
ATOM 2583 O O . CYS A 1 337 ? -13.871 12.679 -26.262 1.00 65.31 337 CYS A O 1
ATOM 2585 N N . VAL A 1 338 ? -12.445 11.895 -24.710 1.00 63.50 338 VAL A N 1
ATOM 2586 C CA . VAL A 1 338 ? -11.222 11.930 -25.512 1.00 63.50 338 VAL A CA 1
ATOM 2587 C C . VAL A 1 338 ? -10.757 10.512 -25.807 1.00 63.50 338 VAL A C 1
ATOM 2589 O O . VAL A 1 338 ? -10.873 9.625 -24.966 1.00 63.50 338 VAL A O 1
ATOM 2592 N N . VAL A 1 339 ? -10.241 10.279 -27.013 1.00 61.16 339 VAL A N 1
ATOM 2593 C CA . VAL A 1 339 ? -9.619 8.992 -27.355 1.00 61.16 339 VAL A CA 1
ATOM 2594 C C . VAL A 1 339 ? -8.353 8.846 -26.518 1.00 61.16 339 VAL A C 1
ATOM 2596 O O . VAL A 1 339 ? -7.479 9.711 -26.584 1.00 61.16 339 VAL A O 1
ATOM 2599 N N . SER A 1 340 ? -8.262 7.765 -25.746 1.00 62.72 340 SER A N 1
ATOM 2600 C CA . SER A 1 340 ? -7.094 7.467 -24.920 1.00 62.72 340 SER A CA 1
ATOM 2601 C C . SER A 1 340 ? -6.564 6.071 -25.222 1.00 62.72 340 SER A C 1
ATOM 2603 O O . SER A 1 340 ? -7.322 5.153 -25.521 1.00 62.72 340 SER A O 1
ATOM 2605 N N . THR A 1 341 ? -5.249 5.902 -25.114 1.00 67.50 341 THR A N 1
ATOM 2606 C CA . THR A 1 341 ? -4.588 4.591 -25.165 1.00 67.50 341 THR A CA 1
ATOM 2607 C C . THR A 1 341 ? -4.483 3.933 -23.786 1.00 67.50 341 THR A C 1
ATOM 2609 O O . THR A 1 341 ? -3.842 2.892 -23.664 1.00 67.50 341 THR A O 1
ATOM 2612 N N . THR A 1 342 ? -5.067 4.540 -22.747 1.00 67.56 342 THR A N 1
ATOM 2613 C CA . THR A 1 342 ? -5.087 4.003 -21.380 1.00 67.56 342 THR A CA 1
ATOM 2614 C C . THR A 1 342 ? -5.810 2.660 -21.334 1.00 67.56 342 THR A C 1
ATOM 2616 O O . THR A 1 342 ? -6.910 2.517 -21.867 1.00 67.56 342 THR A O 1
ATOM 2619 N N . ARG A 1 343 ? -5.198 1.686 -20.662 1.00 69.81 343 ARG A N 1
ATOM 2620 C CA . ARG A 1 343 ? -5.771 0.367 -20.380 1.00 69.81 343 ARG A CA 1
ATOM 2621 C C . ARG A 1 343 ? -5.637 0.073 -18.896 1.00 69.81 343 ARG A C 1
ATOM 2623 O O . ARG A 1 343 ? -4.707 0.566 -18.260 1.00 69.81 343 ARG A O 1
ATOM 2630 N N . TYR A 1 344 ? -6.542 -0.746 -18.378 1.00 70.81 344 TYR A N 1
ATOM 2631 C CA . TYR A 1 344 ? -6.499 -1.203 -16.998 1.00 70.81 344 TYR A CA 1
ATOM 2632 C C . TYR A 1 344 ? -6.089 -2.666 -16.964 1.00 70.81 344 TYR A C 1
ATOM 2634 O O . TYR A 1 344 ? -6.584 -3.491 -17.733 1.00 70.81 344 TYR A O 1
ATOM 2642 N N . VAL A 1 345 ? -5.159 -2.964 -16.065 1.00 72.81 345 VAL A N 1
ATOM 2643 C CA . VAL A 1 345 ? -4.692 -4.315 -15.779 1.00 72.81 345 VAL A CA 1
ATOM 2644 C C . VAL A 1 345 ? -5.103 -4.613 -14.344 1.00 72.81 345 VAL A C 1
ATOM 2646 O O . VAL A 1 345 ? -4.856 -3.773 -13.474 1.00 72.81 345 VAL A O 1
ATOM 2649 N N . PRO A 1 346 ? -5.757 -5.752 -14.074 1.00 75.12 346 PRO A N 1
ATOM 2650 C CA . PRO A 1 346 ? -6.157 -6.071 -12.716 1.00 75.12 346 PRO A CA 1
ATOM 2651 C C . PRO A 1 346 ? -4.922 -6.253 -11.822 1.00 75.12 346 PRO A C 1
ATOM 2653 O O . PRO A 1 346 ? -3.889 -6.754 -12.266 1.00 75.12 346 PRO A O 1
ATOM 2656 N N . ALA A 1 347 ? -5.040 -5.858 -10.555 1.00 77.31 347 ALA A N 1
ATOM 2657 C CA . ALA A 1 347 ? -3.952 -5.882 -9.582 1.00 77.31 347 ALA A CA 1
ATOM 2658 C C . ALA A 1 347 ? -4.370 -6.681 -8.344 1.00 77.31 347 ALA A C 1
ATOM 2660 O O . ALA A 1 347 ? -5.047 -6.178 -7.452 1.00 77.31 347 ALA A O 1
ATOM 2661 N N . TYR A 1 348 ? -3.997 -7.957 -8.320 1.00 83.44 348 TYR A N 1
ATOM 2662 C CA . TYR A 1 348 ? -4.238 -8.875 -7.211 1.00 83.44 348 TYR A CA 1
ATOM 2663 C C . TYR A 1 348 ? -3.227 -10.024 -7.266 1.00 83.44 348 TYR A C 1
ATOM 2665 O O . TYR A 1 348 ? -2.582 -10.243 -8.291 1.00 83.44 348 TYR A O 1
ATOM 2673 N N . SER A 1 349 ? -3.097 -10.770 -6.169 1.00 84.56 349 SER A N 1
ATOM 2674 C CA . SER A 1 349 ? -2.161 -11.896 -6.069 1.00 84.56 349 SER A CA 1
ATOM 2675 C C . SER A 1 349 ? -2.309 -12.884 -7.235 1.00 84.56 349 SER A C 1
ATOM 2677 O O . SER A 1 349 ? -3.410 -13.325 -7.567 1.00 84.56 349 SER A O 1
ATOM 2679 N N . THR A 1 350 ? -1.189 -13.301 -7.824 1.00 84.50 350 THR A N 1
ATOM 2680 C CA . THR A 1 350 ? -1.138 -14.343 -8.861 1.00 84.50 350 THR A CA 1
ATOM 2681 C C . THR A 1 350 ? -1.588 -15.707 -8.343 1.00 84.50 350 THR A C 1
ATOM 2683 O O . THR A 1 350 ? -2.002 -16.563 -9.126 1.00 84.50 350 THR A O 1
ATOM 2686 N N . ARG A 1 351 ? -1.558 -15.903 -7.021 1.00 84.19 351 ARG A N 1
ATOM 2687 C CA . ARG A 1 351 ? -2.056 -17.105 -6.344 1.00 84.19 351 ARG A CA 1
ATOM 2688 C C . ARG A 1 351 ? -3.548 -17.069 -6.064 1.00 84.19 351 ARG A C 1
ATOM 2690 O O . ARG A 1 351 ? -4.082 -18.068 -5.598 1.00 84.19 351 ARG A O 1
ATOM 2697 N N . LEU A 1 352 ? -4.231 -15.961 -6.311 1.00 83.81 352 LEU A N 1
ATOM 2698 C CA . LEU A 1 352 ? -5.677 -15.912 -6.185 1.00 83.81 352 LEU A CA 1
ATOM 2699 C C . LEU A 1 352 ? -6.312 -16.225 -7.534 1.00 83.81 352 LEU A C 1
ATOM 2701 O O . LEU A 1 352 ? -5.928 -15.695 -8.576 1.00 83.81 352 LEU A O 1
ATOM 2705 N N . LYS A 1 353 ? -7.305 -17.108 -7.513 1.00 83.62 353 LYS A N 1
ATOM 2706 C CA . LYS A 1 353 ? -8.119 -17.415 -8.681 1.00 83.62 353 LYS A CA 1
ATOM 2707 C C . LYS A 1 353 ? -9.579 -17.265 -8.322 1.00 83.62 353 LYS A C 1
ATOM 2709 O O . LYS A 1 353 ? -10.059 -17.900 -7.385 1.00 83.62 353 LYS A O 1
ATOM 2714 N N . PHE A 1 354 ? -10.268 -16.438 -9.089 1.00 78.00 354 PHE A N 1
ATOM 2715 C CA . PHE A 1 354 ? -11.704 -16.311 -8.982 1.00 78.00 354 PHE A CA 1
ATOM 2716 C C . PHE A 1 354 ? -12.367 -17.424 -9.797 1.00 78.00 354 PHE A C 1
ATOM 2718 O O . PHE A 1 354 ? -12.170 -17.511 -11.009 1.00 78.00 354 PHE A O 1
ATOM 2725 N N . GLU A 1 355 ? -13.106 -18.308 -9.131 1.00 78.00 355 GLU A N 1
ATOM 2726 C CA . GLU A 1 355 ? -13.898 -19.353 -9.779 1.00 78.00 355 GLU A CA 1
ATOM 2727 C C . GLU A 1 355 ? -15.254 -19.494 -9.090 1.00 78.00 355 GLU A C 1
ATOM 2729 O O . GLU A 1 355 ? -15.345 -19.633 -7.872 1.00 78.00 355 GLU A O 1
ATOM 2734 N N . SER A 1 356 ? -16.324 -19.543 -9.887 1.00 71.88 356 SER A N 1
ATOM 2735 C CA . SER A 1 356 ? -17.668 -19.925 -9.427 1.00 71.88 356 SER A CA 1
ATOM 2736 C C . SER A 1 356 ? -18.191 -19.141 -8.212 1.00 71.88 356 SER A C 1
ATOM 2738 O O . SER A 1 356 ? -18.805 -19.734 -7.326 1.00 71.88 356 SER A O 1
ATOM 2740 N N . GLY A 1 357 ? -17.957 -17.828 -8.127 1.00 70.00 357 GLY A N 1
ATOM 2741 C CA . GLY A 1 357 ? -18.382 -17.053 -6.956 1.00 70.00 357 GLY A CA 1
ATOM 2742 C C . GLY A 1 357 ? -17.283 -16.756 -5.961 1.00 70.00 357 GLY A C 1
ATOM 2743 O O . GLY A 1 357 ? -17.424 -15.818 -5.195 1.00 70.00 357 GLY A O 1
ATOM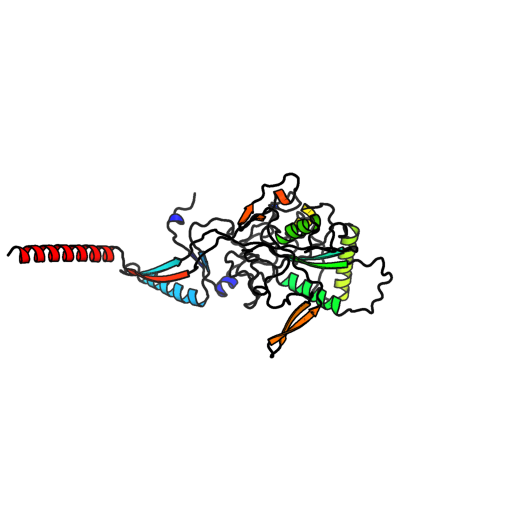 2744 N N . SER A 1 358 ? -16.208 -17.533 -5.928 1.00 71.75 358 SER A N 1
ATOM 2745 C CA . SER A 1 358 ? -15.307 -17.510 -4.786 1.00 71.75 358 SER A CA 1
ATOM 2746 C C . SER A 1 358 ? -13.860 -17.322 -5.198 1.00 71.75 358 SER A C 1
ATOM 2748 O O . SER A 1 358 ? -13.394 -17.841 -6.215 1.00 71.75 358 SER A O 1
ATOM 2750 N N . TRP A 1 359 ? -13.131 -16.603 -4.353 1.00 78.75 359 TRP A N 1
ATOM 2751 C CA . TRP A 1 359 ? -11.683 -16.553 -4.413 1.00 78.75 359 TRP A CA 1
ATOM 2752 C C . TRP A 1 359 ? -11.106 -17.844 -3.846 1.00 78.75 359 TRP A C 1
ATOM 2754 O O . TRP A 1 359 ? -11.307 -18.192 -2.683 1.00 78.75 359 TRP A O 1
ATOM 2764 N N . THR A 1 360 ? -10.351 -18.545 -4.677 1.00 83.38 360 THR A N 1
ATOM 2765 C CA . THR A 1 360 ? -9.600 -19.736 -4.297 1.00 83.38 360 THR A CA 1
ATOM 2766 C C . THR A 1 360 ? -8.115 -19.411 -4.260 1.00 83.38 360 THR A C 1
ATOM 2768 O O . THR A 1 360 ? -7.592 -18.696 -5.117 1.00 83.38 360 THR A O 1
ATOM 2771 N N . VAL A 1 361 ? -7.428 -19.929 -3.244 1.00 85.25 361 VAL A N 1
ATOM 2772 C CA . VAL A 1 361 ? -5.974 -19.810 -3.134 1.00 85.25 361 VAL A CA 1
ATOM 2773 C C . VAL A 1 361 ? -5.336 -20.976 -3.875 1.00 85.25 361 VAL A C 1
ATOM 2775 O O . VAL A 1 361 ? -5.485 -22.137 -3.491 1.00 85.25 361 VAL A O 1
ATOM 2778 N N . LEU A 1 362 ? -4.593 -20.657 -4.924 1.00 83.44 362 LEU A N 1
ATOM 2779 C CA . LEU A 1 362 ? -3.784 -21.600 -5.667 1.00 83.44 362 LEU A CA 1
ATOM 2780 C C . LEU A 1 362 ? -2.555 -22.022 -4.841 1.00 83.44 362 LEU A C 1
ATOM 2782 O O . LEU A 1 362 ? -1.929 -21.199 -4.148 1.00 83.44 362 LEU A O 1
ATOM 2786 N N . PRO A 1 363 ? -2.180 -23.312 -4.906 1.00 81.88 363 PRO A N 1
ATOM 2787 C CA . PRO A 1 363 ? -0.957 -23.784 -4.280 1.00 81.88 363 PRO A CA 1
ATOM 2788 C C . PRO A 1 363 ? 0.262 -23.109 -4.927 1.00 81.88 363 PRO A C 1
ATOM 2790 O O . PRO A 1 363 ? 0.230 -22.793 -6.119 1.00 81.88 363 PRO A O 1
ATOM 2793 N N . PRO A 1 364 ? 1.347 -22.891 -4.164 1.00 78.00 364 PRO A N 1
ATOM 2794 C CA . PRO A 1 364 ? 2.573 -22.338 -4.721 1.00 78.00 364 PRO A CA 1
ATOM 2795 C C . PRO A 1 364 ? 3.119 -23.274 -5.804 1.00 78.00 364 PRO A C 1
ATOM 2797 O O . PRO A 1 364 ? 3.206 -24.490 -5.611 1.00 78.00 364 PRO A O 1
ATOM 2800 N N . ASN A 1 365 ? 3.480 -22.704 -6.950 1.00 78.88 365 ASN A N 1
ATOM 2801 C CA . ASN A 1 365 ? 4.076 -23.445 -8.050 1.00 78.88 365 ASN A CA 1
ATOM 2802 C C . ASN A 1 365 ? 5.605 -23.354 -7.959 1.00 78.88 365 ASN A C 1
ATOM 2804 O O . ASN A 1 365 ? 6.171 -22.281 -8.128 1.00 78.88 365 ASN A O 1
ATOM 2808 N N . ASN A 1 366 ? 6.284 -24.483 -7.743 1.00 75.00 366 ASN A N 1
ATOM 2809 C CA . ASN A 1 366 ? 7.749 -24.523 -7.628 1.00 75.00 366 ASN A CA 1
ATOM 2810 C C . ASN A 1 366 ? 8.481 -24.121 -8.920 1.00 75.00 366 ASN A C 1
ATOM 2812 O O . ASN A 1 366 ? 9.671 -23.818 -8.874 1.00 75.00 366 ASN A O 1
ATOM 2816 N N . SER A 1 367 ? 7.801 -24.156 -10.069 1.00 74.00 367 SER A N 1
ATOM 2817 C CA . SER A 1 367 ? 8.352 -23.710 -11.353 1.00 74.00 367 SER A CA 1
ATOM 2818 C C . SER A 1 367 ? 8.232 -22.201 -11.571 1.00 74.00 367 SER A C 1
ATOM 2820 O O . SER A 1 367 ? 8.863 -21.686 -12.489 1.00 74.00 367 SER A O 1
ATOM 2822 N N . ASP A 1 368 ? 7.447 -21.504 -10.745 1.00 72.88 368 ASP A N 1
ATOM 2823 C CA . ASP A 1 368 ? 7.281 -20.055 -10.784 1.00 72.88 368 ASP A CA 1
ATOM 2824 C C . ASP A 1 368 ? 7.953 -19.433 -9.542 1.00 72.88 368 ASP A C 1
ATOM 2826 O O . ASP A 1 368 ? 7.349 -19.375 -8.464 1.00 72.88 368 ASP A O 1
ATOM 2830 N N . PRO A 1 369 ? 9.221 -18.992 -9.653 1.00 68.38 369 PRO A N 1
ATOM 2831 C CA . PRO A 1 369 ? 9.958 -18.431 -8.524 1.00 68.38 369 PRO A CA 1
ATOM 2832 C C . PRO A 1 369 ? 9.313 -17.147 -7.993 1.00 68.38 369 PRO A C 1
ATOM 2834 O O . PRO A 1 369 ? 9.419 -16.867 -6.798 1.00 68.38 369 PRO A O 1
ATOM 2837 N N . MET A 1 370 ? 8.602 -16.397 -8.843 1.00 71.62 370 MET A N 1
ATOM 2838 C CA . MET A 1 370 ? 7.786 -15.285 -8.382 1.00 71.62 370 MET A CA 1
ATOM 2839 C C . MET A 1 370 ? 6.580 -15.833 -7.633 1.00 71.62 370 MET A C 1
ATOM 2841 O O . MET A 1 370 ? 6.441 -15.535 -6.451 1.00 71.62 370 MET A O 1
ATOM 2845 N N . GLY A 1 371 ? 5.753 -16.668 -8.258 1.00 65.94 371 GLY A N 1
ATOM 2846 C CA . GLY A 1 371 ? 4.542 -17.247 -7.666 1.00 65.94 371 GLY A CA 1
ATOM 2847 C C . GLY A 1 371 ? 4.748 -17.924 -6.307 1.00 65.94 371 GLY A C 1
ATOM 2848 O O . GLY A 1 371 ? 3.843 -17.915 -5.477 1.00 65.94 371 GLY A O 1
ATOM 2849 N N . LEU A 1 372 ? 5.943 -18.448 -6.021 1.00 68.12 372 LEU A N 1
ATOM 2850 C CA . LEU A 1 372 ? 6.292 -19.009 -4.712 1.00 68.12 372 LEU A CA 1
ATOM 2851 C C . LEU A 1 372 ? 6.358 -17.961 -3.585 1.00 68.12 372 LEU A C 1
ATOM 2853 O O . LEU A 1 372 ? 6.024 -18.264 -2.441 1.00 68.12 372 LEU A O 1
ATOM 2857 N N . LEU A 1 373 ? 6.776 -16.738 -3.911 1.00 72.81 373 LEU A N 1
ATOM 2858 C CA . LEU A 1 373 ? 6.905 -15.611 -2.984 1.00 72.81 373 LEU A CA 1
ATOM 2859 C C . LEU A 1 373 ? 5.678 -14.693 -2.986 1.00 72.81 373 LEU A C 1
ATOM 2861 O O . LEU A 1 373 ? 5.680 -13.684 -2.294 1.00 72.81 373 LEU A O 1
ATOM 2865 N N . ASP A 1 374 ? 4.645 -15.004 -3.769 1.00 80.50 374 ASP A N 1
ATOM 2866 C CA . ASP A 1 374 ? 3.508 -14.105 -3.944 1.00 80.50 374 ASP A CA 1
ATOM 2867 C C . ASP A 1 374 ? 2.713 -13.912 -2.646 1.00 80.50 374 ASP A C 1
ATOM 2869 O O . ASP A 1 374 ? 2.275 -14.887 -2.017 1.00 80.50 374 ASP A O 1
ATOM 2873 N N . ALA A 1 375 ? 2.541 -12.646 -2.252 1.00 82.81 375 ALA A N 1
ATOM 2874 C CA . ALA A 1 375 ? 1.784 -12.276 -1.066 1.00 82.81 375 ALA A CA 1
ATOM 2875 C C . ALA A 1 375 ? 0.286 -12.494 -1.288 1.00 82.81 375 ALA A C 1
ATOM 2877 O O . ALA A 1 375 ? -0.242 -12.214 -2.359 1.00 82.81 375 ALA A O 1
ATOM 2878 N N . ILE A 1 376 ? -0.404 -12.958 -0.247 1.00 84.12 376 ILE A N 1
ATOM 2879 C CA . ILE A 1 376 ? -1.858 -13.110 -0.245 1.00 84.12 376 ILE A CA 1
ATOM 2880 C C . ILE A 1 376 ? -2.406 -12.230 0.866 1.00 84.12 376 ILE A C 1
ATOM 2882 O O . ILE A 1 376 ? -2.152 -12.482 2.043 1.00 84.12 376 ILE A O 1
ATOM 2886 N N . TRP A 1 377 ? -3.188 -11.232 0.472 1.00 82.56 377 TRP A N 1
ATOM 2887 C CA . TRP A 1 377 ? -3.889 -10.338 1.381 1.00 82.56 377 TRP A CA 1
ATOM 2888 C C . TRP A 1 377 ? -5.387 -10.445 1.135 1.00 82.56 377 TRP A C 1
ATOM 2890 O O . TRP A 1 377 ? -5.844 -10.374 -0.004 1.00 82.56 377 TRP A O 1
ATOM 2900 N N . THR A 1 378 ? -6.145 -10.628 2.211 1.00 78.81 378 THR A N 1
ATOM 2901 C CA . THR A 1 378 ? -7.610 -10.633 2.189 1.00 78.81 378 THR A CA 1
ATOM 2902 C C . THR A 1 378 ? -8.096 -9.747 3.323 1.00 78.81 378 THR A C 1
ATOM 2904 O O . THR A 1 378 ? -7.854 -10.059 4.492 1.00 78.81 378 THR A O 1
ATOM 2907 N N . GLU A 1 379 ? -8.753 -8.640 2.986 1.00 77.88 379 GLU A N 1
ATOM 2908 C CA . GLU A 1 379 ? -9.427 -7.809 3.982 1.00 77.88 379 GLU A CA 1
ATOM 2909 C C . GLU A 1 379 ? -10.684 -8.547 4.469 1.00 77.88 379 GLU A C 1
ATOM 2911 O O . GLU A 1 379 ? -11.375 -9.214 3.698 1.00 77.88 379 GLU A O 1
ATOM 2916 N N . SER A 1 380 ? -10.945 -8.486 5.774 1.00 73.56 380 SER A N 1
ATOM 2917 C CA . SER A 1 380 ? -12.164 -9.062 6.341 1.00 73.56 380 SER A CA 1
ATOM 2918 C C . SER A 1 380 ? -13.347 -8.163 6.000 1.00 73.56 380 SER A C 1
ATOM 2920 O O . SER A 1 380 ? -13.206 -6.949 6.018 1.00 73.56 380 SER A O 1
ATOM 2922 N N . ASN A 1 381 ? -14.526 -8.715 5.756 1.00 72.81 381 ASN A N 1
ATOM 2923 C CA . ASN A 1 381 ? -15.748 -7.920 5.698 1.00 72.81 381 ASN A CA 1
ATOM 2924 C C . ASN A 1 381 ? -16.187 -7.511 7.107 1.00 72.81 381 ASN A C 1
ATOM 2926 O O . ASN A 1 381 ? -15.861 -8.133 8.113 1.00 72.81 381 ASN A O 1
ATOM 2930 N N . TRP A 1 382 ? -17.015 -6.487 7.193 1.00 73.94 382 TRP A N 1
ATOM 2931 C CA . TRP A 1 382 ? -17.703 -6.098 8.418 1.00 73.94 382 TRP A CA 1
ATOM 2932 C C . TRP A 1 382 ? -19.048 -5.491 8.037 1.00 73.94 382 TRP A C 1
ATOM 2934 O O . TRP A 1 382 ? -19.242 -5.057 6.903 1.00 73.94 382 TRP A O 1
ATOM 2944 N N . ASN A 1 383 ? -19.992 -5.470 8.976 1.00 71.75 383 ASN A N 1
ATOM 2945 C CA . ASN A 1 383 ? -21.305 -4.877 8.730 1.00 71.75 383 ASN A CA 1
ATOM 2946 C C . ASN A 1 383 ? -21.272 -3.363 8.988 1.00 71.75 383 ASN A C 1
ATOM 2948 O O . ASN A 1 383 ? -21.362 -2.553 8.071 1.00 71.75 383 ASN A O 1
ATOM 2952 N N . THR A 1 384 ? -21.064 -2.977 10.245 1.00 71.69 384 THR A N 1
ATOM 2953 C CA . THR A 1 384 ? -20.969 -1.579 10.668 1.00 71.69 384 THR A CA 1
ATOM 2954 C C . THR A 1 384 ? -19.771 -1.403 11.582 1.00 71.69 384 THR A C 1
ATOM 2956 O O . THR A 1 384 ? -19.567 -2.203 12.489 1.00 71.69 384 THR A O 1
ATOM 2959 N N . ILE A 1 385 ? -18.995 -0.349 11.337 1.00 79.06 385 ILE A N 1
ATOM 2960 C CA . ILE A 1 385 ? -17.922 0.097 12.226 1.00 79.06 385 ILE A CA 1
ATOM 2961 C C . ILE A 1 385 ? -18.460 1.290 13.013 1.00 79.06 385 ILE A C 1
ATOM 2963 O O . ILE A 1 385 ? -18.866 2.288 12.416 1.00 79.06 385 ILE A O 1
ATOM 2967 N N . GLY A 1 386 ? -18.486 1.195 14.341 1.00 81.50 386 GLY A N 1
ATOM 2968 C CA . GLY A 1 386 ? -19.043 2.241 15.195 1.00 81.50 386 GLY A CA 1
ATOM 2969 C C . GLY A 1 386 ? -18.318 2.402 16.526 1.00 81.50 386 GLY A C 1
ATOM 2970 O O . GLY A 1 386 ? -17.803 1.445 17.096 1.00 81.50 386 GLY A O 1
ATOM 2971 N N . LEU A 1 387 ? -18.321 3.632 17.039 1.00 85.44 387 LEU A N 1
ATOM 2972 C CA . LEU A 1 387 ? -17.890 3.969 18.393 1.00 85.44 387 LEU A CA 1
ATOM 2973 C C . LEU A 1 387 ? -19.048 4.667 19.106 1.00 85.44 387 LEU A C 1
ATOM 2975 O O . LEU A 1 387 ? -19.565 5.670 18.608 1.00 85.44 387 LEU A O 1
ATOM 2979 N N . ARG A 1 388 ? -19.459 4.148 20.266 1.00 87.25 388 ARG A N 1
ATOM 2980 C CA . ARG A 1 388 ? -20.508 4.749 21.102 1.00 87.25 388 ARG A CA 1
ATOM 2981 C C . ARG A 1 388 ? -19.936 5.126 22.457 1.00 87.25 388 ARG A C 1
ATOM 2983 O O . ARG A 1 388 ? -19.149 4.377 23.020 1.00 87.25 388 ARG A O 1
ATOM 2990 N N . VAL A 1 389 ? -20.351 6.274 22.981 1.00 85.94 389 VAL A N 1
ATOM 2991 C CA . VAL A 1 389 ? -19.933 6.765 24.299 1.00 85.94 389 VAL A CA 1
ATOM 2992 C C . VAL A 1 389 ? -21.179 7.013 25.130 1.00 85.94 389 VAL A C 1
ATOM 2994 O O . VAL A 1 389 ? -22.093 7.699 24.671 1.00 85.94 389 VAL A O 1
ATOM 2997 N N . TYR A 1 390 ? -21.240 6.432 26.325 1.00 88.12 390 TYR A N 1
ATOM 2998 C CA . TYR A 1 390 ? -22.385 6.567 27.224 1.00 88.12 390 TYR A CA 1
ATOM 2999 C C . TYR A 1 390 ? -21.983 6.382 28.688 1.00 88.12 390 TYR A C 1
ATOM 3001 O O . TYR A 1 390 ? -20.947 5.799 29.000 1.00 88.12 390 TYR A O 1
ATOM 3009 N N . THR A 1 391 ? -22.823 6.872 29.597 1.00 85.44 391 THR A N 1
ATOM 3010 C CA . THR A 1 391 ? -22.651 6.683 31.040 1.00 85.44 391 THR A CA 1
ATOM 3011 C C . THR A 1 391 ? -23.190 5.321 31.469 1.00 85.44 391 THR A C 1
ATOM 3013 O O . THR A 1 391 ? -24.346 4.983 31.219 1.00 85.44 391 THR A O 1
ATOM 3016 N N . VAL A 1 392 ? -22.362 4.540 32.157 1.00 85.50 392 VAL A N 1
ATOM 3017 C CA . VAL A 1 392 ? -22.722 3.242 32.739 1.00 85.50 392 VAL A CA 1
ATOM 3018 C C . VAL A 1 392 ? -22.834 3.376 34.249 1.00 85.50 392 VAL A C 1
ATOM 3020 O O . VAL A 1 392 ? -21.978 3.987 34.888 1.00 85.50 392 VAL A O 1
ATOM 3023 N N . GLN A 1 393 ? -23.892 2.805 34.826 1.00 84.75 393 GLN A N 1
ATOM 3024 C CA . GLN A 1 393 ? -24.059 2.700 36.275 1.00 84.75 393 GLN A CA 1
ATOM 3025 C C . GLN A 1 393 ? -23.281 1.497 36.823 1.00 84.75 393 GLN A C 1
ATOM 3027 O O . GLN A 1 393 ? -23.056 0.503 36.140 1.00 84.75 393 GLN A O 1
ATOM 3032 N N . ASN A 1 394 ? -22.840 1.587 38.075 1.00 80.75 394 ASN A N 1
ATOM 3033 C CA . ASN A 1 394 ? -22.103 0.516 38.734 1.00 80.75 394 ASN A CA 1
ATOM 3034 C C . ASN A 1 394 ? -22.963 -0.756 38.822 1.00 80.75 394 ASN A C 1
ATOM 3036 O O . ASN A 1 394 ? -24.077 -0.713 39.342 1.00 80.75 394 ASN A O 1
ATOM 3040 N N . SER A 1 395 ? -22.401 -1.903 38.433 1.00 81.19 395 SER A N 1
ATOM 3041 C CA . SER A 1 395 ? -23.081 -3.206 38.465 1.00 81.19 395 SER A CA 1
ATOM 3042 C C . SER A 1 395 ? -23.627 -3.593 39.846 1.00 81.19 395 SER A C 1
ATOM 3044 O O . SER A 1 395 ? -24.572 -4.370 39.949 1.00 81.19 395 SER A O 1
ATOM 3046 N N . SER A 1 396 ? -23.073 -3.046 40.935 1.00 83.19 396 SER A N 1
ATOM 3047 C CA . SER A 1 396 ? -23.637 -3.227 42.283 1.00 83.19 396 SER A CA 1
ATOM 3048 C C . SER A 1 396 ? -25.050 -2.648 42.404 1.00 83.19 396 SER A C 1
ATOM 3050 O O . SER A 1 396 ? -25.896 -3.236 43.073 1.00 83.19 396 SER A O 1
ATOM 3052 N N . PHE A 1 397 ? -25.313 -1.512 41.754 1.00 84.19 397 PHE A N 1
ATOM 3053 C CA . PHE A 1 397 ? -26.635 -0.894 41.726 1.00 84.19 397 PHE A CA 1
ATOM 3054 C C . PHE A 1 397 ? -27.607 -1.733 40.893 1.00 84.19 397 PHE A C 1
ATOM 3056 O O . PHE A 1 397 ? -28.688 -2.050 41.383 1.00 84.19 397 PHE A O 1
ATOM 3063 N N . ASP A 1 398 ? -27.187 -2.194 39.710 1.00 85.12 398 ASP A N 1
ATOM 3064 C CA . ASP A 1 398 ? -27.997 -3.077 38.857 1.00 85.12 398 ASP A CA 1
ATOM 3065 C C . ASP A 1 398 ? -28.398 -4.362 39.589 1.00 85.12 398 ASP A C 1
ATOM 3067 O O . ASP A 1 398 ? -29.558 -4.773 39.554 1.00 85.12 398 ASP A O 1
ATOM 3071 N N . ASN A 1 399 ? -27.468 -4.957 40.342 1.00 89.00 399 ASN A N 1
ATOM 3072 C CA . ASN A 1 399 ? -27.747 -6.130 41.167 1.00 89.00 399 ASN A CA 1
ATOM 3073 C C . ASN A 1 399 ? -28.767 -5.835 42.277 1.00 89.00 399 ASN A C 1
ATOM 3075 O O . ASN A 1 399 ? -29.639 -6.662 42.537 1.00 89.00 399 ASN A O 1
ATOM 3079 N N . ILE A 1 400 ? -28.698 -4.665 42.922 1.00 91.12 400 ILE A N 1
ATOM 3080 C CA . ILE A 1 400 ? -29.682 -4.260 43.939 1.00 91.12 400 ILE A CA 1
ATOM 3081 C C . ILE A 1 400 ? -31.058 -4.044 43.301 1.00 91.12 400 ILE A C 1
ATOM 3083 O O . ILE A 1 400 ? -32.057 -4.505 43.852 1.00 91.12 400 ILE A O 1
ATOM 3087 N N . VAL A 1 401 ? -31.122 -3.388 42.140 1.00 91.88 401 VAL A N 1
ATOM 3088 C CA . VAL A 1 401 ? -32.372 -3.177 41.394 1.00 91.88 401 VAL A CA 1
ATOM 3089 C C . VAL A 1 401 ? -32.979 -4.515 40.973 1.00 91.88 401 VAL A C 1
ATOM 3091 O O . VAL A 1 401 ? -34.181 -4.728 41.153 1.00 91.88 401 VAL A O 1
ATOM 3094 N N . LEU A 1 402 ? -32.160 -5.447 40.479 1.00 93.69 402 LEU A N 1
ATOM 3095 C CA . LEU A 1 402 ? -32.595 -6.787 40.097 1.00 93.69 402 LEU A CA 1
ATOM 3096 C C . LEU A 1 402 ? -33.140 -7.562 41.303 1.00 93.69 402 LEU A C 1
ATOM 3098 O O . LEU A 1 402 ? -34.259 -8.071 41.253 1.00 93.69 402 LEU A O 1
ATOM 3102 N N . LEU A 1 403 ? -32.389 -7.610 42.408 1.00 95.75 403 LEU A N 1
ATOM 3103 C CA . LEU A 1 403 ? -32.810 -8.290 43.637 1.00 95.75 403 LEU A CA 1
ATOM 3104 C C . LEU A 1 403 ? -34.078 -7.666 44.231 1.00 95.75 403 LEU A C 1
ATOM 3106 O O . LEU A 1 403 ? -34.988 -8.392 44.634 1.00 95.75 403 LEU A O 1
ATOM 3110 N N . GLY A 1 404 ? -34.174 -6.335 44.236 1.00 96.12 404 GLY A N 1
ATOM 3111 C CA . GLY A 1 404 ? -35.368 -5.612 44.669 1.00 96.12 404 GLY A CA 1
ATOM 3112 C C . GLY A 1 404 ? -36.588 -5.947 43.809 1.00 96.12 404 GLY A C 1
ATOM 3113 O O . GLY A 1 404 ? -37.665 -6.218 44.341 1.00 96.12 404 GLY A O 1
ATOM 3114 N N . SER A 1 405 ? -36.411 -6.021 42.489 1.00 96.00 405 SER A N 1
ATOM 3115 C CA . SER A 1 405 ? -37.481 -6.365 41.543 1.00 96.00 405 SER A CA 1
ATOM 3116 C C . SER A 1 405 ? -37.954 -7.812 41.707 1.00 96.00 405 SER A C 1
ATOM 3118 O O . SER A 1 405 ? -39.160 -8.076 41.717 1.00 96.00 405 SER A O 1
ATOM 3120 N N . ILE A 1 406 ? -37.024 -8.752 41.904 1.00 97.12 406 ILE A N 1
ATOM 3121 C CA . ILE A 1 406 ? -37.343 -10.154 42.206 1.00 97.12 406 ILE A CA 1
ATOM 3122 C C . ILE A 1 406 ? -38.133 -10.241 43.517 1.00 97.12 406 ILE A C 1
ATOM 3124 O O . ILE A 1 406 ? -39.178 -10.891 43.557 1.00 97.12 406 ILE A O 1
ATOM 3128 N N . ALA A 1 407 ? -37.688 -9.549 44.571 1.00 97.12 407 ALA A N 1
ATOM 3129 C CA . ALA A 1 407 ? -38.364 -9.553 45.866 1.00 97.12 407 ALA A CA 1
ATOM 3130 C C . ALA A 1 407 ? -39.801 -9.014 45.774 1.00 97.12 407 ALA A C 1
ATOM 3132 O O . ALA A 1 407 ? -40.727 -9.650 46.276 1.00 97.12 407 ALA A O 1
ATOM 3133 N N . ILE A 1 408 ? -40.006 -7.887 45.082 1.00 97.25 408 ILE A N 1
ATOM 3134 C CA . ILE A 1 408 ? -41.341 -7.311 44.855 1.00 97.25 408 ILE A CA 1
ATOM 3135 C C . ILE A 1 408 ? -42.233 -8.290 44.087 1.00 97.25 408 ILE A C 1
ATOM 3137 O O . ILE A 1 408 ? -43.391 -8.480 44.454 1.00 97.25 408 ILE A O 1
ATOM 3141 N N . THR A 1 409 ? -41.697 -8.952 43.061 1.00 97.25 409 THR A N 1
ATOM 3142 C CA . THR A 1 409 ? -42.451 -9.917 42.248 1.00 97.25 409 THR A CA 1
ATOM 3143 C C . THR A 1 409 ? -42.895 -11.126 43.075 1.00 97.25 409 THR A C 1
ATOM 3145 O O . THR A 1 409 ? -44.054 -11.536 43.003 1.00 97.25 409 THR A O 1
ATOM 3148 N N . VAL A 1 410 ? -42.006 -11.668 43.915 1.00 97.12 410 VAL A N 1
ATOM 3149 C CA . VAL A 1 410 ? -42.324 -12.783 44.821 1.00 97.12 410 VAL A CA 1
ATOM 3150 C C . VAL A 1 410 ? -43.373 -12.369 45.853 1.00 97.12 410 VAL A C 1
ATOM 3152 O O . VAL A 1 410 ? -44.338 -13.100 46.072 1.00 97.12 410 VAL A O 1
ATOM 3155 N N . LEU A 1 411 ? -43.230 -11.188 46.458 1.00 96.69 411 LEU A N 1
ATOM 3156 C CA . LEU A 1 411 ? -44.195 -10.672 47.432 1.00 96.69 411 LEU A CA 1
ATOM 3157 C C . LEU A 1 411 ? -45.571 -10.428 46.803 1.00 96.69 411 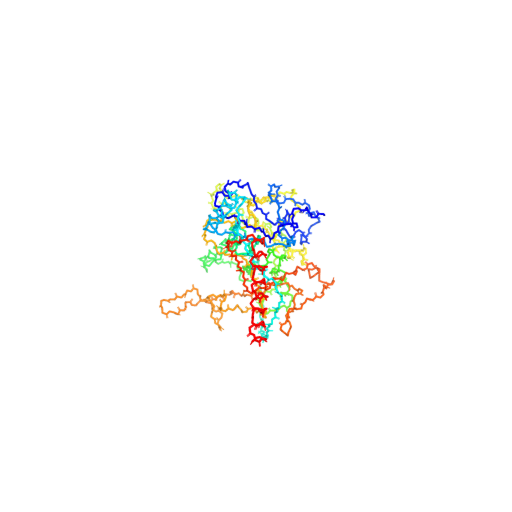LEU A C 1
ATOM 3159 O O . LEU A 1 411 ? -46.583 -10.793 47.398 1.00 96.69 411 LEU A O 1
ATOM 3163 N N . ALA A 1 412 ? -45.618 -9.870 45.592 1.00 96.69 412 ALA A N 1
ATOM 3164 C CA . ALA A 1 412 ? -46.860 -9.675 44.852 1.00 96.69 412 ALA A CA 1
ATOM 3165 C C . ALA A 1 412 ? -47.538 -11.014 44.528 1.00 96.69 412 ALA A C 1
ATOM 3167 O O . ALA A 1 412 ? -48.741 -11.162 44.740 1.00 96.69 412 ALA A O 1
ATOM 3168 N N . TYR A 1 413 ? -46.771 -12.015 44.085 1.00 96.25 413 TYR A N 1
ATOM 3169 C CA . TYR A 1 413 ? -47.290 -13.361 43.841 1.00 96.25 413 TYR A CA 1
ATOM 3170 C C . TYR A 1 413 ? -47.877 -13.987 45.114 1.00 96.25 413 TYR A C 1
ATOM 3172 O O . TYR A 1 413 ? -49.005 -14.477 45.094 1.00 96.25 413 TYR A O 1
ATOM 3180 N N . LEU A 1 414 ? -47.155 -13.915 46.237 1.00 95.12 414 LEU A N 1
ATOM 3181 C CA . LEU A 1 414 ? -47.639 -14.414 47.527 1.00 95.12 414 LEU A CA 1
ATOM 3182 C C . LEU A 1 414 ? -48.924 -13.702 47.965 1.00 95.12 414 LEU A C 1
ATOM 3184 O O . LEU A 1 414 ? -49.875 -14.364 48.375 1.00 95.12 414 LEU A O 1
ATOM 3188 N N . ALA A 1 415 ? -48.990 -12.376 47.828 1.00 94.69 415 ALA A N 1
ATOM 3189 C CA . ALA A 1 415 ? -50.183 -11.602 48.156 1.00 94.69 415 ALA A CA 1
ATOM 3190 C C . ALA A 1 415 ? -51.397 -12.013 47.302 1.00 94.69 415 ALA A C 1
ATOM 3192 O O . ALA A 1 415 ? -52.499 -12.150 47.836 1.00 94.69 415 ALA A O 1
ATOM 3193 N N . ILE A 1 416 ? -51.201 -12.270 46.003 1.00 94.81 416 ILE A N 1
ATOM 3194 C CA . ILE A 1 416 ? -52.252 -12.755 45.092 1.00 94.81 416 ILE A CA 1
ATOM 3195 C C . ILE A 1 416 ? -52.731 -14.155 45.491 1.00 94.81 416 ILE A C 1
ATOM 3197 O O . ILE A 1 416 ? -53.931 -14.418 45.507 1.00 94.81 416 ILE A O 1
ATOM 3201 N N . VAL A 1 417 ? -51.811 -15.065 45.818 1.00 94.56 417 VAL A N 1
ATOM 3202 C CA . VAL A 1 417 ? -52.167 -16.424 46.254 1.00 94.56 417 VAL A CA 1
ATOM 3203 C C . VAL A 1 417 ? -52.960 -16.381 47.560 1.00 94.56 417 VAL A C 1
ATOM 3205 O O . VAL A 1 417 ? -53.984 -17.050 47.667 1.00 94.56 417 VAL A O 1
ATOM 3208 N N . ILE A 1 418 ? -52.536 -15.556 48.523 1.00 93.38 418 ILE A N 1
ATOM 3209 C CA . ILE A 1 418 ? -53.237 -15.386 49.802 1.00 93.38 418 ILE A CA 1
ATOM 3210 C C . ILE A 1 418 ? -54.636 -14.802 49.576 1.00 93.38 418 ILE A C 1
ATOM 3212 O O . ILE A 1 418 ? -55.608 -15.360 50.070 1.00 93.38 418 ILE A O 1
ATOM 3216 N N . THR A 1 419 ? -54.767 -13.732 48.789 1.00 92.50 419 THR A N 1
ATOM 3217 C CA . THR A 1 419 ? -56.074 -13.100 48.504 1.00 92.50 419 THR A CA 1
ATOM 3218 C C . THR A 1 419 ? -57.020 -13.946 47.653 1.00 92.50 419 THR A C 1
ATOM 3220 O O . THR A 1 419 ? -58.196 -13.623 47.591 1.00 92.50 419 THR A O 1
ATOM 3223 N N . ARG A 1 420 ? -56.538 -15.002 46.986 1.00 86.75 420 ARG A N 1
ATOM 3224 C CA . ARG A 1 420 ? -57.389 -15.996 46.308 1.00 86.75 420 ARG A CA 1
ATOM 3225 C C . ARG A 1 420 ? -57.783 -17.178 47.192 1.00 86.75 420 ARG A C 1
ATOM 3227 O O . ARG A 1 420 ? -58.713 -17.899 46.843 1.00 86.75 420 ARG A O 1
ATOM 3234 N N . ALA A 1 421 ? -57.014 -17.446 48.245 1.00 80.12 421 ALA A N 1
ATOM 3235 C CA . ALA A 1 421 ? -57.257 -18.553 49.168 1.00 80.12 421 ALA A CA 1
ATOM 3236 C C . ALA A 1 421 ? -58.261 -18.188 50.276 1.00 80.12 421 ALA A C 1
ATOM 3238 O O . ALA A 1 421 ? -58.877 -19.086 50.850 1.00 80.12 421 ALA A O 1
ATOM 3239 N N . PHE A 1 422 ? -58.407 -16.892 50.555 1.00 67.38 422 PHE A N 1
ATOM 3240 C CA . PHE A 1 422 ? -59.501 -16.297 51.323 1.00 67.38 422 PHE A CA 1
ATOM 3241 C C . PHE A 1 422 ? -60.567 -15.757 50.372 1.00 67.38 422 PHE A C 1
ATOM 3243 O O . PHE A 1 422 ? -61.754 -15.786 50.768 1.00 67.38 422 PHE A O 1
#

Radius of gyration: 28.76 Å; chains: 1; bounding box: 88×50×90 Å

Sequence (422 aa):
MIPTFASNVAGVLVESGPEIQNKLKGFSPALKFPQSGFAPYRSINYLMEPDWIWYNVEHAYNFPVFLLSQSSTLTLQEAALNNEKSKKSYTADVAEFDLVMQCLVIASPINISSSEQSKPIILAVASMDSASFFRDKTFGADSPNIPVDALSKGILWMTLINRNVILSDPKSLMQLVFIVFTGEAWGYLGSRRFLLELDLQSDAVSGLNYSLIERTSSATNETLDALRIAQDSVKSDHIVVLSANASNPGIPPSSLMAFLGKDSLTSGVVLEDFDTVFTNKFYHSHLDDLSNTCPSNYVGVIVDEPSSTPDIGYVSDISSNDGRVCIRAETDGKGVCVVSTTRYVPAYSTRLKFESGSWTVLPPNNSDPMGLLDAIWTESNWNTIGLRVYTVQNSSFDNIVLLGSIAITVLAYLAIVITRAF

Foldseek 3Di:
DPPPVLVVDQEEEAEDDPVVVVVAPFDEQADLAQLLLLFPFDPSVAGQDDDHDYHHLPDDRPHYYDYDDNVRNVVVVVLVVVCVVCVPDLKHKDKDWDWDFAADFFDDDDDDDDADADDFEEEDEFEQFFAASDQQLAQCQVHGVVSVVVLVVVVVVVVVVDDPPPPPDPNNDYHYDYYYFYCLSVNLQRLLLVVVCLVVCGPLQHHDHPVRYDLDPVVVVVVLVVVVVVVVVVPDPPDDDDDADPPESDDGRDSVSSVCLQPVSHDDDDDDPDRRHDPHRHGNYSSSDPPDDGGRRHRDDDRYDFDFDDDCVVPVWDDDDDCWTFPDQDPVRDTDTDRDPDTGRGGGWPQWDDDRTDTDGHDQDPVRSSSNSTGHDDGTDDDDTDMDIDMDGHVVVVVVVVVVVVVVVVVVVVVVVVVVVD

InterPro domains:
  IPR008710 Nicastrin [PTHR21092] (4-214)
  IPR041084 Nicastrin, small lobe [PF18266] (7-102)

Organism: NCBI:txid325984